Protein AF-0000000077752079 (afdb_homodimer)

Radius of gyration: 33.33 Å; Cα contacts (8 Å, |Δi|>4): 721; chains: 2; bounding box: 128×101×92 Å

Sequence (566 aa):
METQLPNTDAESLQQLLNLNPKVNDNNTEKVNVSQPANSISTDQPLGIEFVEKILKYEFKDKNLLLQAFTDTSFDENCVSYERLEFLGDTVLNMVVTKYLYFRYEDCTPGTLTKLRAFNVDSEKLARIAVKHNLHRCLRHKKPLLEDQILKFTEDIENYPLHSRHLLEVPKTLGDIVESTIGALYTDCDSFETVCKVIKPLLEPIIPLDKLGDHPVTELNEMCQKKNLKLKFYTNNWQVDKTVVVFIEDHFVGIGHHPSKKDIAKNCAAQNALDNFSHSFANIMETQLPNTDAESLQQLLNLNPKVNDNNTEKVNVSQPANSISTDQPLGIEFVEKILKYEFKDKNLLLQAFTDTSFDENCVSYERLEFLGDTVLNMVVTKYLYFRYEDCTPGTLTKLRAFNVDSEKLARIAVKHNLHRCLRHKKPLLEDQILKFTEDIENYPLHSRHLLEVPKTLGDIVESTIGALYTDCDSFETVCKVIKPLLEPIIPLDKLGDHPVTELNEMCQKKNLKLKFYTNNWQVDKTVVVFIEDHFVGIGHHPSKKDIAKNCAAQNALDNFSHSFANI

Structure (mmCIF, N/CA/C/O backbone):
data_AF-0000000077752079-model_v1
#
loop_
_entity.id
_entity.type
_entity.pdbx_description
1 polymer 'Ribonuclease 3-like protein 3'
#
loop_
_atom_site.group_PDB
_atom_site.id
_atom_site.type_symbol
_atom_site.label_atom_id
_atom_site.label_alt_id
_atom_site.label_comp_id
_atom_site.label_asym_id
_atom_site.label_entity_id
_atom_site.label_seq_id
_atom_site.pdbx_PDB_ins_code
_atom_site.Cartn_x
_atom_site.Cartn_y
_atom_site.Cartn_z
_atom_site.occupancy
_atom_site.B_iso_or_equiv
_atom_site.auth_seq_id
_atom_site.auth_comp_id
_atom_site.auth_asym_id
_atom_site.auth_atom_id
_atom_site.pdbx_PDB_model_num
ATOM 1 N N . MET A 1 1 ? 61.688 1.184 -39.938 1 19.59 1 MET A N 1
ATOM 2 C CA . MET A 1 1 ? 62.219 -0.124 -40.344 1 19.59 1 MET A CA 1
ATOM 3 C C . MET A 1 1 ? 61.125 -1.196 -40.219 1 19.59 1 MET A C 1
ATOM 5 O O . MET A 1 1 ? 60.125 -0.994 -39.531 1 19.59 1 MET A O 1
ATOM 9 N N . GLU A 1 2 ? 61.438 -2.555 -40.094 1 19.25 2 GLU A N 1
ATOM 10 C CA . GLU A 1 2 ? 61.188 -3.871 -40.688 1 19.25 2 GLU A CA 1
ATOM 11 C C . GLU A 1 2 ? 60.125 -4.633 -39.906 1 19.25 2 GLU A C 1
ATOM 13 O O . GLU A 1 2 ? 59.312 -5.352 -40.5 1 19.25 2 GLU A O 1
ATOM 18 N N . THR A 1 3 ? 60.125 -4.785 -38.5 1 22.16 3 THR A N 1
ATOM 19 C CA . THR A 1 3 ? 60.25 -6.184 -38.125 1 22.16 3 THR A CA 1
ATOM 20 C C . THR A 1 3 ? 58.875 -6.875 -38.188 1 22.16 3 THR A C 1
ATOM 22 O O . THR A 1 3 ? 57.906 -6.43 -37.562 1 22.16 3 THR A O 1
ATOM 25 N N . GLN A 1 4 ? 58.656 -7.789 -39.156 1 22.22 4 GLN A N 1
ATOM 26 C CA . GLN A 1 4 ? 57.688 -8.68 -39.781 1 22.22 4 GLN A CA 1
ATOM 27 C C . GLN A 1 4 ? 57.219 -9.75 -38.812 1 22.22 4 GLN A C 1
ATOM 29 O O . GLN A 1 4 ? 58 -10.531 -38.281 1 22.22 4 GLN A O 1
ATOM 34 N N . LEU A 1 5 ? 56.188 -9.414 -37.938 1 25.72 5 LEU A N 1
ATOM 35 C CA . LEU A 1 5 ? 55.688 -10.305 -36.906 1 25.72 5 LEU A CA 1
ATOM 36 C C . LEU A 1 5 ? 55.312 -11.656 -37.5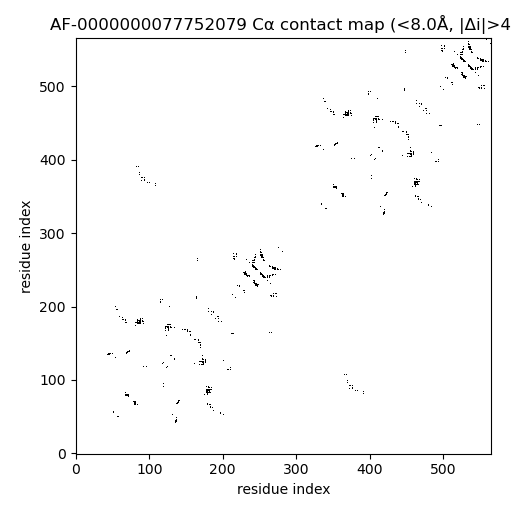 1 25.72 5 LEU A C 1
ATOM 38 O O . LEU A 1 5 ? 54.5 -11.734 -38.438 1 25.72 5 LEU A O 1
ATOM 42 N N . PRO A 1 6 ? 56.188 -12.727 -37.344 1 22.3 6 PRO A N 1
ATOM 43 C CA . PRO A 1 6 ? 56.125 -14.016 -38.031 1 22.3 6 PRO A CA 1
ATOM 44 C C . PRO A 1 6 ? 54.812 -14.734 -37.812 1 22.3 6 PRO A C 1
ATOM 46 O O . PRO A 1 6 ? 54.125 -14.5 -36.812 1 22.3 6 PRO A O 1
ATOM 49 N N . ASN A 1 7 ? 54.094 -15.336 -38.875 1 23.22 7 ASN A N 1
ATOM 50 C CA . ASN A 1 7 ? 52.875 -16 -39.375 1 23.22 7 ASN A CA 1
ATOM 51 C C . ASN A 1 7 ? 52.688 -17.359 -38.75 1 23.22 7 ASN A C 1
ATOM 53 O O . ASN A 1 7 ? 51.906 -18.188 -39.25 1 23.22 7 ASN A O 1
ATOM 57 N N . THR A 1 8 ? 53.75 -17.734 -37.812 1 20.16 8 THR A N 1
ATOM 58 C CA . THR A 1 8 ? 53.969 -19.172 -37.875 1 20.16 8 THR A CA 1
ATOM 59 C C . THR A 1 8 ? 52.688 -19.938 -37.562 1 20.16 8 THR A C 1
ATOM 61 O O . THR A 1 8 ? 52.25 -20.781 -38.344 1 20.16 8 THR A O 1
ATOM 64 N N . ASP A 1 9 ? 52.562 -20.781 -36.406 1 19.47 9 ASP A N 1
ATOM 65 C CA . ASP A 1 9 ? 52.562 -22.234 -36.281 1 19.47 9 ASP A CA 1
ATOM 66 C C . ASP A 1 9 ? 51.125 -22.75 -36 1 19.47 9 ASP A C 1
ATOM 68 O O . ASP A 1 9 ? 50.656 -22.703 -34.875 1 19.47 9 ASP A O 1
ATOM 72 N N . ALA A 1 10 ? 50.031 -22.453 -36.906 1 20.38 10 ALA A N 1
ATOM 73 C CA . ALA A 1 10 ? 48.594 -22.75 -36.938 1 20.38 10 ALA A CA 1
ATOM 74 C C . ALA A 1 10 ? 48.344 -24.25 -36.75 1 20.38 10 ALA A C 1
ATOM 76 O O . ALA A 1 10 ? 47.219 -24.656 -36.5 1 20.38 10 ALA A O 1
ATOM 77 N N . GLU A 1 11 ? 49.281 -25.109 -37.312 1 20.27 11 GLU A N 1
ATOM 78 C CA . GLU A 1 11 ? 48.906 -26.375 -37.906 1 20.27 11 GLU A CA 1
ATOM 79 C C . GLU A 1 11 ? 48.438 -27.375 -36.844 1 20.27 11 GLU A C 1
ATOM 81 O O . GLU A 1 11 ? 47.5 -28.125 -37.062 1 20.27 11 GLU A O 1
ATOM 86 N N . SER A 1 12 ? 49.281 -27.531 -35.781 1 20.64 12 SER A N 1
ATOM 87 C CA . SER A 1 12 ? 49.531 -28.891 -35.312 1 20.64 12 SER A CA 1
ATOM 88 C C . SER A 1 12 ? 48.312 -29.438 -34.562 1 20.64 12 SER A C 1
ATOM 90 O O . SER A 1 12 ? 48.156 -30.641 -34.406 1 20.64 12 SER A O 1
ATOM 92 N N . LEU A 1 13 ? 47.562 -28.578 -33.75 1 19.5 13 LEU A N 1
ATOM 93 C CA . LEU A 1 13 ? 46.938 -29.25 -32.625 1 19.5 13 LEU A CA 1
ATOM 94 C C . LEU A 1 13 ? 45.719 -30.062 -33.062 1 19.5 13 LEU A C 1
ATOM 96 O O . LEU A 1 13 ? 44.938 -30.516 -32.219 1 19.5 13 LEU A O 1
ATOM 100 N N . GLN A 1 14 ? 45.594 -30.281 -34.469 1 19.94 14 GLN A N 1
ATOM 101 C CA . GLN A 1 14 ? 44.406 -30.922 -35 1 19.94 14 GLN A CA 1
ATOM 102 C C . GLN A 1 14 ? 44.25 -32.344 -34.438 1 19.94 14 GLN A C 1
ATOM 104 O O . GLN A 1 14 ? 43.188 -32.969 -34.594 1 19.94 14 GLN A O 1
ATOM 109 N N . GLN A 1 15 ? 45.469 -32.906 -34.125 1 20.31 15 GLN A N 1
ATOM 110 C CA . GLN A 1 15 ? 45.531 -34.344 -34.25 1 20.31 15 GLN A CA 1
ATOM 111 C C . GLN A 1 15 ? 44.594 -35.031 -33.25 1 20.31 15 GLN A C 1
ATOM 113 O O . GLN A 1 15 ? 44.156 -36.156 -33.469 1 20.31 15 GLN A O 1
ATOM 118 N N . LEU A 1 16 ? 44.594 -34.531 -32 1 20.16 16 LEU A N 1
ATOM 119 C CA . LEU A 1 16 ? 44.406 -35.5 -30.938 1 20.16 16 LEU A CA 1
ATOM 120 C C . LEU A 1 16 ? 42.969 -36.031 -30.922 1 20.16 16 LEU A C 1
ATOM 122 O O . LEU A 1 16 ? 42.562 -36.656 -29.953 1 20.16 16 LEU A O 1
ATOM 126 N N . LEU A 1 17 ? 42.125 -35.75 -31.938 1 19.5 17 LEU A N 1
ATOM 127 C CA . LEU A 1 17 ? 40.688 -35.938 -31.812 1 19.5 17 LEU A CA 1
ATOM 128 C C . LEU A 1 17 ? 40.344 -37.438 -31.766 1 19.5 17 LEU A C 1
ATOM 130 O O . LEU A 1 17 ? 39.219 -37.812 -31.422 1 19.5 17 LEU A O 1
ATOM 134 N N . ASN A 1 18 ? 41.125 -38.281 -32.469 1 21.5 18 ASN A N 1
ATOM 135 C CA . ASN A 1 18 ? 40.438 -39.375 -33.125 1 21.5 18 ASN A CA 1
ATOM 136 C C . ASN A 1 18 ? 40.188 -40.531 -32.125 1 21.5 18 ASN A C 1
ATOM 138 O O . ASN A 1 18 ? 39.906 -41.656 -32.531 1 21.5 18 ASN A O 1
ATOM 142 N N . LEU A 1 19 ? 40.781 -40.5 -30.922 1 21 19 LEU A N 1
ATOM 143 C CA . LEU A 1 19 ? 40.969 -41.875 -30.469 1 21 19 LEU A CA 1
ATOM 144 C C . LEU A 1 19 ? 39.594 -42.531 -30.203 1 21 19 LEU A C 1
ATOM 146 O O . LEU A 1 19 ? 38.781 -42 -29.453 1 21 19 LEU A O 1
ATOM 150 N N . ASN A 1 20 ? 39.156 -43.438 -31.094 1 22.56 20 ASN A N 1
ATOM 151 C CA . ASN A 1 20 ? 37.969 -44.25 -31.266 1 22.56 20 ASN A CA 1
ATOM 152 C C . ASN A 1 20 ? 37.812 -45.281 -30.141 1 22.56 20 ASN A C 1
ATOM 154 O O . ASN A 1 20 ? 38.469 -46.312 -30.156 1 22.56 20 ASN A O 1
ATOM 158 N N . PRO A 1 21 ? 38.094 -44.938 -28.844 1 20.38 21 PRO A N 1
ATOM 159 C CA . PRO A 1 21 ? 38.25 -46.156 -28.062 1 20.38 21 PRO A CA 1
ATOM 160 C C . PRO A 1 21 ? 37.094 -47.125 -28.219 1 20.38 21 PRO A C 1
ATOM 162 O O . PRO A 1 21 ? 35.969 -46.688 -28.5 1 20.38 21 PRO A O 1
ATOM 165 N N . LYS A 1 22 ? 37.469 -48.375 -28.484 1 22.03 22 LYS A N 1
ATOM 166 C CA . LYS A 1 22 ? 36.75 -49.625 -28.703 1 22.03 22 LYS A CA 1
ATOM 167 C C . LYS A 1 22 ? 35.906 -50 -27.484 1 22.03 22 LYS A C 1
ATOM 169 O O . LYS A 1 22 ? 36.406 -50.531 -26.5 1 22.03 22 LYS A O 1
ATOM 174 N N . VAL A 1 23 ? 35.188 -49.031 -26.828 1 22.17 23 VAL A N 1
ATOM 175 C CA . VAL A 1 23 ? 34.625 -49.5 -25.562 1 22.17 23 VAL A CA 1
ATOM 176 C C . VAL A 1 23 ? 33.75 -50.719 -25.781 1 22.17 23 VAL A C 1
ATOM 178 O O . VAL A 1 23 ? 32.844 -50.688 -26.625 1 22.17 23 VAL A O 1
ATOM 181 N N . ASN A 1 24 ? 34.375 -51.875 -25.422 1 22.36 24 ASN A N 1
ATOM 182 C CA . ASN A 1 24 ? 33.875 -53.25 -25.469 1 22.36 24 ASN A CA 1
ATOM 183 C C . ASN A 1 24 ? 32.438 -53.344 -25.031 1 22.36 24 ASN A C 1
ATOM 185 O O . ASN A 1 24 ? 31.906 -52.438 -24.375 1 22.36 24 ASN A O 1
ATOM 189 N N . ASP A 1 25 ? 32 -54.656 -24.906 1 23.3 25 ASP A N 1
ATOM 190 C CA . ASP A 1 25 ? 30.875 -55.531 -25.219 1 23.3 25 ASP A CA 1
ATOM 191 C C . ASP A 1 25 ? 29.797 -55.469 -24.125 1 23.3 25 ASP A C 1
ATOM 193 O O . ASP A 1 25 ? 28.766 -56.125 -24.234 1 23.3 25 ASP A O 1
ATOM 197 N N . ASN A 1 26 ? 30.297 -55.188 -22.875 1 23.31 26 ASN A N 1
ATOM 198 C CA . ASN A 1 26 ? 29.672 -56.031 -21.859 1 23.31 26 ASN A CA 1
ATOM 199 C C . ASN A 1 26 ? 28.141 -55.906 -21.891 1 23.31 26 ASN A C 1
ATOM 201 O O . ASN A 1 26 ? 27.625 -54.875 -22.328 1 23.31 26 ASN A O 1
ATOM 205 N N . ASN A 1 27 ? 27.516 -57.125 -21.531 1 24.86 27 ASN A N 1
ATOM 206 C CA . ASN A 1 27 ? 26.141 -57.625 -21.453 1 24.86 27 ASN A CA 1
ATOM 207 C C . ASN A 1 27 ? 25.234 -56.688 -20.688 1 24.86 27 ASN A C 1
ATOM 209 O O . ASN A 1 27 ? 25.469 -56.375 -19.516 1 24.86 27 ASN A O 1
ATOM 213 N N . THR A 1 28 ? 24.641 -55.844 -21.406 1 24.19 28 THR A N 1
ATOM 214 C CA . THR A 1 28 ? 23.656 -54.875 -20.938 1 24.19 28 THR A CA 1
ATOM 215 C C . THR A 1 28 ? 22.5 -55.594 -20.234 1 24.19 28 THR A C 1
ATOM 217 O O . THR A 1 28 ? 21.641 -56.188 -20.891 1 24.19 28 THR A O 1
ATOM 220 N N . GLU A 1 29 ? 22.906 -56.625 -19.375 1 24.84 29 GLU A N 1
ATOM 221 C CA . GLU A 1 29 ? 21.672 -57.125 -18.766 1 24.84 29 GLU A CA 1
ATOM 222 C C . GLU A 1 29 ? 20.75 -55.969 -18.391 1 24.84 29 GLU A C 1
ATOM 224 O O . GLU A 1 29 ? 21.188 -54.969 -17.812 1 24.84 29 GLU A O 1
ATOM 229 N N . LYS A 1 30 ? 19.672 -56 -19.047 1 24.36 30 LYS A N 1
ATOM 230 C CA . LYS A 1 30 ? 18.531 -55.094 -18.922 1 24.36 30 LYS A CA 1
ATOM 231 C C . LYS A 1 30 ? 18.156 -54.906 -17.453 1 24.36 30 LYS A C 1
ATOM 233 O O . LYS A 1 30 ? 17.625 -55.812 -16.812 1 24.36 30 LYS A O 1
ATOM 238 N N . VAL A 1 31 ? 19.109 -54.344 -16.594 1 25.98 31 VAL A N 1
ATOM 239 C CA . VAL A 1 31 ? 18.484 -54.031 -15.32 1 25.98 31 VAL A CA 1
ATOM 240 C C . VAL A 1 31 ? 17.047 -53.562 -15.547 1 25.98 31 VAL A C 1
ATOM 242 O O . VAL A 1 31 ? 16.797 -52.719 -16.406 1 25.98 31 VAL A O 1
ATOM 245 N N . ASN A 1 32 ? 16.156 -54.5 -15.305 1 26.28 32 ASN A N 1
ATOM 246 C CA . ASN A 1 32 ? 14.727 -54.156 -15.289 1 26.28 32 ASN A CA 1
ATOM 247 C C . ASN A 1 32 ? 14.484 -52.75 -14.742 1 26.28 32 ASN A C 1
ATOM 249 O O . ASN A 1 32 ? 14.953 -52.438 -13.656 1 26.28 32 ASN A O 1
ATOM 253 N N . VAL A 1 33 ? 14.273 -51.812 -15.602 1 27 33 VAL A N 1
ATOM 254 C CA . VAL A 1 33 ? 13.836 -50.438 -15.43 1 27 33 VAL A CA 1
ATOM 255 C C . VAL A 1 33 ? 12.93 -50.312 -14.211 1 27 33 VAL A C 1
ATOM 257 O O . VAL A 1 33 ? 12.094 -51.188 -13.969 1 27 33 VAL A O 1
ATOM 260 N N . SER A 1 34 ? 13.398 -49.469 -13.227 1 28.44 34 SER A N 1
ATOM 261 C CA . SER A 1 34 ? 12.812 -48.906 -12.016 1 28.44 34 SER A CA 1
ATOM 262 C C . SER A 1 34 ? 11.297 -48.781 -12.141 1 28.44 34 SER A C 1
ATOM 264 O O . SER A 1 34 ? 10.773 -48.562 -13.234 1 28.44 34 SER A O 1
ATOM 266 N N . GLN A 1 35 ? 10.562 -49.469 -11.25 1 30.38 35 GLN A N 1
ATOM 267 C CA . GLN A 1 35 ? 9.148 -49.281 -10.984 1 30.38 35 GLN A CA 1
ATOM 268 C C . GLN A 1 35 ? 8.742 -47.844 -11.281 1 30.38 35 GLN A C 1
ATOM 270 O O . GLN A 1 35 ? 9.484 -46.906 -10.984 1 30.38 35 GLN A O 1
ATOM 275 N N . PRO A 1 36 ? 7.855 -47.656 -12.289 1 30.12 36 PRO A N 1
ATOM 276 C CA . PRO A 1 36 ? 7.387 -46.281 -12.57 1 30.12 36 PRO A CA 1
ATOM 277 C C . PRO A 1 36 ? 7.262 -45.438 -11.312 1 30.12 36 PRO A C 1
ATOM 279 O O . PRO A 1 36 ? 7.055 -45.969 -10.219 1 30.12 36 PRO A O 1
ATOM 282 N N . ALA A 1 37 ? 8.047 -44.438 -11.117 1 33.47 37 ALA A N 1
ATOM 283 C CA . ALA A 1 37 ? 7.734 -43.438 -10.102 1 33.47 37 ALA A CA 1
ATOM 284 C C . ALA A 1 37 ? 6.23 -43.344 -9.844 1 33.47 37 ALA A C 1
ATOM 286 O O . ALA A 1 37 ? 5.441 -43.25 -10.789 1 33.47 37 ALA A O 1
ATOM 287 N N . ASN A 1 38 ? 5.676 -44.094 -8.93 1 34.06 38 ASN A N 1
ATOM 288 C CA . ASN A 1 38 ? 4.301 -43.938 -8.469 1 34.06 38 ASN A CA 1
ATOM 289 C C . ASN A 1 38 ? 3.801 -42.531 -8.695 1 34.06 38 ASN A C 1
ATOM 291 O O . ASN A 1 38 ? 4.367 -41.562 -8.156 1 34.06 38 ASN A O 1
ATOM 295 N N . SER A 1 39 ? 3.322 -42.188 -9.867 1 33.91 39 SER A N 1
ATOM 296 C CA . SER A 1 39 ? 2.529 -41 -10.148 1 33.91 39 SER A CA 1
ATOM 297 C C . SER A 1 39 ? 1.693 -40.594 -8.945 1 33.91 39 SER A C 1
ATOM 299 O O . SER A 1 39 ? 0.716 -41.25 -8.602 1 33.91 39 SER A O 1
ATOM 301 N N . ILE A 1 40 ? 2.252 -40.344 -7.75 1 38.62 40 ILE A N 1
ATOM 302 C CA . ILE A 1 40 ? 1.351 -39.719 -6.785 1 38.62 40 ILE A CA 1
ATOM 303 C C . ILE A 1 40 ? 0.2 -39.031 -7.516 1 38.62 40 ILE A C 1
ATOM 305 O O . ILE A 1 40 ? 0.426 -38.219 -8.422 1 38.62 40 ILE A O 1
ATOM 309 N N . SER A 1 41 ? -0.842 -39.656 -7.82 1 39.03 41 SER A N 1
ATOM 310 C CA . SER A 1 41 ? -2.078 -39.094 -8.336 1 39.03 41 SER A CA 1
ATOM 311 C C . SER A 1 41 ? -2.172 -37.594 -8.008 1 39.03 41 SER A C 1
ATOM 313 O O . SER A 1 41 ? -2.174 -37.219 -6.84 1 39.03 41 SER A O 1
ATOM 315 N N . THR A 1 42 ? -1.511 -36.625 -8.641 1 46.38 42 THR A N 1
ATOM 316 C CA . THR A 1 42 ? -1.404 -35.188 -8.711 1 46.38 42 THR A CA 1
ATOM 317 C C . THR A 1 42 ? -2.678 -34.531 -8.188 1 46.38 42 THR A C 1
ATOM 319 O O . THR A 1 42 ? -2.689 -33.312 -7.906 1 46.38 42 THR A O 1
ATOM 322 N N . ASP A 1 43 ? -3.92 -35.25 -8.297 1 51.84 43 ASP A N 1
ATOM 323 C CA . ASP A 1 43 ? -5.215 -34.625 -8.109 1 51.84 43 ASP A CA 1
ATOM 324 C C . ASP A 1 43 ? -5.59 -34.531 -6.633 1 51.84 43 ASP A C 1
ATOM 326 O O . ASP A 1 43 ? -6.672 -34.062 -6.281 1 51.84 43 ASP A O 1
ATOM 330 N N . GLN A 1 44 ? -4.938 -35.312 -5.754 1 54.62 44 GLN A N 1
ATOM 331 C CA . GLN A 1 44 ? -5.531 -35.312 -4.422 1 54.62 44 GLN A CA 1
ATOM 332 C C . GLN A 1 44 ? -5.074 -34.094 -3.611 1 54.62 44 GLN A C 1
ATOM 334 O O . GLN A 1 44 ? -3.912 -33.688 -3.693 1 54.62 44 GLN A O 1
ATOM 339 N N . PRO A 1 45 ? -6.023 -33.469 -2.992 1 64.75 45 PRO A N 1
ATOM 340 C CA . PRO A 1 45 ? -5.652 -32.406 -2.068 1 64.75 45 PRO A CA 1
ATOM 341 C C . PRO A 1 45 ? -4.582 -32.844 -1.065 1 64.75 45 PRO A C 1
ATOM 343 O O . PRO A 1 45 ? -4.578 -33.969 -0.613 1 64.75 45 PRO A O 1
ATOM 346 N N . LEU A 1 46 ? -3.475 -32.094 -1.067 1 75.44 46 LEU A N 1
ATOM 347 C CA . LEU A 1 46 ? -2.422 -32.312 -0.082 1 75.44 46 LEU A CA 1
ATOM 348 C C . LEU A 1 46 ? -2.828 -31.766 1.279 1 75.44 46 LEU A C 1
ATOM 350 O O . LEU A 1 46 ? -3.648 -30.844 1.36 1 75.44 46 LEU A O 1
ATOM 354 N N . GLY A 1 47 ? -2.377 -32.438 2.27 1 83.62 47 GLY A N 1
ATOM 355 C CA . GLY A 1 47 ? -2.617 -31.938 3.617 1 83.62 47 GLY A CA 1
ATOM 356 C C . GLY A 1 47 ? -1.739 -30.75 3.988 1 83.62 47 GLY A C 1
ATOM 357 O O . GLY A 1 47 ? -0.796 -30.422 3.268 1 83.62 47 GLY A O 1
ATOM 358 N N . ILE A 1 48 ? -2.031 -30.047 5.016 1 88.06 48 ILE A N 1
ATOM 359 C CA . ILE A 1 48 ? -1.357 -28.828 5.445 1 88.06 48 ILE A CA 1
ATOM 360 C C . ILE A 1 48 ? 0.074 -29.156 5.867 1 88.06 48 ILE A C 1
ATOM 362 O O . ILE A 1 48 ? 0.93 -28.266 5.91 1 88.06 48 ILE A O 1
ATOM 366 N N . GLU A 1 49 ? 0.365 -30.469 6.086 1 92.38 49 GLU A N 1
ATOM 367 C CA . GLU A 1 49 ? 1.721 -30.891 6.434 1 92.38 49 GLU A CA 1
ATOM 368 C C . GLU A 1 49 ? 2.688 -30.641 5.277 1 92.38 49 GLU A C 1
ATOM 370 O O . GLU A 1 49 ? 3.873 -30.391 5.496 1 92.38 49 GLU A O 1
ATOM 375 N N . PHE A 1 50 ? 2.137 -30.75 4.168 1 94.94 50 PHE A N 1
ATOM 376 C CA . PHE A 1 50 ? 2.908 -30.484 2.961 1 94.94 50 PHE A CA 1
ATOM 377 C C . PHE A 1 50 ? 3.463 -29.062 2.982 1 94.94 50 PHE A C 1
ATOM 379 O O . PHE A 1 50 ? 4.625 -28.844 2.637 1 94.94 50 PHE A O 1
ATOM 386 N N . VAL A 1 51 ? 2.742 -28.109 3.463 1 96.75 51 VAL A N 1
ATOM 387 C CA . VAL A 1 51 ? 3.127 -26.703 3.512 1 96.75 51 VAL A CA 1
ATOM 388 C C . VAL A 1 51 ? 4.219 -26.5 4.562 1 96.75 51 VAL A C 1
ATOM 390 O O . VAL A 1 51 ? 5.172 -25.75 4.336 1 96.75 51 VAL A O 1
ATOM 393 N N . GLU A 1 52 ? 4.082 -27.172 5.621 1 97.81 52 GLU A N 1
ATOM 394 C CA . GLU A 1 52 ? 5.09 -27.094 6.676 1 97.81 52 GLU A CA 1
ATOM 395 C C . GLU A 1 52 ? 6.449 -27.578 6.18 1 97.81 52 GLU A C 1
ATOM 397 O O . GLU A 1 52 ? 7.484 -27.016 6.555 1 97.81 52 GLU A O 1
ATOM 402 N N . LYS A 1 53 ? 6.398 -28.578 5.344 1 96.88 53 LYS A N 1
ATOM 403 C CA . LYS A 1 53 ? 7.641 -29.094 4.777 1 96.88 53 LYS A CA 1
ATOM 404 C C . LYS A 1 53 ? 8.289 -28.078 3.85 1 96.88 53 LYS A C 1
ATOM 406 O O . LYS A 1 53 ? 9.508 -27.859 3.908 1 96.88 53 LYS A O 1
ATOM 411 N N . ILE A 1 54 ? 7.508 -27.453 3.107 1 96.69 54 ILE A N 1
ATOM 412 C CA . ILE A 1 54 ? 8 -26.453 2.18 1 96.69 54 ILE A CA 1
ATOM 413 C C . ILE A 1 54 ? 8.609 -25.281 2.961 1 96.69 54 ILE A C 1
ATOM 415 O O . ILE A 1 54 ? 9.672 -24.766 2.592 1 96.69 54 ILE A O 1
ATOM 419 N N . LEU A 1 55 ? 7.969 -24.891 4.078 1 97.69 55 LEU A N 1
ATOM 420 C CA . LEU A 1 55 ? 8.383 -23.734 4.875 1 97.69 55 LEU A CA 1
ATOM 421 C C . LEU A 1 55 ? 9.516 -24.109 5.816 1 97.69 55 LEU A C 1
ATOM 423 O O . LEU A 1 55 ? 10.195 -23.234 6.359 1 97.69 55 LEU A O 1
ATOM 427 N N . LYS A 1 56 ? 9.656 -25.422 6.004 1 97.94 56 LYS A N 1
ATOM 428 C CA . LYS A 1 56 ? 10.562 -25.891 7.047 1 97.94 56 LYS A CA 1
ATOM 429 C C . LYS A 1 56 ? 10.242 -25.25 8.391 1 97.94 56 LYS A C 1
ATOM 431 O O . LYS A 1 56 ? 11.141 -24.766 9.086 1 97.94 56 LYS A O 1
ATOM 436 N N . TYR A 1 57 ? 8.977 -25.219 8.664 1 98.19 57 TYR A N 1
ATOM 437 C CA . TYR A 1 57 ? 8.43 -24.641 9.883 1 98.19 57 TYR A CA 1
ATOM 438 C C . TYR A 1 57 ? 7.223 -25.438 10.367 1 98.19 57 TYR A C 1
ATOM 440 O O . TYR A 1 57 ? 6.316 -25.734 9.594 1 98.19 57 TYR A O 1
ATOM 448 N N . GLU A 1 58 ? 7.234 -25.781 11.609 1 97.88 58 GLU A N 1
ATOM 449 C CA . GLU A 1 58 ? 6.109 -26.484 12.211 1 97.88 58 GLU A CA 1
ATOM 450 C C . GLU A 1 58 ? 5.223 -25.531 13.008 1 97.88 58 GLU A C 1
ATOM 452 O O . GLU A 1 58 ? 5.66 -24.938 13.992 1 97.88 58 GLU A O 1
ATOM 457 N N . PHE A 1 59 ? 4.031 -25.422 12.633 1 98.12 59 PHE A N 1
ATOM 458 C CA . PHE A 1 59 ? 3.09 -24.516 13.273 1 98.12 59 PHE A CA 1
ATOM 459 C C . PHE A 1 59 ? 2.719 -25.016 14.664 1 98.12 59 PHE A C 1
ATOM 461 O O . PHE A 1 59 ? 2.475 -26.203 14.859 1 98.12 59 PHE A O 1
ATOM 468 N N . LYS A 1 60 ? 2.682 -24.062 15.578 1 98.06 60 LYS A N 1
ATOM 469 C CA . LYS A 1 60 ? 2.143 -24.359 16.891 1 98.06 60 LYS A CA 1
ATOM 470 C C . LYS A 1 60 ? 0.634 -24.594 16.844 1 98.06 60 LYS A C 1
ATOM 472 O O . LYS A 1 60 ? 0.114 -25.531 17.453 1 98.06 60 LYS A O 1
ATOM 477 N N . ASP A 1 61 ? -0.064 -23.766 16.141 1 97.5 61 ASP A N 1
ATOM 478 C CA . ASP A 1 61 ? -1.494 -23.891 15.875 1 97.5 61 ASP A CA 1
ATOM 479 C C . ASP A 1 61 ? -1.751 -24.25 14.414 1 97.5 61 ASP A C 1
ATOM 481 O O . ASP A 1 61 ? -1.833 -23.359 13.555 1 97.5 61 ASP A O 1
ATOM 485 N N . LYS A 1 62 ? -2.018 -25.438 14.188 1 96.12 62 LYS A N 1
ATOM 486 C CA . LYS A 1 62 ? -2.201 -25.938 12.828 1 96.12 62 LYS A CA 1
ATOM 487 C C . LYS A 1 62 ? -3.475 -25.359 12.203 1 96.12 62 LYS A C 1
ATOM 489 O O . LYS A 1 62 ? -3.619 -25.359 10.977 1 96.12 62 LYS A O 1
ATOM 494 N N . ASN A 1 63 ? -4.363 -24.938 13.023 1 96.31 63 ASN A N 1
ATOM 495 C CA . ASN A 1 63 ? -5.602 -24.359 12.508 1 96.31 63 ASN A CA 1
ATOM 496 C C . ASN A 1 63 ? -5.34 -23.062 11.734 1 96.31 63 ASN A C 1
ATOM 498 O O . ASN A 1 63 ? -6.09 -22.734 10.82 1 96.31 63 ASN A O 1
ATOM 502 N N . LEU A 1 64 ? -4.281 -22.359 12.148 1 97.5 64 LEU A N 1
ATOM 503 C CA . LEU A 1 64 ? -3.896 -21.156 11.422 1 97.5 64 LEU A CA 1
ATOM 504 C C . LEU A 1 64 ? -3.543 -21.469 9.977 1 97.5 64 LEU A C 1
ATOM 506 O O . LEU A 1 64 ? -3.959 -20.766 9.055 1 97.5 64 LEU A O 1
ATOM 510 N N . LEU A 1 65 ? -2.791 -22.562 9.867 1 97.44 65 LEU A N 1
ATOM 511 C CA . LEU A 1 65 ? -2.381 -22.969 8.531 1 97.44 65 LEU A CA 1
ATOM 512 C C . LEU A 1 65 ? -3.576 -23.484 7.727 1 97.44 65 LEU A C 1
ATOM 514 O O . LEU A 1 65 ? -3.697 -23.188 6.535 1 97.44 65 LEU A O 1
ATOM 518 N N . LEU A 1 66 ? -4.449 -24.188 8.352 1 96.81 66 LEU A N 1
ATOM 519 C CA . LEU A 1 66 ? -5.672 -24.641 7.695 1 96.81 66 LEU A CA 1
ATOM 520 C C . LEU A 1 66 ? -6.496 -23.453 7.211 1 96.81 66 LEU A C 1
ATOM 522 O O . LEU A 1 66 ? -6.988 -23.453 6.082 1 96.81 66 LEU A O 1
ATOM 526 N N . GLN A 1 67 ? -6.609 -22.516 8.062 1 97.5 67 GLN A N 1
ATOM 527 C CA . GLN A 1 67 ? -7.332 -21.297 7.727 1 97.5 67 GLN A CA 1
ATOM 528 C C . GLN A 1 67 ? -6.699 -20.594 6.527 1 97.5 67 GLN A C 1
ATOM 530 O O . GLN A 1 67 ? -7.406 -20.094 5.648 1 97.5 67 GLN A O 1
ATOM 535 N N . ALA A 1 68 ? -5.406 -20.547 6.445 1 98.5 68 ALA A N 1
ATOM 536 C CA . ALA A 1 68 ? -4.66 -19.875 5.391 1 98.5 68 ALA A CA 1
ATOM 537 C C . ALA A 1 68 ? -4.945 -20.484 4.027 1 98.5 68 ALA A C 1
ATOM 539 O O . ALA A 1 68 ? -4.676 -19.875 2.99 1 98.5 68 ALA A O 1
ATOM 540 N N . PHE A 1 69 ? -5.539 -21.703 4.035 1 98.12 69 PHE A N 1
ATOM 541 C CA . PHE A 1 69 ? -5.812 -22.391 2.779 1 98.12 69 PHE A CA 1
ATOM 542 C C . PHE A 1 69 ? -7.305 -22.672 2.631 1 98.12 69 PHE A C 1
ATOM 544 O O . PHE A 1 69 ? -7.699 -23.594 1.919 1 98.12 69 PHE A O 1
ATOM 551 N N . THR A 1 70 ? -8.086 -21.859 3.246 1 97.69 70 THR A N 1
ATOM 552 C CA . THR A 1 70 ? -9.531 -22.031 3.137 1 97.69 70 THR A CA 1
ATOM 553 C C . THR A 1 70 ? -10.164 -20.812 2.475 1 97.69 70 THR A C 1
ATOM 555 O O . THR A 1 70 ? -10.133 -19.703 3.027 1 97.69 70 THR A O 1
ATOM 558 N N . ASP A 1 71 ? -10.672 -21.062 1.345 1 97.06 71 ASP A N 1
ATOM 559 C CA . ASP A 1 71 ? -11.375 -20 0.614 1 97.06 71 ASP A CA 1
ATOM 560 C C . ASP A 1 71 ? -12.789 -19.812 1.151 1 97.06 71 ASP A C 1
ATOM 562 O O . ASP A 1 71 ? -13.383 -20.75 1.692 1 97.06 71 ASP A O 1
ATOM 566 N N . THR A 1 72 ? -13.32 -18.656 0.935 1 94.81 72 THR A N 1
ATOM 567 C CA . THR A 1 72 ? -14.656 -18.328 1.408 1 94.81 72 THR A CA 1
ATOM 568 C C . THR A 1 72 ? -15.703 -19.25 0.78 1 94.81 72 THR A C 1
ATOM 570 O O . THR A 1 72 ? -16.766 -19.469 1.361 1 94.81 72 THR A O 1
ATOM 573 N N . SER A 1 73 ? -15.477 -19.812 -0.388 1 94.75 73 SER A N 1
ATOM 574 C CA . SER A 1 73 ? -16.422 -20.656 -1.112 1 94.75 73 SER A CA 1
ATOM 575 C C . SER A 1 73 ? -16.5 -22.062 -0.502 1 94.75 73 SER A C 1
ATOM 577 O O . SER A 1 73 ? -17.391 -22.828 -0.823 1 94.75 73 SER A O 1
ATOM 579 N N . PHE A 1 74 ? -15.555 -22.391 0.349 1 94.31 74 PHE A N 1
ATOM 580 C CA . PHE A 1 74 ? -15.445 -23.75 0.874 1 94.31 74 PHE A CA 1
ATOM 581 C C . PHE A 1 74 ? -16.688 -24.125 1.668 1 94.31 74 PHE A C 1
ATOM 583 O O . PHE A 1 74 ? -17.266 -25.203 1.472 1 94.31 74 PHE A O 1
ATOM 590 N N . ASP A 1 75 ? -17.047 -23.188 2.584 1 89.44 75 ASP A N 1
ATOM 591 C CA . ASP A 1 75 ? -18.219 -23.375 3.436 1 89.44 75 ASP A CA 1
ATOM 592 C C . ASP A 1 75 ? -18.797 -22.047 3.865 1 89.44 75 ASP A C 1
ATOM 594 O O . ASP A 1 75 ? -18.078 -21.062 4.051 1 89.44 75 ASP A O 1
ATOM 598 N N . GLU A 1 76 ? -20.047 -22.031 4.027 1 84.62 76 GLU A N 1
ATOM 599 C CA . GLU A 1 76 ? -20.734 -20.781 4.367 1 84.62 76 GLU A CA 1
ATOM 600 C C . GLU A 1 76 ? -20.266 -20.234 5.711 1 84.62 76 GLU A C 1
ATOM 602 O O . GLU A 1 76 ? -20.172 -19.031 5.898 1 84.62 76 GLU A O 1
ATOM 607 N N . ASN A 1 77 ? -19.891 -21.062 6.625 1 86.56 77 ASN A N 1
ATOM 608 C CA . ASN A 1 77 ? -19.547 -20.594 7.961 1 86.56 77 ASN A CA 1
ATOM 609 C C . ASN A 1 77 ? -18.078 -20.875 8.289 1 86.56 77 ASN A C 1
ATOM 611 O O . ASN A 1 77 ? -17.703 -20.922 9.461 1 86.56 77 ASN A O 1
ATOM 615 N N . CYS A 1 78 ? -17.344 -20.844 7.273 1 86.94 78 CYS A N 1
ATOM 616 C CA . CYS A 1 78 ? -15.953 -21.156 7.555 1 86.94 78 CYS A CA 1
ATOM 617 C C . CYS A 1 78 ? -15.156 -19.875 7.844 1 86.94 78 CYS A C 1
ATOM 619 O O . CYS A 1 78 ? -15.594 -18.781 7.5 1 86.94 78 CYS A O 1
ATOM 621 N N . VAL A 1 79 ? -14.109 -20.047 8.578 1 93.88 79 VAL A N 1
ATOM 622 C CA . VAL A 1 79 ? -13.133 -18.969 8.734 1 93.88 79 VAL A CA 1
ATOM 623 C C . VAL A 1 79 ? -12.148 -18.984 7.562 1 93.88 79 VAL A C 1
ATOM 625 O O . VAL A 1 79 ? -11.32 -19.891 7.453 1 93.88 79 VAL A O 1
ATOM 628 N N . SER A 1 80 ? -12.258 -18.062 6.664 1 96.94 80 SER A N 1
ATOM 629 C CA . SER A 1 80 ? -11.477 -18.031 5.434 1 96.94 80 SER A CA 1
ATOM 630 C C . SER A 1 80 ? -10.109 -17.406 5.66 1 96.94 80 SER A C 1
ATOM 632 O O . SER A 1 80 ? -9.805 -16.938 6.762 1 96.94 80 SER A O 1
ATOM 634 N N . TYR A 1 81 ? -9.391 -17.375 4.586 1 98.12 81 TYR A N 1
ATOM 635 C CA . TYR A 1 81 ? -8.016 -16.891 4.68 1 98.12 81 TYR A CA 1
ATOM 636 C C . TYR A 1 81 ? -7.961 -15.375 4.57 1 98.12 81 TYR A C 1
ATOM 638 O O . TYR A 1 81 ? -6.887 -14.781 4.68 1 98.12 81 TYR A O 1
ATOM 646 N N . GLU A 1 82 ? -9.023 -14.656 4.504 1 97.88 82 GLU A N 1
ATOM 647 C CA . GLU A 1 82 ? -9.062 -13.25 4.117 1 97.88 82 GLU A CA 1
ATOM 648 C C . GLU A 1 82 ? -8.344 -12.375 5.137 1 97.88 82 GLU A C 1
ATOM 650 O O . GLU A 1 82 ? -7.555 -11.508 4.77 1 97.88 82 GLU A O 1
ATOM 655 N N . ARG A 1 83 ? -8.562 -12.586 6.395 1 98.19 83 ARG A N 1
ATOM 656 C CA . ARG A 1 83 ? -7.922 -11.773 7.422 1 98.19 83 ARG A CA 1
ATOM 657 C C . ARG A 1 83 ? -6.426 -12.047 7.484 1 98.19 83 ARG A C 1
ATOM 659 O O . ARG A 1 83 ? -5.625 -11.133 7.676 1 98.19 83 ARG A O 1
ATOM 666 N N . LEU A 1 84 ? -6.09 -13.328 7.309 1 98.69 84 LEU A N 1
ATOM 667 C CA . LEU A 1 84 ? -4.68 -13.688 7.277 1 98.69 84 LEU A CA 1
ATOM 668 C C . LEU A 1 84 ? -3.984 -13.086 6.062 1 98.69 84 LEU A C 1
ATOM 670 O O . LEU A 1 84 ? -2.828 -12.672 6.145 1 98.69 84 LEU A O 1
ATOM 674 N N . GLU A 1 85 ? -4.727 -13.086 4.953 1 98.81 85 GLU A N 1
ATOM 675 C CA . GLU A 1 85 ? -4.223 -12.453 3.736 1 98.81 85 GLU A CA 1
ATOM 676 C C . GLU A 1 85 ? -3.932 -10.977 3.963 1 98.81 85 GLU A C 1
ATOM 678 O O . GLU A 1 85 ? -2.893 -10.469 3.533 1 98.81 85 GLU A O 1
ATOM 683 N N . PHE A 1 86 ? -4.809 -10.352 4.691 1 98.75 86 PHE A N 1
ATOM 684 C CA . PHE A 1 86 ? -4.66 -8.938 5.016 1 98.75 86 PHE A CA 1
ATOM 685 C C . PHE A 1 86 ? -3.389 -8.695 5.82 1 98.75 86 PHE A C 1
ATOM 687 O O . PHE A 1 86 ? -2.592 -7.82 5.48 1 98.75 86 PHE A O 1
ATOM 694 N N . LEU A 1 87 ? -3.16 -9.438 6.789 1 98.75 87 LEU A N 1
ATOM 695 C CA . LEU A 1 87 ? -1.956 -9.336 7.605 1 98.75 87 LEU A CA 1
ATOM 696 C C . LEU A 1 87 ? -0.72 -9.727 6.805 1 98.75 87 LEU A C 1
ATOM 698 O O . LEU A 1 87 ? 0.297 -9.031 6.844 1 98.75 87 LEU A O 1
ATOM 702 N N . GLY A 1 88 ? -0.85 -10.773 6.078 1 98.81 88 GLY A N 1
ATOM 703 C CA . GLY A 1 88 ? 0.266 -11.312 5.316 1 98.81 88 GLY A CA 1
ATOM 704 C C . GLY A 1 88 ? 0.773 -10.359 4.25 1 98.81 88 GLY A C 1
ATOM 705 O O . GLY A 1 88 ? 1.975 -10.297 3.98 1 98.81 88 GLY A O 1
ATOM 706 N N . ASP A 1 89 ? -0.137 -9.641 3.656 1 98.56 89 ASP A N 1
ATOM 707 C CA . ASP A 1 89 ? 0.235 -8.648 2.646 1 98.56 89 ASP A CA 1
ATOM 708 C C . ASP A 1 89 ? 1.19 -7.609 3.225 1 98.56 89 ASP A C 1
ATOM 710 O O . ASP A 1 89 ? 2.209 -7.285 2.609 1 98.56 89 ASP A O 1
ATOM 714 N N . THR A 1 90 ? 0.878 -7.152 4.352 1 98.5 90 THR A N 1
ATOM 715 C CA . THR A 1 90 ? 1.687 -6.121 4.996 1 98.5 90 THR A CA 1
ATOM 716 C C . THR A 1 90 ? 3.035 -6.688 5.43 1 98.5 90 THR A C 1
ATOM 718 O O . THR A 1 90 ? 4.07 -6.039 5.258 1 98.5 90 THR A O 1
ATOM 721 N N . VAL A 1 91 ? 3.025 -7.883 5.93 1 98.62 91 VAL A N 1
ATOM 722 C CA . VAL A 1 91 ? 4.262 -8.539 6.352 1 98.62 91 VAL A CA 1
ATOM 723 C C . VAL A 1 91 ? 5.168 -8.766 5.145 1 98.62 91 VAL A C 1
ATOM 725 O O . VAL A 1 91 ? 6.359 -8.453 5.191 1 98.62 91 VAL A O 1
ATOM 728 N N . LEU A 1 92 ? 4.574 -9.258 4.129 1 98.75 92 LEU A N 1
ATOM 729 C CA . LEU A 1 92 ? 5.312 -9.523 2.898 1 98.75 92 LEU A CA 1
ATOM 730 C C . LEU A 1 92 ? 5.938 -8.242 2.355 1 98.75 92 LEU A C 1
ATOM 732 O O . LEU A 1 92 ? 7.109 -8.227 1.977 1 98.75 92 LEU A O 1
ATOM 736 N N . ASN A 1 93 ? 5.176 -7.199 2.316 1 98.56 93 ASN A N 1
ATOM 737 C CA . ASN A 1 93 ? 5.68 -5.914 1.847 1 98.56 93 ASN A CA 1
ATOM 738 C C . ASN A 1 93 ? 6.875 -5.445 2.676 1 98.56 93 ASN A C 1
ATOM 740 O O . ASN A 1 93 ? 7.852 -4.934 2.129 1 98.56 93 ASN A O 1
ATOM 744 N N . MET A 1 94 ? 6.762 -5.645 3.922 1 98.31 94 MET A N 1
ATOM 745 C CA . MET A 1 94 ? 7.852 -5.238 4.805 1 98.31 94 MET A CA 1
ATOM 746 C C . MET A 1 94 ? 9.102 -6.07 4.539 1 98.31 94 MET A C 1
ATOM 748 O O . MET A 1 94 ? 10.211 -5.527 4.461 1 98.31 94 MET A O 1
ATOM 752 N N . VAL A 1 95 ? 8.93 -7.363 4.359 1 98.38 95 VAL A N 1
ATOM 753 C CA . VAL A 1 95 ? 10.055 -8.266 4.121 1 98.38 95 VAL A CA 1
ATOM 754 C C . VAL A 1 95 ? 10.773 -7.871 2.832 1 98.38 95 VAL A C 1
ATOM 756 O O . VAL A 1 95 ? 12 -7.734 2.811 1 98.38 95 VAL A O 1
ATOM 759 N N . VAL A 1 96 ? 10.023 -7.66 1.826 1 98.62 96 VAL A N 1
ATOM 760 C CA . VAL A 1 96 ? 10.586 -7.367 0.514 1 98.62 96 VAL A CA 1
ATOM 761 C C . VAL A 1 96 ? 11.203 -5.969 0.515 1 98.62 96 VAL A C 1
ATOM 763 O O . VAL A 1 96 ? 12.281 -5.758 -0.041 1 98.62 96 VAL A O 1
ATOM 766 N N . THR A 1 97 ? 10.516 -5.035 1.151 1 98.56 97 THR A N 1
ATOM 767 C CA . THR A 1 97 ? 11.047 -3.682 1.259 1 98.56 97 THR A CA 1
ATOM 768 C C . THR A 1 97 ? 12.391 -3.684 1.98 1 98.56 97 THR A C 1
ATOM 770 O O . THR A 1 97 ? 13.344 -3.051 1.526 1 98.56 97 THR A O 1
ATOM 773 N N . LYS A 1 98 ? 12.422 -4.371 3.086 1 98 98 LYS A N 1
ATOM 774 C CA . LYS A 1 98 ? 13.68 -4.473 3.83 1 98 98 LYS A CA 1
ATOM 775 C C . LYS A 1 98 ? 14.797 -5.027 2.951 1 98 98 LYS A C 1
ATOM 777 O O . LYS A 1 98 ? 15.883 -4.449 2.883 1 98 98 LYS A O 1
ATOM 782 N N . TYR A 1 99 ? 14.516 -6.082 2.258 1 97.81 99 TYR A N 1
ATOM 783 C CA . TYR A 1 99 ? 15.508 -6.715 1.398 1 97.81 99 TYR A CA 1
ATOM 784 C C . TYR A 1 99 ? 16 -5.746 0.333 1 97.81 99 TYR A C 1
ATOM 786 O O . TYR A 1 99 ? 17.219 -5.566 0.167 1 97.81 99 TYR A O 1
ATOM 794 N N . LEU A 1 100 ? 15.125 -5.102 -0.352 1 98.12 100 LEU A N 1
ATOM 795 C CA . LEU A 1 100 ? 15.461 -4.242 -1.479 1 98.12 100 LEU A CA 1
ATOM 796 C C . LEU A 1 100 ? 16.188 -2.982 -1.002 1 98.12 100 LEU A C 1
ATOM 798 O O . LEU A 1 100 ? 17.125 -2.523 -1.645 1 98.12 100 LEU A O 1
ATOM 802 N N . TYR A 1 101 ? 15.703 -2.439 0.106 1 98.31 101 TYR A N 1
ATOM 803 C CA . TYR A 1 101 ? 16.266 -1.218 0.665 1 98.31 101 TYR A CA 1
ATOM 804 C C . TYR A 1 101 ? 17.75 -1.394 0.962 1 98.31 101 TYR A C 1
ATOM 806 O O . TYR A 1 101 ? 18.562 -0.528 0.628 1 98.31 101 TYR A O 1
ATOM 814 N N . PHE A 1 102 ? 18.109 -2.508 1.512 1 97.19 102 PHE A N 1
ATOM 815 C CA . PHE A 1 102 ? 19.484 -2.727 1.931 1 97.19 102 PHE A CA 1
ATOM 816 C C . PHE A 1 102 ? 20.312 -3.285 0.783 1 97.19 102 PHE A C 1
ATOM 818 O O . PHE A 1 102 ? 21.531 -3.068 0.726 1 97.19 102 PHE A O 1
ATOM 825 N N . ARG A 1 103 ? 19.672 -3.924 -0.139 1 96.81 103 ARG A N 1
ATOM 826 C CA . ARG A 1 103 ? 20.375 -4.484 -1.287 1 96.81 103 ARG A CA 1
ATOM 827 C C . ARG A 1 103 ? 20.766 -3.391 -2.279 1 96.81 103 ARG A C 1
ATOM 829 O O . ARG A 1 103 ? 21.844 -3.424 -2.857 1 96.81 103 ARG A O 1
ATOM 836 N N . TYR A 1 104 ? 19.875 -2.49 -2.469 1 97.5 104 TYR A N 1
ATOM 837 C CA . TYR A 1 104 ? 20.078 -1.434 -3.453 1 97.5 104 TYR A CA 1
ATOM 838 C C . TYR A 1 104 ? 20.219 -0.076 -2.773 1 97.5 104 TYR A C 1
ATOM 840 O O . TYR A 1 104 ? 19.312 0.76 -2.852 1 97.5 104 TYR A O 1
ATOM 848 N N . GLU A 1 105 ? 21.344 0.267 -2.326 1 95.81 105 GLU A N 1
ATOM 849 C CA . GLU A 1 105 ? 21.609 1.436 -1.492 1 95.81 105 GLU A CA 1
ATOM 850 C C . GLU A 1 105 ? 21.562 2.721 -2.314 1 95.81 105 GLU A C 1
ATOM 852 O O . GLU A 1 105 ? 21.312 3.801 -1.775 1 95.81 105 GLU A O 1
ATOM 857 N N . ASP A 1 106 ? 21.688 2.578 -3.646 1 94.69 106 ASP A N 1
ATOM 858 C CA . ASP A 1 106 ? 21.797 3.771 -4.48 1 94.69 106 ASP A CA 1
ATOM 859 C C . ASP A 1 106 ? 20.5 4 -5.27 1 94.69 106 ASP A C 1
ATOM 861 O O . ASP A 1 106 ? 20.375 4.992 -5.992 1 94.69 106 ASP A O 1
ATOM 865 N N . CYS A 1 107 ? 19.578 3.109 -5.059 1 96.31 107 CYS A N 1
ATOM 866 C CA . CYS A 1 107 ? 18.344 3.238 -5.812 1 96.31 107 CYS A CA 1
ATOM 867 C C . CYS A 1 107 ? 17.438 4.293 -5.191 1 96.31 107 CYS A C 1
ATOM 869 O O . CYS A 1 107 ? 17.359 4.414 -3.967 1 96.31 107 CYS A O 1
ATOM 871 N N . THR A 1 108 ? 16.75 5.023 -6.043 1 96.38 108 THR A N 1
ATOM 872 C CA . THR A 1 108 ? 15.773 6.016 -5.605 1 96.38 108 THR A CA 1
ATOM 873 C C . THR A 1 108 ? 14.531 5.34 -5.039 1 96.38 108 THR A C 1
ATOM 875 O O . THR A 1 108 ? 14.273 4.168 -5.32 1 96.38 108 THR A O 1
ATOM 878 N N . PRO A 1 109 ? 13.734 6.074 -4.266 1 97.19 109 PRO A N 1
ATOM 879 C CA . PRO A 1 109 ? 12.461 5.523 -3.787 1 97.19 109 PRO A CA 1
ATOM 880 C C . PRO A 1 109 ? 11.555 5.066 -4.926 1 97.19 109 PRO A C 1
ATOM 882 O O . PRO A 1 109 ? 10.875 4.047 -4.801 1 97.19 109 PRO A O 1
ATOM 885 N N . GLY A 1 110 ? 11.539 5.82 -5.992 1 95.94 110 GLY A N 1
ATOM 886 C CA . GLY A 1 110 ? 10.758 5.422 -7.148 1 95.94 110 GLY A CA 1
ATOM 887 C C . GLY A 1 110 ? 11.141 4.062 -7.695 1 95.94 110 GLY A C 1
ATOM 888 O O . GLY A 1 110 ? 10.281 3.229 -7.977 1 95.94 110 GLY A O 1
ATOM 889 N N . THR A 1 111 ? 12.398 3.812 -7.805 1 95.94 111 THR A N 1
ATOM 890 C CA . THR A 1 111 ? 12.914 2.539 -8.297 1 95.94 111 THR A CA 1
ATOM 891 C C . THR A 1 111 ? 12.609 1.416 -7.309 1 95.94 111 THR A C 1
ATOM 893 O O . THR A 1 111 ? 12.203 0.322 -7.707 1 95.94 111 THR A O 1
ATOM 896 N N . LEU A 1 112 ? 12.797 1.682 -6.031 1 97.88 112 LEU A N 1
ATOM 897 C CA . LEU A 1 112 ? 12.516 0.692 -4.996 1 97.88 112 LEU A CA 1
ATOM 898 C C . LEU A 1 112 ? 11.039 0.313 -5 1 97.88 112 LEU A C 1
ATOM 900 O O . LEU A 1 112 ? 10.688 -0.853 -4.801 1 97.88 112 LEU A O 1
ATOM 904 N N . THR A 1 113 ? 10.219 1.335 -5.234 1 97.44 113 THR A N 1
ATOM 905 C CA . THR A 1 113 ? 8.781 1.094 -5.305 1 97.44 113 THR A CA 1
ATOM 906 C C . THR A 1 113 ? 8.445 0.157 -6.465 1 97.44 113 THR A C 1
ATOM 908 O O . THR A 1 113 ? 7.68 -0.791 -6.297 1 97.44 113 THR A O 1
ATOM 911 N N . LYS A 1 114 ? 9.016 0.409 -7.566 1 94.94 114 LYS A N 1
ATOM 912 C CA . LYS A 1 114 ? 8.805 -0.433 -8.742 1 94.94 114 LYS A CA 1
ATOM 913 C C . LYS A 1 114 ? 9.297 -1.855 -8.492 1 94.94 114 LYS A C 1
ATOM 915 O O . LYS A 1 114 ? 8.602 -2.822 -8.812 1 94.94 114 LYS A O 1
ATOM 920 N N . LEU A 1 115 ? 10.469 -1.966 -7.938 1 96.31 115 LEU A N 1
ATOM 921 C CA . LEU A 1 115 ? 11.062 -3.262 -7.625 1 96.31 115 LEU A CA 1
ATOM 922 C C . LEU A 1 115 ? 10.18 -4.047 -6.66 1 96.31 115 LEU A C 1
ATOM 924 O O . LEU A 1 115 ? 9.938 -5.238 -6.863 1 96.31 115 LEU A O 1
ATOM 928 N N . ARG A 1 116 ? 9.727 -3.41 -5.629 1 97.75 116 ARG A N 1
ATOM 929 C CA . ARG A 1 116 ? 8.844 -4.07 -4.676 1 97.75 116 ARG A CA 1
ATOM 930 C C . ARG A 1 116 ? 7.559 -4.547 -5.352 1 97.75 116 ARG A C 1
ATOM 932 O O . ARG A 1 116 ? 7.141 -5.688 -5.16 1 97.75 116 ARG A O 1
ATOM 939 N N . ALA A 1 117 ? 6.961 -3.678 -6.141 1 96.38 117 ALA A N 1
ATOM 940 C CA . ALA A 1 117 ? 5.711 -4.008 -6.812 1 96.38 117 ALA A CA 1
ATOM 941 C C . ALA A 1 117 ? 5.852 -5.277 -7.645 1 96.38 117 ALA A C 1
ATOM 943 O O . ALA A 1 117 ? 5.008 -6.176 -7.57 1 96.38 117 ALA A O 1
ATOM 944 N N . PHE A 1 118 ? 6.941 -5.426 -8.328 1 95.25 118 PHE A N 1
ATOM 945 C CA . PHE A 1 118 ? 7.168 -6.574 -9.195 1 95.25 118 PHE A CA 1
ATOM 946 C C . PHE A 1 118 ? 7.398 -7.836 -8.367 1 95.25 118 PHE A C 1
ATOM 948 O O . PHE A 1 118 ? 7.086 -8.945 -8.82 1 95.25 118 PHE A O 1
ATOM 955 N N . ASN A 1 119 ? 7.93 -7.648 -7.234 1 97.69 119 ASN A N 1
ATOM 956 C CA . ASN A 1 119 ? 8.305 -8.805 -6.43 1 97.69 119 ASN A CA 1
ATOM 957 C C . ASN A 1 119 ? 7.164 -9.234 -5.508 1 97.69 119 ASN A C 1
ATOM 959 O O . ASN A 1 119 ? 7.254 -10.273 -4.848 1 97.69 119 ASN A O 1
ATOM 963 N N . VAL A 1 120 ? 6.012 -8.406 -5.477 1 98.12 120 VAL A N 1
ATOM 964 C CA . VAL A 1 120 ? 4.93 -8.797 -4.578 1 98.12 120 VAL A CA 1
ATOM 965 C C . VAL A 1 120 ? 3.602 -8.781 -5.332 1 98.12 120 VAL A C 1
ATOM 967 O O . VAL A 1 120 ? 2.543 -9.008 -4.742 1 98.12 120 VAL A O 1
ATOM 970 N N . ASP A 1 121 ? 3.617 -8.508 -6.605 1 96.38 121 ASP A N 1
ATOM 971 C CA . ASP A 1 121 ? 2.346 -8.414 -7.32 1 96.38 121 ASP A CA 1
ATOM 972 C C . ASP A 1 121 ? 1.706 -9.789 -7.488 1 96.38 121 ASP A C 1
ATOM 974 O O . ASP A 1 121 ? 2.291 -10.805 -7.105 1 96.38 121 ASP A O 1
ATOM 978 N N . SER A 1 122 ? 0.628 -9.781 -7.988 1 96.56 122 SER A N 1
ATOM 979 C CA . SER A 1 122 ? -0.193 -10.977 -8.078 1 96.56 122 SER A CA 1
ATOM 980 C C . SER A 1 122 ? 0.498 -12.062 -8.906 1 96.56 122 SER A C 1
ATOM 982 O O . SER A 1 122 ? 0.446 -13.242 -8.555 1 96.56 122 SER A O 1
ATOM 984 N N . GLU A 1 123 ? 1.098 -11.688 -9.977 1 96.5 123 GLU A N 1
ATOM 985 C CA . GLU A 1 123 ? 1.739 -12.688 -10.828 1 96.5 123 GLU A CA 1
ATOM 986 C C . GLU A 1 123 ? 2.918 -13.344 -10.117 1 96.5 123 GLU A C 1
ATOM 988 O O . GLU A 1 123 ? 3.062 -14.562 -10.148 1 96.5 123 GLU A O 1
ATOM 993 N N . LYS A 1 124 ? 3.791 -12.5 -9.523 1 97.5 124 LYS A N 1
ATOM 994 C CA . LYS A 1 124 ? 4.934 -13.023 -8.781 1 97.5 124 LYS A CA 1
ATOM 995 C C . LYS A 1 124 ? 4.484 -14.016 -7.711 1 97.5 124 LYS A C 1
ATOM 997 O O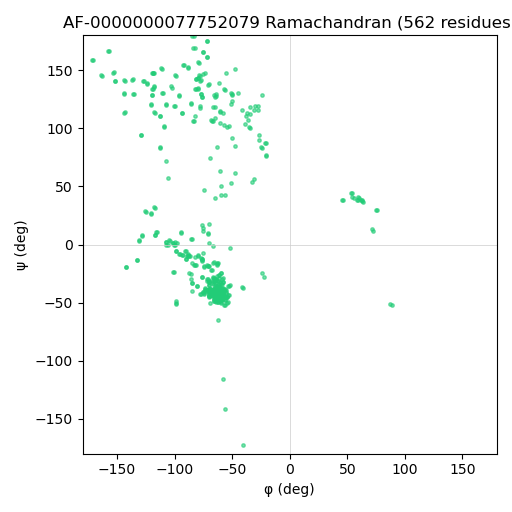 . LYS A 1 124 ? 5.051 -15.102 -7.586 1 97.5 124 LYS A O 1
ATOM 1002 N N . LEU A 1 125 ? 3.498 -13.688 -6.996 1 98.62 125 LEU A N 1
ATOM 1003 C CA . LEU A 1 125 ? 3.01 -14.523 -5.906 1 98.62 125 LEU A CA 1
ATOM 1004 C C . LEU A 1 125 ? 2.344 -15.789 -6.453 1 98.62 125 LEU A C 1
ATOM 1006 O O . LEU A 1 125 ? 2.494 -16.875 -5.879 1 98.62 125 LEU A O 1
ATOM 1010 N N . ALA A 1 126 ? 1.629 -15.617 -7.547 1 98.62 126 ALA A N 1
ATOM 1011 C CA . ALA A 1 126 ? 1.007 -16.781 -8.164 1 98.62 126 ALA A CA 1
ATOM 1012 C C . ALA A 1 126 ? 2.061 -17.781 -8.633 1 98.62 126 ALA A C 1
ATOM 1014 O O . ALA A 1 126 ? 1.882 -19 -8.492 1 98.62 126 ALA A O 1
ATOM 1015 N N . ARG A 1 127 ? 3.111 -17.328 -9.172 1 98.06 127 ARG A N 1
ATOM 1016 C CA . ARG A 1 127 ? 4.207 -18.188 -9.602 1 98.06 127 ARG A CA 1
ATOM 1017 C C . ARG A 1 127 ? 4.797 -18.953 -8.414 1 98.06 127 ARG A C 1
ATOM 1019 O O . ARG A 1 127 ? 5.152 -20.125 -8.547 1 98.06 127 ARG A O 1
ATOM 1026 N N . ILE A 1 128 ? 4.898 -18.297 -7.301 1 98.31 128 ILE A N 1
ATOM 1027 C CA . ILE A 1 128 ? 5.387 -18.938 -6.086 1 98.31 128 ILE A CA 1
ATOM 1028 C C . ILE A 1 128 ? 4.445 -20.078 -5.695 1 98.31 128 ILE A C 1
ATOM 1030 O O . ILE A 1 128 ? 4.898 -21.188 -5.387 1 98.31 128 ILE A O 1
ATOM 1034 N N . ALA A 1 129 ? 3.189 -19.812 -5.715 1 98.44 129 ALA A N 1
ATOM 1035 C CA . ALA A 1 129 ? 2.193 -20.812 -5.348 1 98.44 129 ALA A CA 1
ATOM 1036 C C . ALA A 1 129 ? 2.281 -22.031 -6.258 1 98.44 129 ALA A C 1
ATOM 1038 O O . ALA A 1 129 ? 2.244 -23.172 -5.785 1 98.44 129 ALA A O 1
ATOM 1039 N N . VAL A 1 130 ? 2.416 -21.797 -7.531 1 97.81 130 VAL A N 1
ATOM 1040 C CA . VAL A 1 130 ? 2.473 -22.875 -8.523 1 97.81 130 VAL A CA 1
ATOM 1041 C C . VAL A 1 130 ? 3.793 -23.625 -8.383 1 97.81 130 VAL A C 1
ATOM 1043 O O . VAL A 1 130 ? 3.811 -24.859 -8.367 1 97.81 130 VAL A O 1
ATOM 1046 N N . LYS A 1 131 ? 4.871 -22.906 -8.258 1 97.31 131 LYS A N 1
ATOM 1047 C CA . LYS A 1 131 ? 6.203 -23.484 -8.148 1 97.31 131 LYS A CA 1
ATOM 1048 C C . LYS A 1 131 ? 6.273 -24.484 -6.996 1 97.31 131 LYS A C 1
ATOM 1050 O O . LYS A 1 131 ? 6.875 -25.547 -7.125 1 97.31 131 LYS A O 1
ATOM 1055 N N . HIS A 1 132 ? 5.613 -24.125 -5.926 1 97.38 132 HIS A N 1
ATOM 1056 C CA . HIS A 1 132 ? 5.727 -24.938 -4.727 1 97.38 132 HIS A CA 1
ATOM 1057 C C . HIS A 1 132 ? 4.477 -25.797 -4.516 1 97.38 132 HIS A C 1
ATOM 1059 O O . HIS A 1 132 ? 4.324 -26.438 -3.475 1 97.38 132 HIS A O 1
ATOM 1065 N N . ASN A 1 133 ? 3.527 -25.75 -5.426 1 96.75 133 ASN A N 1
ATOM 1066 C CA . ASN A 1 133 ? 2.305 -26.547 -5.422 1 96.75 133 ASN A CA 1
ATOM 1067 C C . ASN A 1 133 ? 1.432 -26.219 -4.215 1 96.75 133 ASN A C 1
ATOM 1069 O O . ASN A 1 133 ? 0.784 -27.109 -3.656 1 96.75 133 ASN A O 1
ATOM 1073 N N . LEU A 1 134 ? 1.417 -24.984 -3.836 1 97.69 134 LEU A N 1
ATOM 1074 C CA . LEU A 1 134 ? 0.626 -24.594 -2.676 1 97.69 134 LEU A CA 1
ATOM 1075 C C . LEU A 1 134 ? -0.866 -24.703 -2.973 1 97.69 134 LEU A C 1
ATOM 1077 O O . LEU A 1 134 ? -1.661 -25 -2.078 1 97.69 134 LEU A O 1
ATOM 1081 N N . HIS A 1 135 ? -1.223 -24.484 -4.207 1 96.81 135 HIS A N 1
ATOM 1082 C CA . HIS A 1 135 ? -2.623 -24.469 -4.613 1 96.81 135 HIS A CA 1
ATOM 1083 C C . HIS A 1 135 ? -3.264 -25.844 -4.402 1 96.81 135 HIS A C 1
ATOM 1085 O O . HIS A 1 135 ? -4.488 -25.953 -4.324 1 96.81 135 HIS A O 1
ATOM 1091 N N . ARG A 1 136 ? -2.492 -26.844 -4.242 1 96.06 136 ARG A N 1
ATOM 1092 C CA . ARG A 1 136 ? -3.002 -28.203 -4.07 1 96.06 136 ARG A CA 1
ATOM 1093 C C . ARG A 1 136 ? -3.539 -28.406 -2.658 1 96.06 136 ARG A C 1
ATOM 1095 O O . ARG A 1 136 ? -4.223 -29.406 -2.389 1 96.06 136 ARG A O 1
ATOM 1102 N N . CYS A 1 137 ? -3.252 -27.484 -1.792 1 96.81 137 CYS A N 1
ATOM 1103 C CA . CYS A 1 137 ? -3.709 -27.578 -0.409 1 96.81 137 CYS A CA 1
ATOM 1104 C C . CYS A 1 137 ? -4.941 -26.703 -0.19 1 96.81 137 CYS A C 1
ATOM 1106 O O . CYS A 1 137 ? -5.52 -26.703 0.898 1 96.81 137 CYS A O 1
ATOM 1108 N N . LEU A 1 138 ? -5.367 -26.047 -1.214 1 97 138 LEU A N 1
ATOM 1109 C CA . LEU A 1 138 ? -6.438 -25.062 -1.09 1 97 138 LEU A CA 1
ATOM 1110 C C . LEU A 1 138 ? -7.793 -25.75 -0.958 1 97 138 LEU A C 1
ATOM 1112 O O . LEU A 1 138 ? -8.125 -26.641 -1.752 1 97 138 LEU A O 1
ATOM 1116 N N . ARG A 1 139 ? -8.477 -25.359 0.077 1 95.88 139 ARG A N 1
ATOM 1117 C CA . ARG A 1 139 ? -9.852 -25.812 0.271 1 95.88 139 ARG A CA 1
ATOM 1118 C C . ARG A 1 139 ? -10.836 -24.812 -0.318 1 95.88 139 ARG A C 1
ATOM 1120 O O . ARG A 1 139 ? -10.961 -23.688 0.172 1 95.88 139 ARG A O 1
ATOM 1127 N N . HIS A 1 140 ? -11.547 -25.25 -1.393 1 95.94 140 HIS A N 1
ATOM 1128 C CA . HIS A 1 140 ? -12.469 -24.344 -2.07 1 95.94 140 HIS A CA 1
ATOM 1129 C C . HIS A 1 140 ? -13.523 -25.125 -2.854 1 95.94 140 HIS A C 1
ATOM 1131 O O . HIS A 1 140 ? -13.406 -26.344 -3.021 1 95.94 140 HIS A O 1
ATOM 1137 N N . LYS A 1 141 ? -14.586 -24.422 -3.289 1 95.38 141 LYS A N 1
ATOM 1138 C CA . LYS A 1 141 ? -15.617 -24.969 -4.164 1 95.38 141 LYS A CA 1
ATOM 1139 C C . LYS A 1 141 ? -15.789 -24.125 -5.414 1 95.38 141 LYS A C 1
ATOM 1141 O O . LYS A 1 141 ? -16.891 -24.047 -5.977 1 95.38 141 LYS A O 1
ATOM 1146 N N . LYS A 1 142 ? -14.766 -23.484 -5.805 1 94.31 142 LYS A N 1
ATOM 1147 C CA . LYS A 1 142 ? -14.812 -22.672 -7.016 1 94.31 142 LYS A CA 1
ATOM 1148 C C . LYS A 1 142 ? -14.703 -23.547 -8.266 1 94.31 142 LYS A C 1
ATOM 1150 O O . LYS A 1 142 ? -13.672 -24.172 -8.5 1 94.31 142 LYS A O 1
ATOM 1155 N N . PRO A 1 143 ? -15.664 -23.547 -9.102 1 93.31 143 PRO A N 1
ATOM 1156 C CA . PRO A 1 143 ? -15.727 -24.531 -10.188 1 93.31 143 PRO A CA 1
ATOM 1157 C C . PRO A 1 143 ? -14.68 -24.266 -11.273 1 93.31 143 PRO A C 1
ATOM 1159 O O . PRO A 1 143 ? -14.148 -25.219 -11.859 1 93.31 143 PRO A O 1
ATOM 1162 N N . LEU A 1 144 ? -14.281 -23.047 -11.547 1 94.31 144 LEU A N 1
ATOM 1163 C CA . LEU A 1 144 ? -13.422 -22.75 -12.688 1 94.31 144 LEU A CA 1
ATOM 1164 C C . LEU A 1 144 ? -11.977 -22.547 -12.242 1 94.31 144 LEU A C 1
ATOM 1166 O O . LEU A 1 144 ? -11.086 -22.375 -13.07 1 94.31 144 LEU A O 1
ATOM 1170 N N . LEU A 1 145 ? -11.727 -22.688 -11.023 1 95.75 145 LEU A N 1
ATOM 1171 C CA . LEU A 1 145 ? -10.43 -22.297 -10.484 1 95.75 145 LEU A CA 1
ATOM 1172 C C . LEU A 1 145 ? -9.336 -23.234 -10.969 1 95.75 145 LEU A C 1
ATOM 1174 O O . LEU A 1 145 ? -8.258 -22.781 -11.367 1 95.75 145 LEU A O 1
ATOM 1178 N N . GLU A 1 146 ? -9.594 -24.469 -10.969 1 95.19 146 GLU A N 1
ATOM 1179 C CA . GLU A 1 146 ? -8.586 -25.453 -11.383 1 95.19 146 GLU A CA 1
ATOM 1180 C C . GLU A 1 146 ? -8.164 -25.219 -12.828 1 95.19 146 GLU A C 1
ATOM 1182 O O . GLU A 1 146 ? -6.973 -25.266 -13.148 1 95.19 146 GLU A O 1
ATOM 1187 N N . ASP A 1 147 ? -9.133 -24.969 -13.625 1 96.25 147 ASP A N 1
ATOM 1188 C CA . ASP A 1 147 ? -8.844 -24.703 -15.031 1 96.25 147 ASP A CA 1
ATOM 1189 C C . ASP A 1 147 ? -8.039 -23.422 -15.188 1 96.25 147 ASP A C 1
ATOM 1191 O O . ASP A 1 147 ? -7.129 -23.344 -16.016 1 96.25 147 ASP A O 1
ATOM 1195 N N . GLN A 1 148 ? -8.383 -22.469 -14.453 1 96.31 148 GLN A N 1
ATOM 1196 C CA . GLN A 1 148 ? -7.672 -21.203 -14.484 1 96.31 148 GLN A CA 1
ATOM 1197 C C . GLN A 1 148 ? -6.215 -21.375 -14.055 1 96.31 148 GLN A C 1
ATOM 1199 O O . GLN A 1 148 ? -5.316 -20.781 -14.656 1 96.31 148 GLN A O 1
ATOM 1204 N N . ILE A 1 149 ? -6.047 -22.219 -13.078 1 97.62 149 ILE A N 1
ATOM 1205 C CA . ILE A 1 149 ? -4.703 -22.469 -12.57 1 97.62 149 ILE A CA 1
ATOM 1206 C C . ILE A 1 149 ? -3.885 -23.219 -13.617 1 97.62 149 ILE A C 1
ATOM 1208 O O . ILE A 1 149 ? -2.717 -22.891 -13.844 1 97.62 149 ILE A O 1
ATOM 1212 N N . LEU A 1 150 ? -4.461 -24.172 -14.227 1 97 150 LEU A N 1
ATOM 1213 C CA . LEU A 1 150 ? -3.781 -24.938 -15.266 1 97 150 LEU A CA 1
ATOM 1214 C C . LEU A 1 150 ? -3.375 -24.031 -16.422 1 97 150 LEU A C 1
ATOM 1216 O O . LEU A 1 150 ? -2.246 -24.109 -16.922 1 97 150 LEU A O 1
ATOM 1220 N N . LYS A 1 151 ? -4.32 -23.234 -16.812 1 96.25 151 LYS A N 1
ATOM 1221 C CA . LYS A 1 151 ? -4.035 -22.312 -17.906 1 96.25 151 LYS A CA 1
ATOM 1222 C C . LYS A 1 151 ? -2.893 -21.375 -17.547 1 96.25 151 LYS A C 1
ATOM 1224 O O . LYS A 1 151 ? -1.987 -21.141 -18.344 1 96.25 151 LYS A O 1
ATOM 1229 N N . PHE A 1 152 ? -2.9 -20.875 -16.391 1 97.44 152 PHE A N 1
ATOM 1230 C CA . PHE A 1 152 ? -1.847 -19.984 -15.922 1 97.44 152 PHE A CA 1
ATOM 1231 C C . PHE A 1 152 ? -0.502 -20.703 -15.898 1 97.44 152 PHE A C 1
ATOM 1233 O O . PHE A 1 152 ? 0.506 -20.156 -16.344 1 97.44 152 PHE A O 1
ATOM 1240 N N . THR A 1 153 ? -0.472 -21.906 -15.391 1 97.56 153 THR A N 1
ATOM 1241 C CA . THR A 1 153 ? 0.74 -22.703 -15.273 1 97.56 153 THR A CA 1
ATOM 1242 C C . THR A 1 153 ? 1.373 -22.938 -16.641 1 97.56 153 THR A C 1
ATOM 1244 O O . THR A 1 153 ? 2.598 -22.906 -16.781 1 97.56 153 THR A O 1
ATOM 1247 N N . GLU A 1 154 ? 0.549 -23.047 -17.594 1 97.31 154 GLU A N 1
ATOM 1248 C CA . GLU A 1 154 ? 1.037 -23.234 -18.953 1 97.31 154 GLU A CA 1
ATOM 1249 C C . GLU A 1 154 ? 1.527 -21.906 -19.547 1 97.31 154 GLU A C 1
ATOM 1251 O O . GLU A 1 154 ? 2.592 -21.859 -20.156 1 97.31 154 GLU A O 1
ATOM 1256 N N . ASP A 1 155 ? 0.776 -20.875 -19.312 1 95.75 155 ASP A N 1
ATOM 1257 C CA . ASP A 1 155 ? 1.032 -19.578 -19.922 1 95.75 155 ASP A CA 1
ATOM 1258 C C . ASP A 1 155 ? 2.365 -19 -19.453 1 95.75 155 ASP A C 1
ATOM 1260 O O . ASP A 1 155 ? 3.078 -18.359 -20.219 1 95.75 155 ASP A O 1
ATOM 1264 N N . ILE A 1 156 ? 2.688 -19.234 -18.219 1 96.31 156 ILE A N 1
ATOM 1265 C CA . ILE A 1 156 ? 3.857 -18.578 -17.656 1 96.31 156 ILE A CA 1
ATOM 1266 C C . ILE A 1 156 ? 5.129 -19.156 -18.266 1 96.31 156 ILE A C 1
ATOM 1268 O O . ILE A 1 156 ? 6.203 -18.562 -18.172 1 96.31 156 ILE A O 1
ATOM 1272 N N . GLU A 1 157 ? 5.043 -20.297 -18.844 1 95.69 157 GLU A N 1
ATOM 1273 C CA . GLU A 1 157 ? 6.195 -20.922 -19.484 1 95.69 157 GLU A CA 1
ATOM 1274 C C . GLU A 1 157 ? 6.758 -20.047 -20.594 1 95.69 157 GLU A C 1
ATOM 1276 O O . GLU A 1 157 ? 7.953 -20.078 -20.891 1 95.69 157 GLU A O 1
ATOM 1281 N N . ASN A 1 158 ? 5.934 -19.203 -21.141 1 93.5 158 ASN A N 1
ATOM 1282 C CA . ASN A 1 158 ? 6.328 -18.328 -22.25 1 93.5 158 ASN A CA 1
ATOM 1283 C C . ASN A 1 158 ? 6.953 -17.031 -21.75 1 93.5 158 ASN A C 1
ATOM 1285 O O . ASN A 1 158 ? 7.453 -16.234 -22.531 1 93.5 158 ASN A O 1
ATOM 1289 N N . TYR A 1 159 ? 6.918 -16.719 -20.531 1 91.75 159 TYR A N 1
ATOM 1290 C CA . TYR A 1 159 ? 7.434 -15.5 -19.906 1 91.75 159 TYR A CA 1
ATOM 1291 C C . TYR A 1 159 ? 8.32 -15.844 -18.719 1 91.75 159 TYR A C 1
ATOM 1293 O O . TYR A 1 159 ? 7.863 -15.836 -17.562 1 91.75 159 TYR A O 1
ATOM 1301 N N . PRO A 1 160 ? 9.57 -15.898 -19.094 1 87.5 160 PRO A N 1
ATOM 1302 C CA . PRO A 1 160 ? 10.445 -16.234 -17.969 1 87.5 160 PRO A CA 1
ATOM 1303 C C . PRO A 1 160 ? 10.438 -15.172 -16.875 1 87.5 160 PRO A C 1
ATOM 1305 O O . PRO A 1 160 ? 10.305 -13.977 -17.172 1 87.5 160 PRO A O 1
ATOM 1308 N N . LEU A 1 161 ? 10.266 -15.359 -15.648 1 89.38 161 LEU A N 1
ATOM 1309 C CA . LEU A 1 161 ? 10.383 -14.555 -14.438 1 89.38 161 LEU A CA 1
ATOM 1310 C C . LEU A 1 161 ? 9.086 -13.805 -14.156 1 89.38 161 LEU A C 1
ATOM 1312 O O . LEU A 1 161 ? 8.57 -13.836 -13.031 1 89.38 161 LEU A O 1
ATOM 1316 N N . HIS A 1 162 ? 8.57 -13 -15.375 1 93.62 162 HIS A N 1
ATOM 1317 C CA . HIS A 1 162 ? 7.387 -12.156 -15.242 1 93.62 162 HIS A CA 1
ATOM 1318 C C . HIS A 1 162 ? 6.824 -11.781 -16.609 1 93.62 162 HIS A C 1
ATOM 1320 O O . HIS A 1 162 ? 7.582 -11.523 -17.547 1 93.62 162 HIS A O 1
ATOM 1326 N N . SER A 1 163 ? 5.555 -11.656 -16.766 1 92.81 163 SER A N 1
ATOM 1327 C CA . SER A 1 163 ? 4.941 -11.383 -18.062 1 92.81 163 SER A CA 1
ATOM 1328 C C . SER A 1 163 ? 4.73 -9.883 -18.266 1 92.81 163 SER A C 1
ATOM 1330 O O . SER A 1 163 ? 4.32 -9.453 -19.344 1 92.81 163 SER A O 1
ATOM 1332 N N . ARG A 1 164 ? 4.938 -9.078 -17.203 1 90.69 164 ARG A N 1
ATOM 1333 C CA . ARG A 1 164 ? 4.672 -7.641 -17.188 1 90.69 164 ARG A CA 1
ATOM 1334 C C . ARG A 1 164 ? 3.188 -7.359 -17.406 1 90.69 164 ARG A C 1
ATOM 1336 O O . ARG A 1 164 ? 2.822 -6.496 -18.203 1 90.69 164 ARG A O 1
ATOM 1343 N N . HIS A 1 165 ? 2.371 -8.211 -16.812 1 90.56 165 HIS A N 1
ATOM 1344 C CA . HIS A 1 165 ? 0.926 -8.047 -16.719 1 90.56 165 HIS A CA 1
ATOM 1345 C C . HIS A 1 165 ? 0.248 -8.359 -18.047 1 90.56 165 HIS A C 1
ATOM 1347 O O . HIS A 1 165 ? -0.793 -7.785 -18.375 1 90.56 165 HIS A O 1
ATOM 1353 N N . LEU A 1 166 ? 0.825 -9.227 -18.812 1 92.06 166 LEU A N 1
ATOM 1354 C CA . LEU A 1 166 ? 0.249 -9.664 -20.078 1 92.06 166 LEU A CA 1
ATOM 1355 C C . LEU A 1 166 ? -0.65 -10.883 -19.875 1 92.06 166 LEU A C 1
ATOM 1357 O O . LEU A 1 166 ? -1.432 -11.234 -20.766 1 92.06 166 LEU A O 1
ATOM 1361 N N . LEU A 1 167 ? -0.535 -11.445 -18.719 1 93.81 167 LEU A N 1
ATOM 1362 C CA . LEU A 1 167 ? -1.273 -12.68 -18.438 1 93.81 167 LEU A CA 1
ATOM 1363 C C . LEU A 1 167 ? -2.377 -12.43 -17.422 1 93.81 167 LEU A C 1
ATOM 1365 O O . LEU A 1 167 ? -2.236 -11.578 -16.547 1 93.81 167 LEU A O 1
ATOM 1369 N N . GLU A 1 168 ? -3.391 -13.203 -17.531 1 93.69 168 GLU A N 1
ATOM 1370 C CA . GLU A 1 168 ? -4.391 -13.273 -16.469 1 93.69 168 GLU A CA 1
ATOM 1371 C C . GLU A 1 168 ? -3.912 -14.156 -15.312 1 93.69 168 GLU A C 1
ATOM 1373 O O . GLU A 1 168 ? -3.389 -15.25 -15.539 1 93.69 168 GLU A O 1
ATOM 1378 N N . VAL A 1 169 ? -4.086 -13.68 -14.125 1 96.44 169 VAL A N 1
ATOM 1379 C CA . VAL A 1 169 ? -3.555 -14.359 -12.945 1 96.44 169 VAL A CA 1
ATOM 1380 C C . VAL A 1 169 ? -4.695 -14.727 -12 1 96.44 169 VAL A C 1
ATOM 1382 O O . VAL A 1 169 ? -5.461 -13.852 -11.578 1 96.44 169 VAL A O 1
ATOM 1385 N N . PRO A 1 170 ? -4.863 -15.984 -11.727 1 96.69 170 PRO A N 1
ATOM 1386 C CA . PRO A 1 170 ? -5.84 -16.297 -10.68 1 96.69 170 PRO A CA 1
ATOM 1387 C C . PRO A 1 170 ? -5.477 -15.688 -9.328 1 96.69 170 PRO A C 1
ATOM 1389 O O . PRO A 1 170 ? -4.492 -16.094 -8.711 1 96.69 170 PRO A O 1
ATOM 1392 N N . LYS A 1 171 ? -6.199 -14.836 -8.867 1 96.25 171 LYS A N 1
ATOM 1393 C CA . LYS A 1 171 ? -5.922 -14.055 -7.668 1 96.25 171 LYS A CA 1
ATOM 1394 C C . LYS A 1 171 ? -5.723 -14.961 -6.453 1 96.25 171 LYS A C 1
ATOM 1396 O O . LYS A 1 171 ? -4.91 -14.656 -5.574 1 96.25 171 LYS A O 1
ATOM 1401 N N . THR A 1 172 ? -6.41 -16.062 -6.438 1 97.69 172 THR A N 1
ATOM 1402 C CA . THR A 1 172 ? -6.391 -16.969 -5.301 1 97.69 172 THR A CA 1
ATOM 1403 C C . THR A 1 172 ? -4.977 -17.484 -5.043 1 97.69 172 THR A C 1
ATOM 1405 O O . THR A 1 172 ? -4.594 -17.719 -3.895 1 97.69 172 THR A O 1
ATOM 1408 N N . LEU A 1 173 ? -4.254 -17.609 -6.086 1 98.38 173 LEU A N 1
ATOM 1409 C CA . LEU A 1 173 ? -2.895 -18.125 -5.961 1 98.38 173 LEU A CA 1
ATOM 1410 C C . LEU A 1 173 ? -2.029 -17.188 -5.133 1 98.38 173 LEU A C 1
ATOM 1412 O O . LEU A 1 173 ? -1.289 -17.625 -4.25 1 98.38 173 LEU A O 1
ATOM 1416 N N . GLY A 1 174 ? -2.172 -15.906 -5.41 1 98.62 174 GLY A N 1
ATOM 1417 C CA . GLY A 1 174 ? -1.443 -14.938 -4.605 1 98.62 174 GLY A CA 1
ATOM 1418 C C . GLY A 1 174 ? -1.967 -14.828 -3.184 1 98.62 174 GLY A C 1
ATOM 1419 O O . GLY A 1 174 ? -1.188 -14.672 -2.24 1 98.62 174 GLY A O 1
ATOM 1420 N N . ASP A 1 175 ? -3.23 -14.977 -3.027 1 98.5 175 ASP A N 1
ATOM 1421 C CA . ASP A 1 175 ? -3.887 -14.859 -1.729 1 98.5 175 ASP A CA 1
ATOM 1422 C C . ASP A 1 175 ? -3.373 -15.922 -0.757 1 98.5 175 ASP A C 1
ATOM 1424 O O . ASP A 1 175 ? -3.174 -15.641 0.427 1 98.5 175 ASP A O 1
ATOM 1428 N N . ILE A 1 176 ? -3.133 -17.094 -1.238 1 98.06 176 ILE A N 1
ATOM 1429 C CA . ILE A 1 176 ? -2.75 -18.156 -0.321 1 98.06 176 ILE A CA 1
ATOM 1430 C C . ILE A 1 176 ? -1.294 -17.984 0.098 1 98.06 176 ILE A C 1
ATOM 1432 O O . ILE A 1 176 ? -0.905 -18.375 1.198 1 98.06 176 ILE A O 1
ATOM 1436 N N . VAL A 1 177 ? -0.457 -17.359 -0.755 1 98.81 177 VAL A N 1
ATOM 1437 C CA . VAL A 1 177 ? 0.903 -17.031 -0.342 1 98.81 177 VAL A CA 1
ATOM 1438 C C . VAL A 1 177 ? 0.866 -15.992 0.775 1 98.81 177 VAL A C 1
ATOM 1440 O O . VAL A 1 177 ? 1.495 -16.172 1.82 1 98.81 177 VAL A O 1
ATOM 1443 N N . GLU A 1 178 ? 0.062 -14.969 0.548 1 98.88 178 GLU A N 1
ATOM 1444 C CA . GLU A 1 178 ? -0.068 -13.906 1.541 1 98.88 178 GLU A CA 1
ATOM 1445 C C . GLU A 1 178 ? -0.642 -14.438 2.85 1 98.88 178 GLU A C 1
ATOM 1447 O O . GLU A 1 178 ? -0.124 -14.141 3.928 1 98.88 178 GLU A O 1
ATOM 1452 N N . SER A 1 179 ? -1.688 -15.234 2.73 1 98.81 179 SER A N 1
ATOM 1453 C CA . SER A 1 179 ? -2.326 -15.758 3.934 1 98.81 179 SER A CA 1
ATOM 1454 C C . SER A 1 179 ? -1.402 -16.719 4.672 1 98.81 179 SER A C 1
ATOM 1456 O O . SER A 1 179 ? -1.435 -16.797 5.902 1 98.81 179 SER A O 1
ATOM 1458 N N . THR A 1 180 ? -0.58 -17.469 3.957 1 98.75 180 THR A N 1
ATOM 1459 C CA . THR A 1 180 ? 0.427 -18.328 4.582 1 98.75 180 THR A CA 1
ATOM 1460 C C . THR A 1 180 ? 1.391 -17.484 5.426 1 98.75 180 THR A C 1
ATOM 1462 O O . THR A 1 180 ? 1.691 -17.844 6.566 1 98.75 180 THR A O 1
ATOM 1465 N N . ILE A 1 181 ? 1.792 -16.406 4.887 1 98.88 181 ILE A N 1
ATOM 1466 C CA . ILE A 1 181 ? 2.709 -15.508 5.582 1 98.88 181 ILE A CA 1
ATOM 1467 C C . ILE A 1 181 ? 2.018 -14.906 6.801 1 98.88 181 ILE A C 1
ATOM 1469 O O . ILE A 1 181 ? 2.613 -14.812 7.879 1 98.88 181 ILE A O 1
ATOM 1473 N N . GLY A 1 182 ? 0.778 -14.523 6.633 1 98.88 182 GLY A N 1
ATOM 1474 C CA . GLY A 1 182 ? 0.008 -14.031 7.766 1 98.88 182 GLY A CA 1
ATOM 1475 C C . GLY A 1 182 ? -0.13 -15.055 8.875 1 98.88 182 GLY A C 1
ATOM 1476 O O . GLY A 1 182 ? -0.011 -14.719 10.055 1 98.88 182 GLY A O 1
ATOM 1477 N N . ALA A 1 183 ? -0.378 -16.281 8.492 1 98.81 183 ALA A N 1
ATOM 1478 C CA . ALA A 1 183 ? -0.484 -17.375 9.461 1 98.81 183 ALA A CA 1
ATOM 1479 C C . ALA A 1 183 ? 0.835 -17.578 10.195 1 98.81 183 ALA A C 1
ATOM 1481 O O . ALA A 1 183 ? 0.85 -17.75 11.422 1 98.81 183 ALA A O 1
ATOM 1482 N N . LEU A 1 184 ? 1.872 -17.578 9.453 1 98.75 184 LEU A N 1
ATOM 1483 C CA . LEU A 1 184 ? 3.201 -17.75 10.031 1 98.75 184 LEU A CA 1
ATOM 1484 C C . LEU A 1 184 ? 3.492 -16.656 11.047 1 98.75 184 LEU A C 1
ATOM 1486 O O . LEU A 1 184 ? 3.943 -16.938 12.164 1 98.75 184 LEU A O 1
ATOM 1490 N N . TYR A 1 185 ? 3.205 -15.445 10.688 1 98.75 185 TYR A N 1
ATOM 1491 C CA . TYR A 1 185 ? 3.451 -14.32 11.586 1 98.75 185 TYR A CA 1
ATOM 1492 C C . TYR A 1 185 ? 2.613 -14.445 12.852 1 98.75 185 TYR A C 1
ATOM 1494 O O . TYR A 1 185 ? 3.115 -14.227 13.961 1 98.75 185 TYR A O 1
ATOM 1502 N N . THR A 1 186 ? 1.377 -14.781 12.664 1 98.44 186 THR A N 1
ATOM 1503 C CA . THR A 1 186 ? 0.474 -14.93 13.797 1 98.44 186 THR A CA 1
ATOM 1504 C C . THR A 1 186 ? 0.956 -16.047 14.727 1 98.44 186 THR A C 1
ATOM 1506 O O . THR A 1 186 ? 0.871 -15.914 15.953 1 98.44 186 THR A O 1
ATOM 1509 N N . ASP A 1 187 ? 1.473 -17.062 14.188 1 98.56 187 ASP A N 1
ATOM 1510 C CA . ASP A 1 187 ? 1.874 -18.25 14.945 1 98.56 187 ASP A CA 1
ATOM 1511 C C . ASP A 1 187 ? 3.152 -17.984 15.734 1 98.56 187 ASP A C 1
ATOM 1513 O O . ASP A 1 187 ? 3.252 -18.359 16.906 1 98.56 187 ASP A O 1
ATOM 1517 N N . CYS A 1 188 ? 4.141 -17.312 15.109 1 98 188 CYS A N 1
ATOM 1518 C CA . CYS A 1 188 ? 5.441 -17.172 15.758 1 98 188 CYS A CA 1
ATOM 1519 C C . CYS A 1 188 ? 5.59 -15.797 16.406 1 98 188 CYS A C 1
ATOM 1521 O O . CYS A 1 188 ? 6.465 -15.594 17.25 1 98 188 CYS A O 1
ATOM 1523 N N . ASP A 1 189 ? 4.844 -14.812 15.938 1 96.5 189 ASP A N 1
ATOM 1524 C CA . ASP A 1 189 ? 4.883 -13.445 16.438 1 96.5 189 ASP A CA 1
ATOM 1525 C C . ASP A 1 189 ? 6.305 -12.883 16.406 1 96.5 189 ASP A C 1
ATOM 1527 O O . ASP A 1 189 ? 6.758 -12.281 17.375 1 96.5 189 ASP A O 1
ATOM 1531 N N . SER A 1 190 ? 6.977 -13.164 15.391 1 97.06 190 SER A N 1
ATOM 1532 C CA . SER A 1 190 ? 8.352 -12.719 15.195 1 97.06 190 SER A CA 1
ATOM 1533 C C . SER A 1 190 ? 8.625 -12.391 13.727 1 97.06 190 SER A C 1
ATOM 1535 O O . SER A 1 190 ? 8.648 -13.289 12.883 1 97.06 190 SER A O 1
ATOM 1537 N N . PHE A 1 191 ? 8.844 -11.133 13.516 1 97.5 191 PHE A N 1
ATOM 1538 C CA . PHE A 1 191 ? 9.125 -10.688 12.156 1 97.5 191 PHE A CA 1
ATOM 1539 C C . PHE A 1 191 ? 10.414 -11.312 11.633 1 97.5 191 PHE A C 1
ATOM 1541 O O . PHE A 1 191 ? 10.492 -11.703 10.469 1 97.5 191 PHE A O 1
ATOM 1548 N N . GLU A 1 192 ? 11.375 -11.438 12.445 1 96.62 192 GLU A N 1
ATOM 1549 C CA . GLU A 1 192 ? 12.664 -12.008 12.07 1 96.62 192 GLU A CA 1
ATOM 1550 C C . GLU A 1 192 ? 12.523 -13.477 11.664 1 96.62 192 GLU A C 1
ATOM 1552 O O . GLU A 1 192 ? 13.125 -13.914 10.68 1 96.62 192 GLU A O 1
ATOM 1557 N N . THR A 1 193 ? 11.711 -14.18 12.375 1 97.81 193 THR A N 1
ATOM 1558 C CA . THR A 1 193 ? 11.461 -15.578 12.039 1 97.81 193 THR A CA 1
ATOM 1559 C C . THR A 1 193 ? 10.75 -15.695 10.695 1 97.81 193 THR A C 1
ATOM 1561 O O . THR A 1 193 ? 11.102 -16.547 9.875 1 97.81 193 THR A O 1
ATOM 1564 N N . VAL A 1 194 ? 9.836 -14.82 10.516 1 98.44 194 VAL A N 1
ATOM 1565 C CA . VAL A 1 194 ? 9.109 -14.844 9.25 1 98.44 194 VAL A CA 1
ATOM 1566 C C . VAL A 1 194 ? 10.07 -14.586 8.094 1 98.44 194 VAL A C 1
ATOM 1568 O O . VAL A 1 194 ? 10.055 -15.297 7.09 1 98.44 194 VAL A O 1
ATOM 1571 N N . CYS A 1 195 ? 10.922 -13.609 8.273 1 97.75 195 CYS A N 1
ATOM 1572 C CA . CYS A 1 195 ? 11.906 -13.289 7.246 1 97.75 195 CYS A CA 1
ATOM 1573 C C . CYS A 1 195 ? 12.742 -14.508 6.883 1 97.75 195 CYS A C 1
ATOM 1575 O O . CYS A 1 195 ? 12.906 -14.82 5.703 1 97.75 195 CYS A O 1
ATOM 1577 N N . LYS A 1 196 ? 13.164 -15.18 7.844 1 97.75 196 LYS A N 1
ATOM 1578 C CA . LYS A 1 196 ? 14.023 -16.344 7.641 1 97.75 196 LYS A CA 1
ATOM 1579 C C . LYS A 1 196 ? 13.273 -17.469 6.938 1 97.75 196 LYS A C 1
ATOM 1581 O O . LYS A 1 196 ? 13.797 -18.094 6.016 1 97.75 196 LYS A O 1
ATOM 1586 N N . VAL A 1 197 ? 12.086 -17.688 7.309 1 98.38 197 VAL A N 1
ATOM 1587 C CA . VAL A 1 197 ? 11.312 -18.828 6.844 1 98.38 197 VAL A CA 1
ATOM 1588 C C . VAL A 1 197 ? 10.875 -18.609 5.398 1 98.38 197 VAL A C 1
ATOM 1590 O O . VAL A 1 197 ? 10.883 -19.531 4.59 1 98.38 197 VAL A O 1
ATOM 1593 N N . ILE A 1 198 ? 10.5 -17.328 5.043 1 98.12 198 ILE A N 1
ATOM 1594 C CA . ILE A 1 198 ? 9.844 -17.188 3.752 1 98.12 198 ILE A CA 1
ATOM 1595 C C . ILE A 1 198 ? 10.867 -16.781 2.693 1 98.12 198 ILE A C 1
ATOM 1597 O O . ILE A 1 198 ? 10.57 -16.781 1.498 1 98.12 198 ILE A O 1
ATOM 1601 N N . LYS A 1 199 ? 12.078 -16.469 3.119 1 97.19 199 LYS A N 1
ATOM 1602 C CA . LYS A 1 199 ? 13.109 -16.047 2.178 1 97.19 199 LYS A CA 1
ATOM 1603 C C . LYS A 1 199 ? 13.281 -17.062 1.054 1 97.19 199 LYS A C 1
ATOM 1605 O O . LYS A 1 199 ? 13.211 -16.703 -0.125 1 97.19 199 LYS A O 1
ATOM 1610 N N . PRO A 1 200 ? 13.43 -18.391 1.324 1 97.12 200 PRO A N 1
ATOM 1611 C CA . PRO A 1 200 ? 13.578 -19.375 0.242 1 97.12 200 PRO A CA 1
ATOM 1612 C C . PRO A 1 200 ? 12.32 -19.484 -0.625 1 97.12 200 PRO A C 1
ATOM 1614 O O . PRO A 1 200 ? 12.422 -19.766 -1.819 1 97.12 200 PRO A O 1
ATOM 1617 N N . LEU A 1 201 ? 11.219 -19.25 -0.011 1 97 201 LEU A N 1
ATOM 1618 C CA . LEU A 1 201 ? 9.945 -19.312 -0.716 1 97 201 LEU A CA 1
ATOM 1619 C C . LEU A 1 201 ? 9.852 -18.234 -1.789 1 97 201 LEU A C 1
ATOM 1621 O O . LEU A 1 201 ? 9.289 -18.469 -2.863 1 97 201 LEU A O 1
ATOM 1625 N N . LEU A 1 202 ? 10.461 -17.078 -1.561 1 97.25 202 LEU A N 1
ATOM 1626 C CA . LEU A 1 202 ? 10.32 -15.906 -2.414 1 97.25 202 LEU A CA 1
ATOM 1627 C C . LEU A 1 202 ? 11.352 -15.93 -3.537 1 97.25 202 LEU A C 1
ATOM 1629 O O . LEU A 1 202 ? 11.242 -15.164 -4.5 1 97.25 202 LEU A O 1
ATOM 1633 N N . GLU A 1 203 ? 12.266 -16.812 -3.492 1 95.38 203 GLU A N 1
ATOM 1634 C CA . GLU A 1 203 ? 13.328 -16.875 -4.488 1 95.38 203 GLU A CA 1
ATOM 1635 C C . GLU A 1 203 ? 12.844 -17.5 -5.785 1 95.38 203 GLU A C 1
ATOM 1637 O O . GLU A 1 203 ? 12.031 -18.438 -5.762 1 95.38 203 GLU A O 1
ATOM 1642 N N . PRO A 1 204 ? 13.367 -17.016 -6.828 1 94.81 204 PRO A N 1
ATOM 1643 C CA . PRO A 1 204 ? 14.297 -15.898 -6.988 1 94.81 204 PRO A CA 1
ATOM 1644 C C . PRO A 1 204 ? 13.609 -14.539 -6.891 1 94.81 204 PRO A C 1
ATOM 1646 O O . PRO A 1 204 ? 12.484 -14.375 -7.379 1 94.81 204 PRO A O 1
ATOM 1649 N N . ILE A 1 205 ? 14.242 -13.609 -6.27 1 95.88 205 ILE A N 1
ATOM 1650 C CA . ILE A 1 205 ? 13.805 -12.219 -6.258 1 95.88 205 ILE A CA 1
ATOM 1651 C C . ILE A 1 205 ? 14.164 -11.555 -7.586 1 95.88 205 ILE A C 1
ATOM 1653 O O . ILE A 1 205 ? 15.281 -11.703 -8.086 1 95.88 205 ILE A O 1
ATOM 1657 N N . ILE A 1 206 ? 13.25 -10.914 -8.203 1 95.31 206 ILE A N 1
ATOM 1658 C CA . ILE A 1 206 ? 13.5 -10.227 -9.461 1 95.31 206 ILE A CA 1
ATOM 1659 C C . ILE A 1 206 ? 14.461 -9.062 -9.234 1 95.31 206 ILE A C 1
ATOM 1661 O O . ILE A 1 206 ? 14.156 -8.125 -8.5 1 95.31 206 ILE A O 1
ATOM 1665 N N . PRO A 1 207 ? 15.57 -9.133 -9.867 1 95.69 207 PRO A N 1
ATOM 1666 C CA . PRO A 1 207 ? 16.578 -8.102 -9.641 1 95.69 207 PRO A CA 1
ATOM 1667 C C . PRO A 1 207 ? 16.328 -6.844 -10.469 1 95.69 207 PRO A C 1
ATOM 1669 O O . PRO A 1 207 ? 15.484 -6.844 -11.367 1 95.69 207 PRO A O 1
ATOM 1672 N N . LEU A 1 208 ? 17.078 -5.824 -10.117 1 94.5 208 LEU A N 1
ATOM 1673 C CA . LEU A 1 208 ? 16.953 -4.508 -10.742 1 94.5 208 LEU A CA 1
ATOM 1674 C C . LEU A 1 208 ? 17.188 -4.59 -12.242 1 94.5 208 LEU A C 1
ATOM 1676 O O . LEU A 1 208 ? 16.469 -3.959 -13.023 1 94.5 208 LEU A O 1
ATOM 1680 N N . ASP A 1 209 ? 18.078 -5.391 -12.688 1 92.31 209 ASP A N 1
ATOM 1681 C CA . ASP A 1 209 ? 18.484 -5.422 -14.086 1 92.31 209 ASP A CA 1
ATOM 1682 C C . ASP A 1 209 ? 17.469 -6.207 -14.93 1 92.31 209 ASP A C 1
ATOM 1684 O O . ASP A 1 209 ? 17.547 -6.199 -16.156 1 92.31 209 ASP A O 1
ATOM 1688 N N . LYS A 1 210 ? 16.547 -6.879 -14.305 1 89.69 210 LYS A N 1
ATOM 1689 C CA . LYS A 1 210 ? 15.523 -7.629 -15.023 1 89.69 210 LYS A CA 1
ATOM 1690 C C . LYS A 1 210 ? 14.164 -6.934 -14.93 1 89.69 210 LYS A C 1
ATOM 1692 O O . LYS A 1 210 ? 13.156 -7.465 -15.391 1 89.69 210 LYS A O 1
ATOM 1697 N N . LEU A 1 211 ? 14.242 -5.789 -14.266 1 83.94 211 LEU A N 1
ATOM 1698 C CA . LEU A 1 211 ? 13.016 -5.016 -14.109 1 83.94 211 LEU A CA 1
ATOM 1699 C C . LEU A 1 211 ? 12.547 -4.465 -15.445 1 83.94 211 LEU A C 1
ATOM 1701 O O . LEU A 1 211 ? 13.289 -3.762 -16.141 1 83.94 211 LEU A O 1
ATOM 1705 N N . GLY A 1 212 ? 11.516 -5.02 -15.953 1 79.19 212 GLY A N 1
ATOM 1706 C CA . GLY A 1 212 ? 10.922 -4.453 -17.156 1 79.19 212 GLY A CA 1
ATOM 1707 C C . GLY A 1 212 ? 9.883 -3.395 -16.859 1 79.19 212 GLY A C 1
ATOM 1708 O O . GLY A 1 212 ? 9.328 -3.346 -15.758 1 79.19 212 GLY A O 1
ATOM 1709 N N . ASP A 1 213 ? 9.719 -2.482 -17.766 1 81.56 213 ASP A N 1
ATOM 1710 C CA . ASP A 1 213 ? 8.664 -1.483 -17.625 1 81.56 213 ASP A CA 1
ATOM 1711 C C . ASP A 1 213 ? 7.312 -2.039 -18.078 1 81.56 213 ASP A C 1
ATOM 1713 O O . ASP A 1 213 ? 7.254 -2.918 -18.938 1 81.56 213 ASP A O 1
ATOM 1717 N N . HIS A 1 214 ? 6.363 -1.615 -17.328 1 87.94 214 HIS A N 1
ATOM 1718 C CA . HIS A 1 214 ? 5.012 -1.853 -17.828 1 87.94 214 HIS A CA 1
ATOM 1719 C C . HIS A 1 214 ? 4.871 -1.387 -19.281 1 87.94 214 HIS A C 1
ATOM 1721 O O . HIS A 1 214 ? 5.285 -0.277 -19.625 1 87.94 214 HIS A O 1
ATOM 1727 N N . PRO A 1 215 ? 4.367 -2.238 -20.078 1 91.31 215 PRO A N 1
ATOM 1728 C CA . PRO A 1 215 ? 4.344 -1.919 -21.5 1 91.31 215 PRO A CA 1
ATOM 1729 C C . PRO A 1 215 ? 3.691 -0.571 -21.797 1 91.31 215 PRO A C 1
ATOM 1731 O O . PRO A 1 215 ? 4.184 0.19 -22.625 1 91.31 215 PRO A O 1
ATOM 1734 N N . VAL A 1 216 ? 2.588 -0.309 -21.141 1 92.44 216 VAL A N 1
ATOM 1735 C CA . VAL A 1 216 ? 1.888 0.953 -21.359 1 92.44 216 VAL A CA 1
ATOM 1736 C C . VAL A 1 216 ? 2.779 2.117 -20.938 1 92.44 216 VAL A C 1
ATOM 1738 O O . VAL A 1 216 ? 2.891 3.117 -21.641 1 92.44 216 VAL A O 1
ATOM 1741 N N . THR A 1 217 ? 3.383 1.902 -19.828 1 90.5 217 THR A N 1
ATOM 1742 C CA . THR A 1 217 ? 4.289 2.932 -19.328 1 90.5 217 THR A CA 1
ATOM 1743 C C . THR A 1 217 ? 5.469 3.117 -20.281 1 90.5 217 THR A C 1
ATOM 1745 O O . THR A 1 217 ? 5.836 4.25 -20.609 1 90.5 217 THR A O 1
ATOM 1748 N N . GLU A 1 218 ? 6.031 2.09 -20.625 1 89.69 218 GLU A N 1
ATOM 1749 C CA . GLU A 1 218 ? 7.168 2.123 -21.531 1 89.69 218 GLU A CA 1
ATOM 1750 C C . GLU A 1 218 ? 6.805 2.809 -22.844 1 89.69 218 GLU A C 1
ATOM 1752 O O . GLU A 1 218 ? 7.555 3.648 -23.344 1 89.69 218 GLU A O 1
ATOM 1757 N N . LEU A 1 219 ? 5.695 2.469 -23.375 1 92.88 219 LEU A N 1
ATOM 1758 C CA . LEU A 1 219 ? 5.227 3.051 -24.641 1 92.88 219 LEU A CA 1
ATOM 1759 C C . LEU A 1 219 ? 4.973 4.547 -24.469 1 92.88 219 LEU A C 1
ATOM 1761 O O . LEU A 1 219 ? 5.359 5.34 -25.344 1 92.88 219 LEU A O 1
ATOM 1765 N N . ASN A 1 220 ? 4.316 4.914 -23.391 1 93.5 220 ASN A N 1
ATOM 1766 C CA . ASN A 1 220 ? 4.051 6.32 -23.094 1 93.5 220 ASN A CA 1
ATOM 1767 C C . ASN A 1 220 ? 5.344 7.125 -22.984 1 93.5 220 ASN A C 1
ATOM 1769 O O . ASN A 1 220 ? 5.457 8.211 -23.562 1 93.5 220 ASN A O 1
ATOM 1773 N N . GLU A 1 221 ? 6.273 6.551 -22.25 1 91.25 221 GLU A N 1
ATOM 1774 C CA . GLU A 1 221 ? 7.555 7.23 -22.078 1 91.25 221 GLU A CA 1
ATOM 1775 C C . GLU A 1 221 ? 8.281 7.387 -23.406 1 91.25 221 GLU A C 1
ATOM 1777 O O . GLU A 1 221 ? 8.859 8.445 -23.688 1 91.25 221 GLU A O 1
ATOM 1782 N N . MET A 1 222 ? 8.297 6.402 -24.172 1 90.31 222 MET A N 1
ATOM 1783 C CA . MET A 1 222 ? 8.93 6.43 -25.484 1 90.31 222 MET A CA 1
ATOM 1784 C C . MET A 1 222 ? 8.305 7.508 -26.359 1 90.31 222 MET A C 1
ATOM 1786 O O . MET A 1 222 ? 9.023 8.273 -27.016 1 90.31 222 MET A O 1
ATOM 1790 N N . CYS A 1 223 ? 7.02 7.562 -26.375 1 93.12 223 CYS A N 1
ATOM 1791 C CA . CYS A 1 223 ? 6.309 8.539 -27.188 1 93.12 223 CYS A CA 1
ATOM 1792 C C . CYS A 1 223 ? 6.559 9.953 -26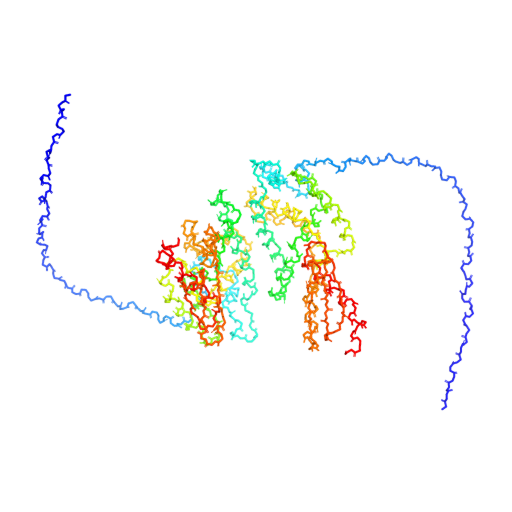.688 1 93.12 223 CYS A C 1
ATOM 1794 O O . CYS A 1 223 ? 6.738 10.875 -27.484 1 93.12 223 CYS A O 1
ATOM 1796 N N . GLN A 1 224 ? 6.543 10.102 -25.438 1 93.5 224 GLN A N 1
ATOM 1797 C CA . GLN A 1 224 ? 6.801 11.406 -24.844 1 93.5 224 GLN A CA 1
ATOM 1798 C C . GLN A 1 224 ? 8.203 11.906 -25.188 1 93.5 224 GLN A C 1
ATOM 1800 O O . GLN A 1 224 ? 8.375 13.07 -25.547 1 93.5 224 GLN A O 1
ATOM 1805 N N . LYS A 1 225 ? 9.172 11.102 -25.141 1 92 225 LYS A N 1
ATOM 1806 C CA . LYS A 1 225 ? 10.555 11.445 -25.453 1 92 225 LYS A CA 1
ATOM 1807 C C . LYS A 1 225 ? 10.688 11.883 -26.906 1 92 225 LYS A C 1
ATOM 1809 O O . LYS A 1 225 ? 11.492 12.766 -27.219 1 92 225 LYS A O 1
ATOM 1814 N N . LYS A 1 226 ? 9.922 11.305 -27.719 1 92 226 LYS A N 1
ATOM 1815 C CA . LYS A 1 226 ? 10.016 11.578 -29.141 1 92 226 LYS A CA 1
ATOM 1816 C C . LYS A 1 226 ? 8.945 12.57 -29.578 1 92 226 LYS A C 1
ATOM 1818 O O . LYS A 1 226 ? 8.766 12.812 -30.781 1 92 226 LYS A O 1
ATOM 1823 N N . ASN A 1 227 ? 8.18 13.023 -28.641 1 93.69 227 ASN A N 1
ATOM 1824 C CA . ASN A 1 227 ? 7.109 13.984 -28.875 1 93.69 227 ASN A CA 1
ATOM 1825 C C . ASN A 1 227 ? 6.074 13.445 -29.859 1 93.69 227 ASN A C 1
ATOM 1827 O O . ASN A 1 227 ? 5.715 14.125 -30.812 1 93.69 227 ASN A O 1
ATOM 1831 N N . LEU A 1 228 ? 5.77 12.273 -29.719 1 92.69 228 LEU A N 1
ATOM 1832 C CA . LEU A 1 228 ? 4.766 11.609 -30.547 1 92.69 228 LEU A CA 1
ATOM 1833 C C . LEU A 1 228 ? 3.426 11.539 -29.812 1 92.69 228 LEU A C 1
ATOM 1835 O O . LEU A 1 228 ? 3.387 11.344 -28.594 1 92.69 228 LEU A O 1
ATOM 1839 N N . LYS A 1 229 ? 2.4 11.648 -30.578 1 94.38 229 LYS A N 1
ATOM 1840 C CA . LYS A 1 229 ? 1.058 11.555 -30.016 1 94.38 229 LYS A CA 1
ATOM 1841 C C . LYS A 1 229 ? 0.597 10.102 -29.922 1 94.38 229 LYS A C 1
ATOM 1843 O O . LYS A 1 229 ? 0.541 9.398 -30.938 1 94.38 229 LYS A O 1
ATOM 1848 N N . LEU A 1 230 ? 0.27 9.641 -28.75 1 94.44 230 LEU A N 1
ATOM 1849 C CA . LEU A 1 230 ? -0.156 8.273 -28.484 1 94.44 230 LEU A CA 1
ATOM 1850 C C . LEU A 1 230 ? -1.633 8.227 -28.109 1 94.44 230 LEU A C 1
ATOM 1852 O O . LEU A 1 230 ? -2.098 9.047 -27.312 1 94.44 230 LEU A O 1
ATOM 1856 N N . LYS A 1 231 ? -2.375 7.352 -28.75 1 94.31 231 LYS A N 1
ATOM 1857 C CA . LYS A 1 231 ? -3.791 7.203 -28.438 1 94.31 231 LYS A CA 1
ATOM 1858 C C . LYS A 1 231 ? -4.184 5.73 -28.344 1 94.31 231 LYS A C 1
ATOM 1860 O O . LYS A 1 231 ? -3.844 4.938 -29.234 1 94.31 231 LYS A O 1
ATOM 1865 N N . PHE A 1 232 ? -4.844 5.355 -27.266 1 94.31 232 PHE A N 1
ATOM 1866 C CA . PHE A 1 232 ? -5.461 4.043 -27.141 1 94.31 232 PHE A CA 1
ATOM 1867 C C . PHE A 1 232 ? -6.941 4.105 -27.5 1 94.31 232 PHE A C 1
ATOM 1869 O O . PHE A 1 232 ? -7.672 4.953 -26.969 1 94.31 232 PHE A O 1
ATOM 1876 N N . TYR A 1 233 ? -7.387 3.307 -28.328 1 90.69 233 TYR A N 1
ATOM 1877 C CA . TYR A 1 233 ? -8.797 3.223 -28.688 1 90.69 233 TYR A CA 1
ATOM 1878 C C . TYR A 1 233 ? -9.438 1.961 -28.109 1 90.69 233 TYR A C 1
ATOM 1880 O O . TYR A 1 233 ? -8.984 0.849 -28.406 1 90.69 233 TYR A O 1
ATOM 1888 N N . THR A 1 234 ? -10.445 2.184 -27.297 1 87.12 234 THR A N 1
ATOM 1889 C CA . THR A 1 234 ? -11.102 1.071 -26.625 1 87.12 234 THR A CA 1
ATOM 1890 C C . THR A 1 234 ? -12.562 0.966 -27.062 1 87.12 234 THR A C 1
ATOM 1892 O O . THR A 1 234 ? -13.359 0.283 -26.406 1 87.12 234 THR A O 1
ATOM 1895 N N . ASN A 1 235 ? -12.953 1.678 -27.984 1 79.31 235 ASN A N 1
ATOM 1896 C CA . ASN A 1 235 ? -14.344 1.796 -28.391 1 79.31 235 ASN A CA 1
ATOM 1897 C C . ASN A 1 235 ? -14.938 0.441 -28.781 1 79.31 235 ASN A C 1
ATOM 1899 O O . ASN A 1 235 ? -16.125 0.205 -28.594 1 79.31 235 ASN A O 1
ATOM 1903 N N . ASN A 1 236 ? -14.141 -0.428 -29.25 1 80.44 236 ASN A N 1
ATOM 1904 C CA . ASN A 1 236 ? -14.656 -1.719 -29.688 1 80.44 236 ASN A CA 1
ATOM 1905 C C . ASN A 1 236 ? -14.555 -2.771 -28.594 1 80.44 236 ASN A C 1
ATOM 1907 O O . ASN A 1 236 ? -14.773 -3.959 -28.844 1 80.44 236 ASN A O 1
ATOM 1911 N N . TRP A 1 237 ? -14.25 -2.377 -27.438 1 86.31 237 TRP A N 1
ATOM 1912 C CA . TRP A 1 237 ? -14.07 -3.33 -26.344 1 86.31 237 TRP A CA 1
ATOM 1913 C C . TRP A 1 237 ? -15.352 -4.133 -26.109 1 86.31 237 TRP A C 1
ATOM 1915 O O . TRP A 1 237 ? -15.297 -5.348 -25.906 1 86.31 237 TRP A O 1
ATOM 1925 N N . GLN A 1 238 ? -16.422 -3.48 -26.156 1 87.56 238 GLN A N 1
ATOM 1926 C CA . GLN A 1 238 ? -17.688 -4.152 -25.859 1 87.56 238 GLN A CA 1
ATOM 1927 C C . GLN A 1 238 ? -18.078 -5.109 -26.984 1 87.56 238 GLN A C 1
ATOM 1929 O O . GLN A 1 238 ? -18.875 -6.02 -26.781 1 87.56 238 GLN A O 1
ATOM 1934 N N . VAL A 1 239 ? -17.469 -4.922 -28.141 1 86.5 239 VAL A N 1
ATOM 1935 C CA . VAL A 1 239 ? -17.875 -5.703 -29.312 1 86.5 239 VAL A CA 1
ATOM 1936 C C . VAL A 1 239 ? -16.906 -6.871 -29.5 1 86.5 239 VAL A C 1
ATOM 1938 O O . VAL A 1 239 ? -17.328 -8.023 -29.594 1 86.5 239 VAL A O 1
ATOM 1941 N N . ASP A 1 240 ? -15.688 -6.562 -29.5 1 89 240 ASP A N 1
ATOM 1942 C CA . ASP A 1 240 ? -14.758 -7.629 -29.859 1 89 240 ASP A CA 1
ATOM 1943 C C . ASP A 1 240 ? -13.656 -7.77 -28.812 1 89 240 ASP A C 1
ATOM 1945 O O . ASP A 1 240 ? -12.672 -8.484 -29.031 1 89 240 ASP A O 1
ATOM 1949 N N . LYS A 1 241 ? -13.703 -7.074 -27.656 1 93.06 241 LYS A N 1
ATOM 1950 C CA . LYS A 1 241 ? -12.773 -7.195 -26.531 1 93.06 241 LYS A CA 1
ATOM 1951 C C . LYS A 1 241 ? -11.344 -6.879 -26.969 1 93.06 241 LYS A C 1
ATOM 1953 O O . LYS A 1 241 ? -10.406 -7.562 -26.562 1 93.06 241 LYS A O 1
ATOM 1958 N N . THR A 1 242 ? -11.289 -5.852 -27.875 1 93.81 242 THR A N 1
ATOM 1959 C CA . THR A 1 242 ? -9.984 -5.473 -28.406 1 93.81 242 THR A CA 1
ATOM 1960 C C . THR A 1 242 ? -9.656 -4.023 -28.047 1 93.81 242 THR A C 1
ATOM 1962 O O . THR A 1 242 ? -10.562 -3.191 -27.922 1 93.81 242 THR A O 1
ATOM 1965 N N . VAL A 1 243 ? -8.305 -3.785 -27.844 1 95.5 243 VAL A N 1
ATOM 1966 C CA . VAL A 1 243 ? -7.758 -2.439 -27.703 1 95.5 243 VAL A CA 1
ATOM 1967 C C . VAL A 1 243 ? -6.742 -2.176 -28.812 1 95.5 243 VAL A C 1
ATOM 1969 O O . VAL A 1 243 ? -5.941 -3.049 -29.141 1 95.5 243 VAL A O 1
ATOM 1972 N N . VAL A 1 244 ? -6.898 -0.967 -29.406 1 94.94 244 VAL A N 1
ATOM 1973 C CA . VAL A 1 244 ? -5.988 -0.628 -30.5 1 94.94 244 VAL A CA 1
ATOM 1974 C C . VAL A 1 244 ? -5.18 0.615 -30.125 1 94.94 244 VAL A C 1
ATOM 1976 O O . VAL A 1 244 ? -5.668 1.489 -29.406 1 94.94 244 VAL A O 1
ATOM 1979 N N . VAL A 1 245 ? -3.957 0.625 -30.625 1 94.94 245 VAL A N 1
ATOM 1980 C CA . VAL A 1 245 ? -3.055 1.729 -30.312 1 94.94 245 VAL A CA 1
ATOM 1981 C C . VAL A 1 245 ? -2.67 2.461 -31.594 1 94.94 245 VAL A C 1
ATOM 1983 O O . VAL A 1 245 ? -2.371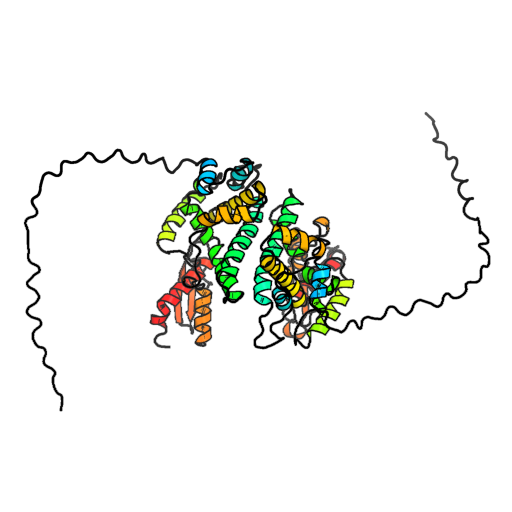 1.828 -32.625 1 94.94 245 VAL A O 1
ATOM 1986 N N . PHE A 1 246 ? -2.709 3.793 -31.484 1 93.5 246 PHE A N 1
ATOM 1987 C CA . PHE A 1 246 ? -2.277 4.645 -32.594 1 93.5 246 PHE A CA 1
ATOM 1988 C C . PHE A 1 246 ? -1.178 5.598 -32.125 1 93.5 246 PHE A C 1
ATOM 1990 O O . PHE A 1 246 ? -1.222 6.125 -31.016 1 93.5 246 PHE A O 1
ATOM 1997 N N . ILE A 1 247 ? -0.243 5.727 -32.969 1 93.5 247 ILE A N 1
ATOM 1998 C CA . ILE A 1 247 ? 0.769 6.766 -32.812 1 93.5 247 ILE A CA 1
ATOM 1999 C C . ILE A 1 247 ? 0.735 7.703 -34.031 1 93.5 247 ILE A C 1
ATOM 2001 O O . ILE A 1 247 ? 0.842 7.258 -35.188 1 93.5 247 ILE A O 1
ATOM 2005 N N . GLU A 1 248 ? 0.656 8.922 -33.812 1 91.88 248 GLU A N 1
ATOM 2006 C CA . GLU A 1 248 ? 0.51 9.891 -34.875 1 91.88 248 GLU A CA 1
ATOM 2007 C C . GLU A 1 248 ? -0.545 9.445 -35.875 1 91.88 248 GLU A C 1
ATOM 2009 O O . GLU A 1 248 ? -0.286 9.414 -37.094 1 91.88 248 GLU A O 1
ATOM 2014 N N . ASP A 1 249 ? -1.597 8.852 -35.344 1 89.94 249 ASP A N 1
ATOM 2015 C CA . ASP A 1 249 ? -2.771 8.445 -36.125 1 89.94 249 ASP A CA 1
ATOM 2016 C C . ASP A 1 249 ? -2.457 7.238 -37 1 89.94 249 ASP A C 1
ATOM 2018 O O . ASP A 1 249 ? -3.227 6.906 -37.906 1 89.94 249 ASP A O 1
ATOM 2022 N N . HIS A 1 250 ? -1.315 6.574 -36.781 1 91.44 250 HIS A N 1
ATOM 2023 C CA . HIS A 1 250 ? -0.975 5.324 -37.438 1 91.44 250 HIS A CA 1
ATOM 2024 C C . HIS A 1 250 ? -1.189 4.129 -36.531 1 91.44 250 HIS A C 1
ATOM 2026 O O . HIS A 1 250 ? -0.812 4.172 -35.344 1 91.44 250 HIS A O 1
ATOM 2032 N N . PHE A 1 251 ? -1.771 3.172 -37.094 1 92.06 251 PHE A N 1
ATOM 2033 C CA . PHE A 1 251 ? -1.978 1.929 -36.344 1 92.06 251 PHE A CA 1
ATOM 2034 C C 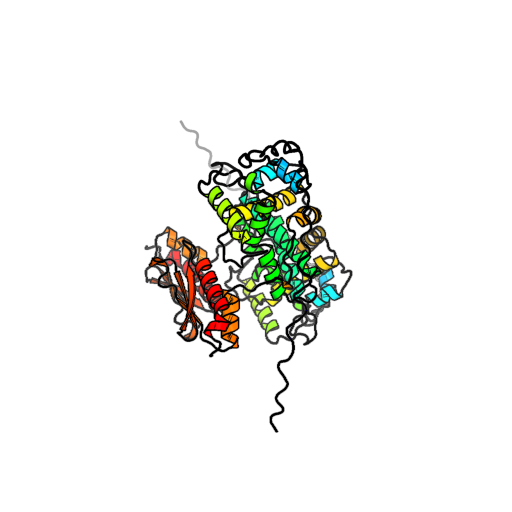. PHE A 1 251 ? -0.645 1.268 -36.031 1 92.06 251 PHE A C 1
ATOM 2036 O O . PHE A 1 251 ? 0.171 1.023 -36.906 1 92.06 251 PHE A O 1
ATOM 2043 N N . VAL A 1 252 ? -0.475 0.939 -34.719 1 92.25 252 VAL A N 1
ATOM 2044 C CA . VAL A 1 252 ? 0.845 0.417 -34.375 1 92.25 252 VAL A CA 1
ATOM 2045 C C . VAL A 1 252 ? 0.702 -0.847 -33.531 1 92.25 252 VAL A C 1
ATOM 2047 O O . VAL A 1 252 ? 1.669 -1.589 -33.344 1 92.25 252 VAL A O 1
ATOM 2050 N N . GLY A 1 253 ? -0.519 -1.144 -33 1 94 253 GLY A N 1
ATOM 2051 C CA . GLY A 1 253 ? -0.631 -2.33 -32.156 1 94 253 GLY A CA 1
ATOM 2052 C C . GLY A 1 253 ? -2.064 -2.67 -31.797 1 94 253 GLY A C 1
ATOM 2053 O O . GLY A 1 253 ? -2.947 -1.812 -31.859 1 94 253 GLY A O 1
ATOM 2054 N N . ILE A 1 254 ? -2.238 -3.938 -31.438 1 93.88 254 ILE A N 1
ATOM 2055 C CA . ILE A 1 254 ? -3.551 -4.457 -31.078 1 93.88 254 ILE A CA 1
ATOM 2056 C C . ILE A 1 254 ? -3.408 -5.473 -29.953 1 93.88 254 ILE A C 1
ATOM 2058 O O . ILE A 1 254 ? -2.393 -6.164 -29.859 1 93.88 254 ILE A O 1
ATOM 2062 N N . GLY A 1 255 ? -4.34 -5.457 -29.016 1 93.94 255 GLY A N 1
ATOM 2063 C CA . GLY A 1 255 ? -4.402 -6.422 -27.938 1 93.94 255 GLY A CA 1
ATOM 2064 C C . GLY A 1 255 ? -5.805 -6.93 -27.656 1 93.94 255 GLY A C 1
ATOM 2065 O O . GLY A 1 255 ? -6.777 -6.188 -27.828 1 93.94 255 GLY A O 1
ATOM 2066 N N . HIS A 1 256 ? -5.816 -8.203 -27.359 1 93 256 HIS A N 1
ATOM 2067 C CA . HIS A 1 256 ? -7.102 -8.852 -27.109 1 93 256 HIS A CA 1
ATOM 2068 C C . HIS A 1 256 ? -7.105 -9.57 -25.766 1 93 256 HIS A C 1
ATOM 2070 O O . HIS A 1 256 ? -6.074 -10.086 -25.328 1 93 256 HIS A O 1
ATOM 2076 N N . HIS A 1 257 ? -8.195 -9.492 -25.078 1 91.62 257 HIS A N 1
ATOM 2077 C CA . HIS A 1 257 ? -8.461 -10.312 -23.891 1 91.62 257 HIS A CA 1
ATOM 2078 C C . HIS A 1 257 ? -9.961 -10.531 -23.703 1 91.62 257 HIS A C 1
ATOM 2080 O O . HIS A 1 257 ? -10.75 -9.602 -23.891 1 91.62 257 HIS A O 1
ATOM 2086 N N . PRO A 1 258 ? -10.32 -11.656 -23.328 1 87.56 258 PRO A N 1
ATOM 2087 C CA . PRO A 1 258 ? -11.75 -11.984 -23.297 1 87.56 258 PRO A CA 1
ATOM 2088 C C . PRO A 1 258 ? -12.516 -11.18 -22.25 1 87.56 258 PRO A C 1
ATOM 2090 O O . PRO A 1 258 ? -13.711 -10.93 -22.422 1 87.56 258 PRO A O 1
ATOM 2093 N N . SER A 1 259 ? -11.898 -10.797 -21.219 1 86.81 259 SER A N 1
ATOM 2094 C CA . SER A 1 259 ? -12.719 -10.234 -20.156 1 86.81 259 SER A CA 1
ATOM 2095 C C . SER A 1 259 ? -12.016 -9.062 -19.484 1 86.81 259 SER A C 1
ATOM 2097 O O . SER A 1 259 ? -12.656 -8.242 -18.828 1 86.81 259 SER A O 1
ATOM 2099 N N . LYS A 1 260 ? -10.766 -8.961 -19.625 1 90.88 260 LYS A N 1
ATOM 2100 C CA . LYS A 1 260 ? -10.039 -7.918 -18.906 1 90.88 260 LYS A CA 1
ATOM 2101 C C . LYS A 1 260 ? -9.477 -6.8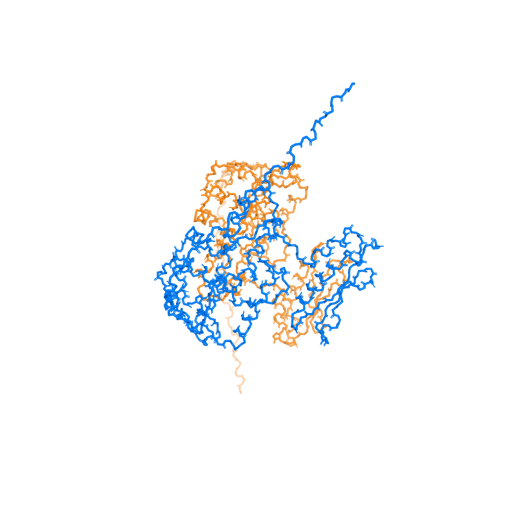75 -19.859 1 90.88 260 LYS A C 1
ATOM 2103 O O . LYS A 1 260 ? -8.445 -7.105 -20.5 1 90.88 260 LYS A O 1
ATOM 2108 N N . LYS A 1 261 ? -10.055 -5.695 -19.781 1 92.31 261 LYS A N 1
ATOM 2109 C CA . LYS A 1 261 ? -9.695 -4.598 -20.672 1 92.31 261 LYS A CA 1
ATOM 2110 C C . LYS A 1 261 ? -8.25 -4.16 -20.438 1 92.31 261 LYS A C 1
ATOM 2112 O O . LYS A 1 261 ? -7.535 -3.844 -21.391 1 92.31 261 LYS A O 1
ATOM 2117 N N . ASP A 1 262 ? -7.844 -4.184 -19.188 1 92.44 262 ASP A N 1
ATOM 2118 C CA . ASP A 1 262 ? -6.496 -3.734 -18.859 1 92.44 262 ASP A CA 1
ATOM 2119 C C . ASP A 1 262 ? -5.441 -4.652 -19.469 1 92.44 262 ASP A C 1
ATOM 2121 O O . ASP A 1 262 ? -4.398 -4.188 -19.938 1 92.44 262 ASP A O 1
ATOM 2125 N N . ILE A 1 263 ? -5.688 -5.844 -19.422 1 92.44 263 ILE A N 1
ATOM 2126 C CA . ILE A 1 263 ? -4.762 -6.797 -20.016 1 92.44 263 ILE A CA 1
ATOM 2127 C C . ILE A 1 263 ? -4.707 -6.594 -21.531 1 92.44 263 ILE A C 1
ATOM 2129 O O . ILE A 1 263 ? -3.627 -6.609 -22.125 1 92.44 263 ILE A O 1
ATOM 2133 N N . ALA A 1 264 ? -5.844 -6.371 -22.109 1 93.81 264 ALA A N 1
ATOM 2134 C CA . ALA A 1 264 ? -5.891 -6.09 -23.531 1 93.81 264 ALA A CA 1
ATOM 2135 C C . ALA A 1 264 ? -5.078 -4.844 -23.875 1 93.81 264 ALA A C 1
ATOM 2137 O O . ALA A 1 264 ? -4.359 -4.82 -24.875 1 93.81 264 ALA A O 1
ATOM 2138 N N . LYS A 1 265 ? -5.199 -3.932 -23.078 1 95 265 LYS A N 1
ATOM 2139 C CA . LYS A 1 265 ? -4.445 -2.695 -23.266 1 95 265 LYS A CA 1
ATOM 2140 C C . LYS A 1 265 ? -2.943 -2.949 -23.156 1 95 265 LYS A C 1
ATOM 2142 O O . LYS A 1 265 ? -2.164 -2.449 -23.969 1 95 265 LYS A O 1
ATOM 2147 N N . ASN A 1 266 ? -2.553 -3.74 -22.188 1 94.38 266 ASN A N 1
ATOM 2148 C CA . ASN A 1 266 ? -1.15 -4.105 -22.031 1 94.38 266 ASN A CA 1
ATOM 2149 C C . ASN A 1 266 ? -0.626 -4.867 -23.25 1 94.38 266 ASN A C 1
ATOM 2151 O O . ASN A 1 266 ? 0.483 -4.605 -23.719 1 94.38 266 ASN A O 1
ATOM 2155 N N . CYS A 1 267 ? -1.403 -5.668 -23.688 1 93.94 267 CYS A N 1
ATOM 2156 C CA . CYS A 1 267 ? -1.025 -6.449 -24.859 1 93.94 267 CYS A CA 1
ATOM 2157 C C . CYS A 1 267 ? -0.88 -5.559 -26.078 1 93.94 267 CYS A C 1
ATOM 2159 O O . CYS A 1 267 ? 0.039 -5.742 -26.875 1 93.94 267 CYS A O 1
ATOM 2161 N N . ALA A 1 268 ? -1.777 -4.621 -26.188 1 94.25 268 ALA A N 1
ATOM 2162 C CA . ALA A 1 268 ? -1.698 -3.682 -27.312 1 94.25 268 ALA A CA 1
ATOM 2163 C C . ALA A 1 268 ? -0.411 -2.863 -27.25 1 94.25 268 ALA A C 1
ATOM 2165 O O . ALA A 1 268 ? 0.262 -2.678 -28.266 1 94.25 268 ALA A O 1
ATOM 2166 N N . ALA A 1 269 ? -0.155 -2.486 -26.094 1 94.62 269 ALA A N 1
ATOM 2167 C CA . ALA A 1 269 ? 1.068 -1.712 -25.906 1 94.62 269 ALA A CA 1
ATOM 2168 C C . ALA A 1 269 ? 2.303 -2.549 -26.219 1 94.62 269 ALA A C 1
ATOM 2170 O O . ALA A 1 269 ? 3.227 -2.076 -26.891 1 94.62 269 ALA A O 1
ATOM 2171 N N . GLN A 1 270 ? 2.309 -3.727 -25.75 1 93.56 270 GLN A N 1
ATOM 2172 C CA . GLN A 1 270 ? 3.422 -4.629 -26.016 1 93.56 270 GLN A CA 1
ATOM 2173 C C . GLN A 1 270 ? 3.582 -4.879 -27.516 1 93.56 270 GLN A C 1
ATOM 2175 O O . GLN A 1 270 ? 4.699 -4.859 -28.047 1 93.56 270 GLN A O 1
ATOM 2180 N N . ASN A 1 271 ? 2.494 -5.066 -28.125 1 93.62 271 ASN A N 1
ATOM 2181 C CA . ASN A 1 271 ? 2.494 -5.238 -29.578 1 93.62 271 ASN A CA 1
ATOM 2182 C C . ASN A 1 271 ? 3.096 -4.031 -30.281 1 93.62 271 ASN A C 1
ATOM 2184 O O . ASN A 1 271 ? 3.906 -4.18 -31.203 1 93.62 271 ASN A O 1
ATOM 2188 N N . ALA A 1 272 ? 2.717 -2.918 -29.859 1 93.25 272 ALA A N 1
ATOM 2189 C CA . ALA A 1 272 ? 3.227 -1.675 -30.438 1 93.25 272 ALA A CA 1
ATOM 2190 C C . ALA A 1 272 ? 4.73 -1.55 -30.219 1 93.25 272 ALA A C 1
ATOM 2192 O O . ALA A 1 272 ? 5.461 -1.155 -31.141 1 93.25 272 ALA A O 1
ATOM 2193 N N . LEU A 1 273 ? 5.176 -1.92 -29.047 1 92.31 273 LEU A N 1
ATOM 2194 C CA . LEU A 1 273 ? 6.598 -1.844 -28.719 1 92.31 273 LEU A CA 1
ATOM 2195 C C . LEU A 1 273 ? 7.406 -2.807 -29.578 1 92.31 273 LEU A C 1
ATOM 2197 O O . LEU A 1 273 ? 8.5 -2.469 -30.031 1 92.31 273 LEU A O 1
ATOM 2201 N N . ASP A 1 274 ? 6.844 -3.924 -29.766 1 90.94 274 ASP A N 1
ATOM 2202 C CA . ASP A 1 274 ? 7.52 -4.938 -30.578 1 90.94 274 ASP A CA 1
ATOM 2203 C C . ASP A 1 274 ? 7.648 -4.484 -32.031 1 90.94 274 ASP A C 1
ATOM 2205 O O . ASP A 1 274 ? 8.609 -4.848 -32.719 1 90.94 274 ASP A O 1
ATOM 2209 N N . ASN A 1 275 ? 6.727 -3.697 -32.406 1 83.25 275 ASN A N 1
ATOM 2210 C CA . ASN A 1 275 ? 6.672 -3.279 -33.781 1 83.25 275 ASN A CA 1
ATOM 2211 C C . ASN A 1 275 ? 7.293 -1.899 -34 1 83.25 275 ASN A C 1
ATOM 2213 O O . ASN A 1 275 ? 7.281 -1.36 -35.094 1 83.25 275 ASN A O 1
ATOM 2217 N N . PHE A 1 276 ? 7.645 -1.299 -32.938 1 78.5 276 PHE A N 1
ATOM 2218 C CA . PHE A 1 276 ? 8.086 0.091 -33 1 78.5 276 PHE A CA 1
ATOM 2219 C C . PHE A 1 276 ? 9.258 0.246 -33.969 1 78.5 276 PHE A C 1
ATOM 2221 O O . PHE A 1 276 ? 9.312 1.198 -34.75 1 78.5 276 PHE A O 1
ATOM 2228 N N . SER A 1 277 ? 10.281 -0.623 -33.719 1 63.16 277 SER A N 1
ATOM 2229 C CA . SER A 1 277 ? 11.414 -0.501 -34.625 1 63.16 277 SER A CA 1
ATOM 2230 C C . SER A 1 277 ? 10.969 -0.596 -36.094 1 63.16 277 SER A C 1
ATOM 2232 O O . SER A 1 277 ? 11.531 0.07 -36.938 1 63.16 277 SER A O 1
ATOM 2234 N N . HIS A 1 278 ? 9.992 -1.418 -36.281 1 59.97 278 HIS A N 1
ATOM 2235 C CA . HIS A 1 278 ? 9.547 -1.611 -37.656 1 59.97 278 HIS A CA 1
ATOM 2236 C C . HIS A 1 278 ? 8.625 -0.48 -38.094 1 59.97 278 HIS A C 1
ATOM 2238 O O . HIS A 1 278 ? 8.641 -0.083 -39.281 1 59.97 278 HIS A O 1
ATOM 2244 N N . SER A 1 279 ? 7.816 0.021 -37.188 1 55.59 279 SER A N 1
ATOM 2245 C CA . SER A 1 279 ? 6.785 0.985 -37.562 1 55.59 279 SER A CA 1
ATOM 2246 C C . SER A 1 279 ? 7.34 2.404 -37.594 1 55.59 279 SER A C 1
ATOM 2248 O O . SER A 1 279 ? 6.855 3.246 -38.375 1 55.59 279 SER A O 1
ATOM 2250 N N . PHE A 1 280 ? 8.281 2.752 -36.75 1 57.53 280 PHE A N 1
ATOM 2251 C CA . PHE A 1 280 ? 8.688 4.152 -36.719 1 57.53 280 PHE A CA 1
ATOM 2252 C C . PHE A 1 280 ? 10.141 4.305 -37.156 1 57.53 280 PHE A C 1
ATOM 2254 O O . PHE A 1 280 ? 10.828 5.238 -36.75 1 57.53 280 PHE A O 1
ATOM 2261 N N . ALA A 1 281 ? 10.781 3.316 -37.688 1 49.56 281 ALA A N 1
ATOM 2262 C CA . ALA A 1 281 ? 12.016 3.578 -38.406 1 49.56 281 ALA A CA 1
ATOM 2263 C C . ALA A 1 281 ? 11.898 4.836 -39.281 1 49.56 281 ALA A C 1
ATOM 2265 O O . ALA A 1 281 ? 12.883 5.551 -39.469 1 49.56 281 ALA A O 1
ATOM 2266 N N . ASN A 1 282 ? 10.766 5.043 -39.844 1 44.06 282 ASN A N 1
ATOM 2267 C CA . ASN A 1 282 ? 10.672 6.176 -40.75 1 44.06 282 ASN A CA 1
ATOM 2268 C C . ASN A 1 282 ? 10.289 7.457 -40.031 1 44.06 282 ASN A C 1
ATOM 2270 O O . ASN A 1 282 ? 10.078 8.5 -40.656 1 44.06 282 ASN A O 1
ATOM 2274 N N . ILE A 1 283 ? 9.906 7.355 -38.781 1 40.78 283 ILE A N 1
ATOM 2275 C CA . ILE A 1 283 ? 9.609 8.664 -38.219 1 40.78 283 ILE A CA 1
ATOM 2276 C C . ILE A 1 283 ? 10.844 9.203 -37.5 1 4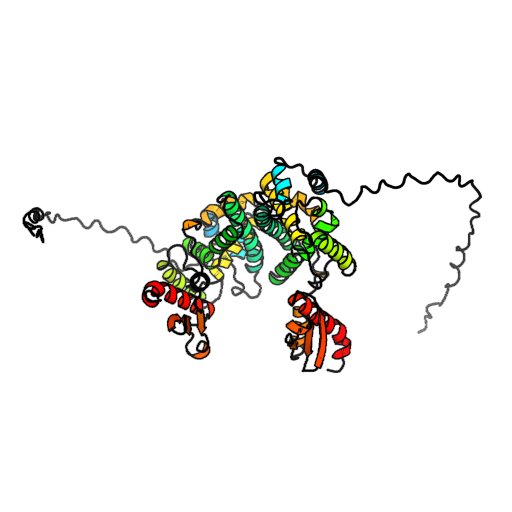0.78 283 ILE A C 1
ATOM 2278 O O . ILE A 1 283 ? 11.492 8.477 -36.75 1 40.78 283 ILE A O 1
ATOM 2282 N N . MET B 1 1 ? -66.062 14.336 25.906 1 22.61 1 MET B N 1
ATOM 2283 C CA . MET B 1 1 ? -65.938 15.18 27.094 1 22.61 1 MET B CA 1
ATOM 2284 C C . MET B 1 1 ? -64.438 15.5 27.344 1 22.61 1 MET B C 1
ATOM 2286 O O . MET B 1 1 ? -63.625 14.594 27.469 1 22.61 1 MET B O 1
ATOM 2290 N N . GLU B 1 2 ? -63.969 16.797 27 1 23.25 2 GLU B N 1
ATOM 2291 C CA . GLU B 1 2 ? -62.812 17.656 26.719 1 23.25 2 GLU B CA 1
ATOM 2292 C C . GLU B 1 2 ? -62.062 18.016 28.016 1 23.25 2 GLU B C 1
ATOM 2294 O O . GLU B 1 2 ? -62.406 19.016 28.656 1 23.25 2 GLU B O 1
ATOM 2299 N N . THR B 1 3 ? -61.812 16.969 28.875 1 22.8 3 THR B N 1
ATOM 2300 C CA . THR B 1 3 ? -61.375 17.312 30.234 1 22.8 3 THR B CA 1
ATOM 2301 C C . THR B 1 3 ? -60.062 18.094 30.188 1 22.8 3 THR B C 1
ATOM 2303 O O . THR B 1 3 ? -59.062 17.609 29.688 1 22.8 3 THR B O 1
ATOM 2306 N N . GLN B 1 4 ? -60.094 19.469 30.406 1 22.56 4 GLN B N 1
ATOM 2307 C CA . GLN B 1 4 ? -59.25 20.672 30.391 1 22.56 4 GLN B CA 1
ATOM 2308 C C . GLN B 1 4 ? -58.25 20.656 31.516 1 22.56 4 GLN B C 1
ATOM 2310 O O . GLN B 1 4 ? -58.594 20.688 32.688 1 22.56 4 GLN B O 1
ATOM 2315 N N . LEU B 1 5 ? -57.156 19.812 31.422 1 26.89 5 LEU B N 1
ATOM 2316 C CA . LEU B 1 5 ? -56.25 19.672 32.562 1 26.89 5 LEU B CA 1
ATOM 2317 C C . LEU B 1 5 ? -55.656 21.016 32.969 1 26.89 5 LEU B C 1
ATOM 2319 O O . LEU B 1 5 ? -55.156 21.75 32.125 1 26.89 5 LEU B O 1
ATOM 2323 N N . PRO B 1 6 ? -55.969 21.578 34.156 1 22.16 6 PRO B N 1
ATOM 2324 C CA . PRO B 1 6 ? -55.719 22.922 34.656 1 22.16 6 PRO B CA 1
ATOM 2325 C C . PRO B 1 6 ? -54.219 23.25 34.75 1 22.16 6 PRO B C 1
ATOM 2327 O O . PRO B 1 6 ? -53.406 22.344 34.844 1 22.16 6 PRO B O 1
ATOM 2330 N N . ASN B 1 7 ? -53.719 24.516 34.375 1 22.95 7 ASN B N 1
ATOM 2331 C CA . ASN B 1 7 ? -52.625 25.422 34.094 1 22.95 7 ASN B CA 1
ATOM 2332 C C . ASN B 1 7 ? -51.875 25.812 35.375 1 22.95 7 ASN B C 1
ATOM 2334 O O . ASN B 1 7 ? -51.188 26.828 35.406 1 22.95 7 ASN B O 1
ATOM 2338 N N . THR B 1 8 ? -52.219 25.094 36.531 1 20.08 8 THR B N 1
ATOM 2339 C CA . THR B 1 8 ? -51.969 25.875 37.719 1 20.08 8 THR B CA 1
ATOM 2340 C C . THR B 1 8 ? -50.5 26.328 37.781 1 20.08 8 THR B C 1
ATOM 2342 O O . THR B 1 8 ? -49.656 25.766 37.062 1 20.08 8 THR B O 1
ATOM 2345 N N . ASP B 1 9 ? -49.781 26.359 38.969 1 18.62 9 ASP B N 1
ATOM 2346 C CA . ASP B 1 9 ? -49.188 27.312 39.906 1 18.62 9 ASP B CA 1
ATOM 2347 C C . ASP B 1 9 ? -47.656 27.297 39.781 1 18.62 9 ASP B C 1
ATOM 2349 O O . ASP B 1 9 ? -47 26.328 40.188 1 18.62 9 ASP B O 1
ATOM 2353 N N . ALA B 1 10 ? -47.062 27.875 38.625 1 21.84 10 ALA B N 1
ATOM 2354 C CA . ALA B 1 10 ? -45.688 28.219 38.219 1 21.84 10 ALA B CA 1
ATOM 2355 C C . ALA B 1 10 ? -45 29.078 39.312 1 21.84 10 ALA B C 1
ATOM 2357 O O . ALA B 1 10 ? -43.938 29.625 39.062 1 21.84 10 ALA B O 1
ATOM 2358 N N . GLU B 1 11 ? -45.719 29.422 40.375 1 19.55 11 GLU B N 1
ATOM 2359 C CA . GLU B 1 11 ? -45.312 30.578 41.156 1 19.55 11 GLU B CA 1
ATOM 2360 C C . GLU B 1 11 ? -43.938 30.391 41.781 1 19.55 11 GLU B C 1
ATOM 2362 O O . GLU B 1 11 ? -43.094 31.312 41.75 1 19.55 11 GLU B O 1
ATOM 2367 N N . SER B 1 12 ? -43.75 29.438 42.719 1 20.61 12 SER B N 1
ATOM 2368 C CA . SER B 1 12 ? -43.125 29.734 44 1 20.61 12 SER B CA 1
ATOM 2369 C C . SER B 1 12 ? -41.594 29.672 43.906 1 20.61 12 SER B C 1
ATOM 2371 O O . SER B 1 12 ? -40.875 30.359 44.656 1 20.61 12 SER B O 1
ATOM 2373 N N . LEU B 1 13 ? -41 28.672 43.156 1 19.16 13 LEU B N 1
ATOM 2374 C CA . LEU B 1 13 ? -39.688 28.266 43.594 1 19.16 13 LEU B CA 1
ATOM 2375 C C . LEU B 1 13 ? -38.625 29.312 43.219 1 19.16 13 LEU B C 1
ATOM 2377 O O . LEU B 1 13 ? -37.438 29.047 43.344 1 19.16 13 LEU B O 1
ATOM 2381 N N . GLN B 1 14 ? -39.062 30.547 42.781 1 19.98 14 GLN B N 1
ATOM 2382 C CA . GLN B 1 14 ? -38.156 31.562 42.281 1 19.98 14 GLN B CA 1
ATOM 2383 C C . GLN B 1 14 ? -37.188 32 43.375 1 19.98 14 GLN B C 1
ATOM 2385 O O . GLN B 1 14 ? -36.219 32.719 43.125 1 19.98 14 GLN B O 1
ATOM 2390 N N . GLN B 1 15 ? -37.688 31.859 44.656 1 20.69 15 GLN B N 1
ATOM 2391 C CA . GLN B 1 15 ? -37.188 32.812 45.625 1 20.69 15 GLN B CA 1
ATOM 2392 C C . GLN B 1 15 ? -35.688 32.625 45.875 1 20.69 15 GLN B C 1
ATOM 2394 O O . GLN B 1 15 ? -35 33.531 46.375 1 20.69 15 GLN B O 1
ATOM 2399 N N . LEU B 1 16 ? -35.25 31.359 46 1 20.19 16 LEU B N 1
ATOM 2400 C CA . LEU B 1 16 ? -34.125 31.141 46.938 1 20.19 16 LEU B CA 1
ATOM 2401 C C . LEU B 1 16 ? -32.844 31.734 46.375 1 20.19 16 LEU B C 1
ATOM 2403 O O . LEU B 1 16 ? -31.766 31.516 46.938 1 20.19 16 LEU B O 1
ATOM 2407 N N . LEU B 1 17 ? -32.812 32.375 45.188 1 19.86 17 LEU B N 1
ATOM 2408 C CA . LEU B 1 17 ? -31.547 32.656 44.531 1 19.86 17 LEU B CA 1
ATOM 2409 C C . LEU B 1 17 ? -30.828 33.812 45.219 1 19.86 17 LEU B C 1
ATOM 2411 O O . LEU B 1 17 ? -29.781 34.25 44.75 1 19.86 17 LEU B O 1
ATOM 2415 N N . ASN B 1 18 ? -31.516 34.5 46.219 1 21.72 18 ASN B N 1
ATOM 2416 C CA . ASN B 1 18 ? -31.047 35.875 46.406 1 21.72 18 ASN B CA 1
ATOM 2417 C C . ASN B 1 18 ? -29.719 35.906 47.188 1 21.72 18 ASN B C 1
ATOM 2419 O O . ASN B 1 18 ? -29.344 36.938 47.719 1 21.72 18 ASN B O 1
ATOM 2423 N N . LEU B 1 19 ? -29.25 34.812 47.812 1 21.48 19 LEU B N 1
ATOM 2424 C CA . LEU B 1 19 ? -28.406 35.188 48.938 1 21.48 19 LEU B CA 1
ATOM 2425 C C . LEU B 1 19 ? -27.156 35.906 48.469 1 21.48 19 LEU B C 1
ATOM 2427 O O . LEU B 1 19 ? -26.406 35.344 47.656 1 21.48 19 LEU B O 1
ATOM 2431 N N . ASN B 1 20 ? -27 37.25 48.688 1 22.48 20 ASN B N 1
ATOM 2432 C CA . ASN B 1 20 ? -26.109 38.312 48.25 1 22.48 20 ASN B CA 1
ATOM 2433 C C . ASN B 1 20 ? -24.75 38.25 48.938 1 22.48 20 ASN B C 1
ATOM 2435 O O . ASN B 1 20 ? -24.203 39.25 49.375 1 22.48 20 ASN B O 1
ATOM 2439 N N . PRO B 1 21 ? -24.328 37.094 49.594 1 23.53 21 PRO B N 1
ATOM 2440 C CA . PRO B 1 21 ? -23.375 37.594 50.594 1 23.53 21 PRO B CA 1
ATOM 2441 C C . PRO B 1 21 ? -22.234 38.406 50 1 23.53 21 PRO B C 1
ATOM 2443 O O . PRO B 1 21 ? -21.891 38.188 48.844 1 23.53 21 PRO B O 1
ATOM 2446 N N . LYS B 1 22 ? -21.984 39.594 50.656 1 23.09 22 LYS B N 1
ATOM 2447 C CA . LYS B 1 22 ? -21.031 40.688 50.438 1 23.09 22 LYS B CA 1
ATOM 2448 C C . LYS B 1 22 ? -19.594 40.188 50.531 1 23.09 22 LYS B C 1
ATOM 2450 O O . LYS B 1 22 ? -19.109 39.844 51.625 1 23.09 22 LYS B O 1
ATOM 2455 N N . VAL B 1 23 ? -19.156 39.281 49.625 1 23.12 23 VAL B N 1
ATOM 2456 C CA . VAL B 1 23 ? -17.781 38.781 49.719 1 23.12 23 VAL B CA 1
ATOM 2457 C C . VAL B 1 23 ? -16.797 39.938 49.719 1 23.12 23 VAL B C 1
ATOM 2459 O O . VAL B 1 23 ? -16.859 40.812 48.844 1 23.12 23 VAL B O 1
ATOM 2462 N N . ASN B 1 24 ? -16.328 40.25 50.969 1 22.55 24 ASN B N 1
ATOM 2463 C CA . ASN B 1 24 ? -15.305 41.219 51.344 1 22.55 24 ASN B CA 1
ATOM 2464 C C . ASN B 1 24 ? -14.086 41.125 50.438 1 22.55 24 ASN B C 1
ATOM 2466 O O . ASN B 1 24 ? -13.695 40.062 50 1 22.55 24 ASN B O 1
ATOM 2470 N N . ASP B 1 25 ? -13.664 42.312 49.938 1 23.58 25 ASP B N 1
ATOM 2471 C CA . ASP B 1 25 ? -12.734 42.75 48.875 1 23.58 25 ASP B CA 1
ATOM 2472 C C . ASP B 1 25 ? -11.289 42.469 49.281 1 23.58 25 ASP B C 1
ATOM 2474 O O . ASP B 1 25 ? -10.539 43.406 49.594 1 23.58 25 ASP B O 1
ATOM 2478 N N . ASN B 1 26 ? -11.125 41.531 50.344 1 23.2 26 ASN B N 1
ATOM 2479 C CA . ASN B 1 26 ? -9.789 41.688 50.906 1 23.2 26 ASN B CA 1
ATOM 2480 C C . ASN B 1 26 ? -8.734 41.75 49.781 1 23.2 26 ASN B C 1
ATOM 2482 O O . ASN B 1 26 ? -8.93 41.219 48.719 1 23.2 26 ASN B O 1
ATOM 2486 N N . ASN B 1 27 ? -7.617 42.531 50.219 1 25.78 27 ASN B N 1
ATOM 2487 C CA . ASN B 1 27 ? -6.426 43.094 49.594 1 25.78 27 ASN B CA 1
ATOM 2488 C C . ASN B 1 27 ? -5.539 42.031 48.969 1 25.78 27 ASN B C 1
ATOM 2490 O O . ASN B 1 27 ? -4.891 41.25 49.688 1 25.78 27 ASN B O 1
ATOM 2494 N N . THR B 1 28 ? -6.078 41.156 48.156 1 24.09 28 THR B N 1
ATOM 2495 C CA . THR B 1 28 ? -5.164 40.156 47.625 1 24.09 28 THR B CA 1
ATOM 2496 C C . THR B 1 28 ? -3.885 40.812 47.094 1 24.09 28 THR B C 1
ATOM 2498 O O . THR B 1 28 ? -3.928 41.625 46.188 1 24.09 28 THR B O 1
ATOM 2501 N N . GLU B 1 29 ? -2.963 41.031 48.031 1 24.33 29 GLU B N 1
ATOM 2502 C CA . GLU B 1 29 ? -1.589 41.375 47.688 1 24.33 29 GLU B CA 1
ATOM 2503 C C . GLU B 1 29 ? -1.165 40.656 46.406 1 24.33 29 GLU B C 1
ATOM 2505 O O . GLU B 1 29 ? -1.428 39.469 46.219 1 24.33 29 GLU B O 1
ATOM 2510 N N . LYS B 1 30 ? -0.87 41.5 45.5 1 24.72 30 LYS B N 1
ATOM 2511 C CA . LYS B 1 30 ? -0.389 41.219 44.156 1 24.72 30 LYS B CA 1
ATOM 2512 C C . LYS B 1 30 ? 0.802 40.25 44.188 1 24.72 30 LYS B C 1
ATOM 2514 O O . LYS B 1 30 ? 1.913 40.656 44.531 1 24.72 30 LYS B O 1
ATOM 2519 N N . VAL B 1 31 ? 0.671 39.094 44.844 1 27.36 31 VAL B N 1
ATOM 2520 C CA . VAL B 1 31 ? 1.869 38.281 44.625 1 27.36 31 VAL B CA 1
ATOM 2521 C C . VAL B 1 31 ? 2.365 38.5 43.188 1 27.36 31 VAL B C 1
ATOM 2523 O O . VAL B 1 31 ? 1.574 38.5 42.25 1 27.36 31 VAL B O 1
ATOM 2526 N N . ASN B 1 32 ? 3.457 39.219 43.125 1 26.72 32 ASN B N 1
ATOM 2527 C CA . ASN B 1 32 ? 4.199 39.469 41.906 1 26.72 32 ASN B CA 1
ATOM 2528 C C . ASN B 1 32 ? 4.242 38.219 41.031 1 26.72 32 ASN B C 1
ATOM 2530 O O . ASN B 1 32 ? 4.629 37.125 41.5 1 26.72 32 ASN B O 1
ATOM 2534 N N . VAL B 1 33 ? 3.432 38.188 39.969 1 27.09 33 VAL B N 1
ATOM 2535 C CA . VAL B 1 33 ? 3.361 37.188 38.906 1 27.09 33 VAL B CA 1
ATOM 2536 C C . VAL B 1 33 ? 4.766 36.688 38.562 1 27.09 33 VAL B C 1
ATOM 2538 O O . VAL B 1 33 ? 5.715 37.5 38.531 1 27.09 33 VAL B O 1
ATOM 2541 N N . SER B 1 34 ? 5.023 35.375 38.875 1 29.95 34 SER B N 1
ATOM 2542 C CA . SER B 1 34 ? 6.113 34.5 38.438 1 29.95 34 SER B CA 1
ATOM 2543 C C . SER B 1 34 ? 6.691 34.969 37.125 1 29.95 34 SER B C 1
ATOM 2545 O O . SER B 1 34 ? 6.012 35.656 36.344 1 29.95 34 SER B O 1
ATOM 2547 N N . GLN B 1 35 ? 8.047 35.125 37.094 1 31.47 35 GLN B N 1
ATOM 2548 C CA . GLN B 1 35 ? 8.883 35.375 35.906 1 31.47 35 GLN B CA 1
ATOM 2549 C C . GLN B 1 35 ? 8.281 34.719 34.656 1 31.47 35 GLN B C 1
ATOM 2551 O O . GLN B 1 35 ? 7.781 33.594 34.719 1 31.47 35 GLN B O 1
ATOM 2556 N N . PRO B 1 36 ? 7.891 35.531 33.688 1 30.41 36 PRO B N 1
ATOM 2557 C CA . PRO B 1 36 ? 7.375 34.938 32.469 1 30.41 36 PRO B CA 1
ATOM 2558 C C . PRO B 1 36 ? 8.125 33.656 32.062 1 30.41 36 PRO B C 1
ATOM 2560 O O . PRO B 1 36 ? 9.297 33.5 32.406 1 30.41 36 PRO B O 1
ATOM 2563 N N . ALA B 1 37 ? 7.562 32.5 32.125 1 33.69 37 ALA B N 1
ATOM 2564 C CA . ALA B 1 37 ? 8.148 31.344 31.453 1 33.69 37 ALA B CA 1
ATOM 2565 C C . ALA B 1 37 ? 8.984 31.766 30.25 1 33.69 37 ALA B C 1
ATOM 2567 O O . ALA B 1 37 ? 8.531 32.562 29.422 1 33.69 37 ALA B O 1
ATOM 2568 N N . ASN B 1 38 ? 10.289 31.953 30.391 1 34.38 38 ASN B N 1
ATOM 2569 C CA . ASN B 1 38 ? 11.188 32.156 29.25 1 34.38 38 ASN B CA 1
ATOM 2570 C C . ASN B 1 38 ? 10.633 31.547 27.969 1 34.38 38 ASN B C 1
ATOM 2572 O O . ASN B 1 38 ? 10.422 30.344 27.906 1 34.38 38 ASN B O 1
ATOM 2576 N N . SER B 1 39 ? 9.789 32.219 27.266 1 34.06 39 SER B N 1
ATOM 2577 C CA . SER B 1 39 ? 9.398 31.922 25.891 1 34.06 39 SER B CA 1
ATOM 2578 C C . SER B 1 39 ? 10.555 31.312 25.109 1 34.06 39 SER B C 1
ATOM 2580 O O . SER B 1 39 ? 11.523 32 24.781 1 34.06 39 SER B O 1
ATOM 2582 N N . ILE B 1 40 ? 11.203 30.219 25.562 1 38.69 40 ILE B N 1
ATOM 2583 C CA . ILE B 1 40 ? 12.102 29.625 24.578 1 38.69 40 ILE B CA 1
ATOM 2584 C C . ILE B 1 40 ? 11.703 30.062 23.172 1 38.69 40 ILE B C 1
ATOM 2586 O O . ILE B 1 40 ? 10.539 29.938 22.781 1 38.69 40 ILE B O 1
ATOM 2590 N N . SER B 1 41 ? 12.172 31.141 22.688 1 39.06 41 SER B N 1
ATOM 2591 C CA . SER B 1 41 ? 12.016 31.594 21.297 1 39.06 41 SER B CA 1
ATOM 2592 C C . SER B 1 41 ? 11.688 30.438 20.375 1 39.06 41 SER B C 1
ATOM 2594 O O . SER B 1 41 ? 12.477 29.5 20.234 1 39.06 41 SER B O 1
ATOM 2596 N N . THR B 1 42 ? 10.516 29.859 20.281 1 46.47 42 THR B N 1
ATOM 2597 C CA . THR B 1 42 ? 9.797 28.844 19.516 1 46.47 42 THR B CA 1
ATOM 2598 C C . THR B 1 42 ? 10.438 28.656 18.141 1 46.47 42 THR B C 1
ATOM 2600 O O . THR B 1 42 ? 10.133 27.688 17.438 1 46.47 42 THR B O 1
ATOM 2603 N N . ASP B 1 43 ? 11.195 29.781 17.609 1 52.34 43 ASP B N 1
ATOM 2604 C CA . ASP B 1 43 ? 11.586 29.812 16.203 1 52.34 43 ASP B CA 1
ATOM 2605 C C . ASP B 1 43 ? 12.891 29.047 15.969 1 52.34 43 ASP B C 1
ATOM 2607 O O . ASP B 1 43 ? 13.414 29.016 14.852 1 52.34 43 ASP B O 1
ATOM 2611 N N . GLN B 1 44 ? 13.656 28.75 17 1 54.97 44 GLN B N 1
ATOM 2612 C CA . GLN B 1 44 ? 14.961 28.219 16.641 1 54.97 44 GLN B CA 1
ATOM 2613 C C . GLN B 1 44 ? 14.883 26.734 16.312 1 54.97 44 GLN B C 1
ATOM 2615 O O . GLN B 1 44 ? 14.156 25.984 16.969 1 54.97 44 GLN B O 1
ATOM 2620 N N . PRO B 1 45 ? 15.516 26.391 15.227 1 65.06 45 PRO B N 1
ATOM 2621 C CA . PRO B 1 45 ? 15.625 24.953 14.938 1 65.06 45 PRO B CA 1
ATOM 2622 C C . PRO B 1 45 ? 16.156 24.141 16.109 1 65.06 45 PRO B C 1
ATOM 2624 O O . PRO B 1 45 ? 17.016 24.625 16.859 1 65.06 45 PRO B O 1
ATOM 2627 N N . LEU B 1 46 ? 15.375 23.188 16.547 1 75.31 46 LEU B N 1
ATOM 2628 C CA . LEU B 1 46 ? 15.812 22.25 17.578 1 75.31 46 LEU B CA 1
ATOM 2629 C C . LEU B 1 46 ? 16.812 21.25 17.016 1 75.31 46 LEU B C 1
ATOM 2631 O O . LEU B 1 46 ? 16.812 20.969 15.82 1 75.31 46 LEU B O 1
ATOM 2635 N N . GLY B 1 47 ? 17.703 20.859 17.859 1 83.56 47 GLY B N 1
ATOM 2636 C CA . GLY B 1 47 ? 18.641 19.828 17.469 1 83.56 47 GLY B CA 1
ATOM 2637 C C . GLY B 1 47 ? 18.047 18.438 17.453 1 83.56 47 GLY B C 1
ATOM 2638 O O . GLY B 1 47 ? 16.922 18.234 17.953 1 83.56 47 GLY B O 1
ATOM 2639 N N . ILE B 1 48 ? 18.656 17.469 16.875 1 88.06 48 ILE B N 1
ATOM 2640 C CA . ILE B 1 48 ? 18.172 16.109 16.688 1 88.06 48 ILE B CA 1
ATOM 2641 C C . ILE B 1 48 ? 18.047 15.414 18.031 1 88.06 48 ILE B C 1
ATOM 2643 O O . ILE B 1 48 ? 17.328 14.422 18.172 1 88.06 48 ILE B O 1
ATOM 2647 N N . GLU B 1 49 ? 18.688 16 19.094 1 92.25 49 GLU B N 1
ATOM 2648 C CA . GLU B 1 49 ? 18.578 15.453 20.438 1 92.25 49 GLU B CA 1
ATOM 2649 C C . GLU B 1 49 ? 17.156 15.562 20.969 1 92.25 49 GLU B C 1
ATOM 2651 O O . GLU B 1 49 ? 16.719 14.727 21.766 1 92.25 49 GLU B O 1
ATOM 2656 N N . PHE B 1 50 ? 16.562 16.562 20.516 1 94.88 50 PHE B N 1
ATOM 2657 C CA . PHE B 1 50 ? 15.156 16.781 20.875 1 94.88 50 PHE B CA 1
ATOM 2658 C C . PHE B 1 50 ? 14.305 15.586 20.453 1 94.88 50 PHE B C 1
ATOM 2660 O O . PHE B 1 50 ? 13.445 15.133 21.203 1 94.88 50 PHE B O 1
ATOM 2667 N N . VAL B 1 51 ? 14.547 14.992 19.328 1 96.75 51 VAL B N 1
ATOM 2668 C CA . VAL B 1 51 ? 13.797 13.875 18.781 1 96.75 51 VAL B CA 1
ATOM 2669 C C . VAL B 1 51 ? 14.078 12.617 19.594 1 96.75 51 VAL B C 1
ATOM 2671 O O . VAL B 1 51 ? 13.164 11.836 19.875 1 96.75 51 VAL B O 1
ATOM 2674 N N . GLU B 1 52 ? 15.281 12.469 19.969 1 97.75 52 GLU B N 1
ATOM 2675 C CA . GLU B 1 52 ? 15.656 11.312 20.797 1 97.75 52 GLU B CA 1
ATOM 2676 C C . GLU B 1 52 ? 14.906 11.32 22.125 1 97.75 52 GLU B C 1
ATOM 2678 O O . GLU B 1 52 ? 14.516 10.266 22.625 1 97.75 52 GLU B O 1
ATOM 2683 N N . LYS B 1 53 ? 14.711 12.508 22.641 1 96.88 53 LYS B N 1
ATOM 2684 C CA . LYS B 1 53 ? 13.984 12.641 23.891 1 96.88 53 LYS B CA 1
ATOM 2685 C C . LYS B 1 53 ? 12.516 12.25 23.719 1 96.88 53 LYS B C 1
ATOM 2687 O O . LYS B 1 53 ? 11.961 11.531 24.547 1 96.88 53 LYS B O 1
ATOM 2692 N N . ILE B 1 54 ? 11.977 12.648 22.672 1 96.62 54 ILE B N 1
ATOM 2693 C CA . ILE B 1 54 ? 10.578 12.328 22.375 1 96.62 54 ILE B CA 1
ATOM 2694 C C . ILE B 1 54 ? 10.422 10.82 22.203 1 96.62 54 ILE B C 1
ATOM 2696 O O . ILE B 1 54 ? 9.453 10.234 22.703 1 96.62 54 ILE B O 1
ATOM 2700 N N . LEU B 1 55 ? 11.398 10.18 21.531 1 97.69 55 LEU B N 1
ATOM 2701 C CA . LEU B 1 55 ? 11.336 8.758 21.219 1 97.69 55 LEU B CA 1
ATOM 2702 C C . LEU B 1 55 ? 11.773 7.91 22.406 1 97.69 55 LEU B C 1
ATOM 2704 O O . LEU B 1 55 ? 11.523 6.703 22.438 1 97.69 55 LEU B O 1
ATOM 2708 N N . LYS B 1 56 ? 12.461 8.586 23.312 1 97.94 56 LYS B N 1
ATOM 2709 C CA . LYS B 1 56 ? 13.117 7.852 24.391 1 97.94 56 LYS B CA 1
ATOM 2710 C C . LYS B 1 56 ? 14.023 6.754 23.844 1 97.94 56 LYS B C 1
ATOM 2712 O O . LYS B 1 56 ? 13.977 5.609 24.297 1 97.94 56 LYS B O 1
ATOM 2717 N N . TYR B 1 57 ? 14.742 7.133 22.859 1 98.19 57 TYR B N 1
ATOM 2718 C CA . TYR B 1 57 ? 15.672 6.262 22.156 1 98.19 57 TYR B CA 1
ATOM 2719 C C . TYR B 1 57 ? 16.922 7.027 21.719 1 98.19 57 TYR B C 1
ATOM 2721 O O . TYR B 1 57 ? 16.828 8.109 21.141 1 98.19 57 TYR B O 1
ATOM 2729 N N . GLU B 1 58 ? 18.047 6.488 22.031 1 97.94 58 GLU B N 1
ATOM 2730 C CA . GLU B 1 58 ? 19.312 7.09 21.609 1 97.94 58 GLU B CA 1
ATOM 2731 C C . GLU B 1 58 ? 19.875 6.383 20.391 1 97.94 58 GLU B C 1
ATOM 2733 O O . GLU B 1 58 ? 20.219 5.195 20.438 1 97.94 58 GLU B O 1
ATOM 2738 N N . PHE B 1 59 ? 20.031 7.074 19.359 1 98.06 59 PHE B N 1
ATOM 2739 C CA . PHE B 1 59 ? 20.531 6.512 18.109 1 98.06 59 PHE B CA 1
ATOM 2740 C C . PHE B 1 59 ? 22 6.152 18.219 1 98.06 59 PHE B C 1
ATOM 2742 O O . PHE B 1 59 ? 22.797 6.922 18.766 1 98.06 59 PHE B O 1
ATOM 2749 N N . LYS B 1 60 ? 22.312 5.004 17.672 1 98 60 LYS B N 1
ATOM 2750 C CA . LYS B 1 60 ? 23.719 4.637 17.531 1 98 60 LYS B CA 1
ATOM 2751 C C . LYS B 1 60 ? 24.406 5.496 16.469 1 98 60 LYS B C 1
ATOM 2753 O O . LYS B 1 60 ? 25.516 5.973 16.688 1 98 60 LYS B O 1
ATOM 2758 N N . ASP B 1 61 ? 23.766 5.691 15.367 1 97.5 61 ASP B N 1
ATOM 2759 C CA . ASP B 1 61 ? 24.203 6.582 14.297 1 97.5 61 ASP B CA 1
ATOM 2760 C C . ASP B 1 61 ? 23.328 7.824 14.211 1 97.5 61 ASP B C 1
ATOM 2762 O O . ASP B 1 61 ? 22.297 7.816 13.547 1 97.5 61 ASP B O 1
ATOM 2766 N N . LYS B 1 62 ? 23.797 8.852 14.719 1 96.12 62 LYS B N 1
ATOM 2767 C CA . LYS B 1 62 ? 23.031 10.094 14.781 1 96.12 62 LYS B CA 1
ATOM 2768 C C . LYS B 1 62 ? 22.812 10.68 13.391 1 96.12 62 LYS B C 1
ATOM 2770 O O . LYS B 1 62 ? 21.906 11.484 13.18 1 96.12 62 LYS B O 1
ATOM 2775 N N . ASN B 1 63 ? 23.641 10.297 12.469 1 96.31 63 ASN B N 1
ATOM 2776 C CA . ASN B 1 63 ? 23.5 10.797 11.109 1 96.31 63 ASN B CA 1
ATOM 2777 C C . ASN B 1 63 ? 22.203 10.312 10.469 1 96.31 63 ASN B C 1
ATOM 2779 O O . ASN B 1 63 ? 21.641 10.984 9.602 1 96.31 63 ASN B O 1
ATOM 2783 N N . LEU B 1 64 ? 21.766 9.117 10.906 1 97.5 64 LEU B N 1
ATOM 2784 C CA . LEU B 1 64 ? 20.484 8.609 10.422 1 97.5 64 LEU B CA 1
ATOM 2785 C C . LEU B 1 64 ? 19.344 9.547 10.797 1 97.5 64 LEU B C 1
ATOM 2787 O O . LEU B 1 64 ? 18.469 9.836 9.969 1 97.5 64 LEU B O 1
ATOM 2791 N N . LEU B 1 65 ? 19.438 9.977 12.031 1 97.44 65 LEU B N 1
ATOM 2792 C CA . LEU B 1 65 ? 18.391 10.875 12.508 1 97.44 65 LEU B CA 1
ATOM 2793 C C . LEU B 1 65 ? 18.484 12.234 11.82 1 97.44 65 LEU B C 1
ATOM 2795 O O . LEU B 1 65 ? 17.453 12.82 11.461 1 97.44 65 LEU B O 1
ATOM 2799 N N . LEU B 1 66 ? 19.656 12.711 11.617 1 96.75 66 LEU B N 1
ATOM 2800 C CA . LEU B 1 66 ? 19.859 13.961 10.883 1 96.75 66 LEU B CA 1
ATOM 2801 C C . LEU B 1 66 ? 19.297 13.852 9.477 1 96.75 66 LEU B C 1
ATOM 2803 O O . LEU B 1 66 ? 18.609 14.766 9.008 1 96.75 66 LEU B O 1
ATOM 2807 N N . GLN B 1 67 ? 19.578 12.766 8.867 1 97.5 67 GLN B N 1
ATOM 2808 C CA . GLN B 1 67 ? 19.078 12.5 7.523 1 97.5 67 GLN B CA 1
ATOM 2809 C C . GLN B 1 67 ? 17.547 12.492 7.508 1 97.5 67 GLN B C 1
ATOM 2811 O O . GLN B 1 67 ? 16.922 13.016 6.582 1 97.5 67 GLN B O 1
ATOM 2816 N N . ALA B 1 68 ? 16.922 11.938 8.5 1 98.5 68 ALA B N 1
ATOM 2817 C CA . ALA B 1 68 ? 15.477 11.797 8.602 1 98.5 68 ALA B CA 1
ATOM 2818 C C . ALA B 1 68 ? 14.797 13.156 8.656 1 98.5 68 ALA B C 1
ATOM 2820 O O . ALA B 1 68 ? 13.586 13.266 8.43 1 98.5 68 ALA B O 1
ATOM 2821 N N . PHE B 1 69 ? 15.578 14.211 8.93 1 98.12 69 PHE B N 1
ATOM 2822 C CA . PHE B 1 69 ? 15.016 15.555 9.047 1 98.12 69 PHE B CA 1
ATOM 2823 C C . PHE B 1 69 ? 15.648 16.5 8.039 1 98.12 69 PHE B C 1
ATOM 2825 O O . PHE B 1 69 ? 15.672 17.719 8.242 1 98.12 69 PHE B O 1
ATOM 2832 N N . THR B 1 70 ? 16.109 15.945 6.965 1 97.69 70 THR B N 1
ATOM 2833 C CA . THR B 1 70 ? 16.703 16.766 5.922 1 97.69 70 THR B CA 1
ATOM 2834 C C . THR B 1 70 ? 15.906 16.672 4.625 1 97.69 70 THR B C 1
ATOM 2836 O O . THR B 1 70 ? 15.828 15.602 4.02 1 97.69 70 THR B O 1
ATOM 2839 N N . ASP B 1 71 ? 15.328 17.75 4.297 1 97.06 71 ASP B N 1
ATOM 2840 C CA . ASP B 1 71 ? 14.57 17.828 3.051 1 97.06 71 ASP B CA 1
ATOM 2841 C C . ASP B 1 71 ? 15.508 18.016 1.856 1 97.06 71 ASP B C 1
ATOM 2843 O O . ASP B 1 71 ? 16.594 18.562 1.998 1 97.06 71 ASP B O 1
ATOM 2847 N N . THR B 1 72 ? 15.047 17.641 0.719 1 94.75 72 THR B N 1
ATOM 2848 C CA . THR B 1 72 ? 15.828 17.734 -0.507 1 94.75 72 THR B CA 1
ATOM 2849 C C . THR B 1 72 ? 16.188 19.188 -0.808 1 94.75 72 THR B C 1
ATOM 2851 O O . THR B 1 72 ? 17.188 19.469 -1.463 1 94.75 72 THR B O 1
ATOM 2854 N N . SER B 1 73 ? 15.414 20.172 -0.356 1 94.69 73 SER B N 1
ATOM 2855 C CA . SER B 1 73 ? 15.617 21.594 -0.629 1 94.69 73 SER B CA 1
ATOM 2856 C C . SER B 1 73 ? 16.75 22.156 0.211 1 94.69 73 SER B C 1
ATOM 2858 O O . SER B 1 73 ? 17.234 23.266 -0.045 1 94.69 73 SER B O 1
ATOM 2860 N N . PHE B 1 74 ? 17.203 21.438 1.216 1 94.25 74 PHE B N 1
ATOM 2861 C CA . PHE B 1 74 ? 18.188 21.953 2.166 1 94.25 74 PHE B CA 1
ATOM 2862 C C . PHE B 1 74 ? 19.5 22.281 1.467 1 94.25 74 PHE B C 1
ATOM 2864 O O . PHE B 1 74 ? 20.062 23.359 1.658 1 94.25 74 PHE B O 1
ATOM 2871 N N . ASP B 1 75 ? 19.922 21.25 0.682 1 89.5 75 ASP B N 1
ATOM 2872 C CA . ASP B 1 75 ? 21.172 21.375 -0.064 1 89.5 75 ASP B CA 1
ATOM 2873 C C . ASP B 1 75 ? 21.156 20.516 -1.319 1 89.5 75 ASP B C 1
ATOM 2875 O O . ASP B 1 75 ? 20.562 19.438 -1.326 1 89.5 75 ASP B O 1
ATOM 2879 N N . GLU B 1 76 ? 21.812 20.953 -2.318 1 84.31 76 GLU B N 1
ATOM 2880 C CA . GLU B 1 76 ? 21.797 20.25 -3.596 1 84.31 76 GLU B CA 1
ATOM 2881 C C . GLU B 1 76 ? 22.422 18.859 -3.463 1 84.31 76 GLU B C 1
ATOM 2883 O O . GLU B 1 76 ? 21.969 17.906 -4.113 1 84.31 76 GLU B O 1
ATOM 2888 N N . ASN B 1 77 ? 23.344 18.672 -2.594 1 86.31 77 ASN B N 1
ATOM 2889 C CA . ASN B 1 77 ? 24.047 17.391 -2.512 1 86.31 77 ASN B CA 1
ATOM 2890 C C . ASN B 1 77 ? 23.828 16.719 -1.158 1 86.31 77 ASN B C 1
ATOM 2892 O O . ASN B 1 77 ? 24.625 15.875 -0.745 1 86.31 77 ASN B O 1
ATOM 2896 N N . CYS B 1 78 ? 22.703 16.984 -0.683 1 86.69 78 CYS B N 1
ATOM 2897 C CA . CYS B 1 78 ? 22.484 16.391 0.632 1 86.69 78 CYS B CA 1
ATOM 2898 C C . CYS B 1 78 ? 21.812 15.031 0.51 1 86.69 78 CYS B C 1
ATOM 2900 O O . CYS B 1 78 ? 21.219 14.719 -0.525 1 86.69 78 CYS B O 1
ATOM 2902 N N . VAL B 1 79 ? 22.031 14.219 1.479 1 93.69 79 VAL B N 1
ATOM 2903 C CA . VAL B 1 79 ? 21.281 12.984 1.616 1 93.69 79 VAL B CA 1
ATOM 2904 C C . VAL B 1 79 ? 19.953 13.266 2.318 1 93.69 79 VAL B C 1
ATOM 2906 O O . VAL B 1 79 ? 19.922 13.547 3.52 1 93.69 79 VAL B O 1
ATOM 2909 N N . SER B 1 80 ? 18.859 13.25 1.597 1 96.94 80 SER B N 1
ATOM 2910 C CA . SER B 1 80 ? 17.547 13.641 2.113 1 96.94 80 SER B CA 1
ATOM 2911 C C . SER B 1 80 ? 16.875 12.469 2.82 1 96.94 80 SER B C 1
ATOM 2913 O O . SER B 1 80 ? 17.406 11.359 2.848 1 96.94 80 SER B O 1
ATOM 2915 N N . TYR B 1 81 ? 15.711 12.789 3.291 1 98.06 81 TYR B N 1
ATOM 2916 C CA . TYR B 1 81 ? 14.992 11.797 4.086 1 98.06 81 TYR B CA 1
ATOM 2917 C C . TYR B 1 81 ? 14.195 10.859 3.193 1 98.06 81 TYR B C 1
ATOM 2919 O O . TYR B 1 81 ? 13.562 9.914 3.68 1 98.06 81 TYR B O 1
ATOM 2927 N N . GLU B 1 82 ? 14.258 10.906 1.915 1 97.81 82 GLU B N 1
ATOM 2928 C CA . GLU B 1 82 ? 13.336 10.25 0.998 1 97.81 82 GLU B CA 1
ATOM 2929 C C . GLU B 1 82 ? 13.445 8.727 1.103 1 97.81 82 GLU B C 1
ATOM 2931 O O . GLU B 1 82 ? 12.43 8.031 1.166 1 97.81 82 GLU B O 1
ATOM 2936 N N . ARG B 1 83 ? 14.625 8.195 1.134 1 98.12 83 ARG B N 1
ATOM 2937 C CA . ARG B 1 83 ? 14.797 6.746 1.217 1 98.12 83 ARG B CA 1
ATOM 2938 C C . ARG B 1 83 ? 14.344 6.219 2.572 1 98.12 83 ARG B C 1
ATOM 2940 O O . ARG B 1 83 ? 13.742 5.145 2.658 1 98.12 83 ARG B O 1
ATOM 2947 N N . LEU B 1 84 ? 14.641 7.004 3.609 1 98.69 84 LEU B N 1
ATOM 2948 C CA . LEU B 1 84 ? 14.188 6.625 4.945 1 98.69 84 LEU B CA 1
ATOM 2949 C C . LEU B 1 84 ? 12.664 6.66 5.039 1 98.69 84 LEU B C 1
ATOM 2951 O O . LEU B 1 84 ? 12.062 5.812 5.699 1 98.69 84 LEU B O 1
ATOM 2955 N N . GLU B 1 85 ? 12.102 7.676 4.375 1 98.81 85 GLU B N 1
ATOM 2956 C CA . GLU B 1 85 ? 10.648 7.781 4.301 1 98.81 85 GLU B CA 1
ATOM 2957 C C . GLU B 1 85 ? 10.039 6.543 3.646 1 98.81 85 GLU B C 1
ATOM 2959 O O . GLU B 1 85 ? 9.031 6.012 4.125 1 98.81 85 GLU B O 1
ATOM 2964 N N . PHE B 1 86 ? 10.688 6.105 2.617 1 98.75 86 PHE B N 1
ATOM 2965 C CA . PHE B 1 86 ? 10.242 4.918 1.894 1 98.75 86 PHE B CA 1
ATOM 2966 C C . PHE B 1 86 ? 10.242 3.699 2.807 1 98.75 86 PHE B C 1
ATOM 2968 O O . PHE B 1 86 ? 9.242 2.977 2.881 1 98.75 86 PHE B O 1
ATOM 2975 N N . LEU B 1 87 ? 11.258 3.467 3.504 1 98.75 87 LEU B N 1
ATOM 2976 C CA . LEU B 1 87 ? 11.352 2.361 4.449 1 98.75 87 LEU B CA 1
ATOM 2977 C C . LEU B 1 87 ? 10.383 2.551 5.609 1 98.75 87 LEU B C 1
ATOM 2979 O O . LEU B 1 87 ? 9.672 1.615 5.988 1 98.75 87 LEU B O 1
ATOM 2983 N N . GLY B 1 88 ? 10.328 3.732 6.102 1 98.81 88 GLY B N 1
ATOM 2984 C CA . GLY B 1 88 ? 9.5 4.047 7.258 1 98.81 88 GLY B CA 1
ATOM 2985 C C . GLY B 1 88 ? 8.023 3.848 7 1 98.81 88 GLY B C 1
ATOM 2986 O O . GLY B 1 88 ? 7.281 3.434 7.895 1 98.81 88 GLY B O 1
ATOM 2987 N N . ASP B 1 89 ? 7.609 4.141 5.809 1 98.56 89 ASP B N 1
ATOM 2988 C CA . ASP B 1 89 ? 6.215 3.949 5.43 1 98.56 89 ASP B CA 1
ATOM 2989 C C . ASP B 1 89 ? 5.801 2.486 5.586 1 98.56 89 ASP B C 1
ATOM 2991 O O . ASP B 1 89 ? 4.746 2.189 6.152 1 98.56 89 ASP B O 1
ATOM 2995 N N . THR B 1 90 ? 6.617 1.645 5.125 1 98.5 90 THR B N 1
ATOM 2996 C CA . THR B 1 90 ? 6.324 0.217 5.18 1 98.5 90 THR B CA 1
ATOM 2997 C C . THR B 1 90 ? 6.355 -0.289 6.617 1 98.5 90 THR B C 1
ATOM 2999 O O . THR B 1 90 ? 5.492 -1.07 7.027 1 98.5 90 THR B O 1
ATOM 3002 N N . VAL B 1 91 ? 7.297 0.19 7.375 1 98.69 91 VAL B N 1
ATOM 3003 C CA . VAL B 1 91 ? 7.41 -0.2 8.773 1 98.69 91 VAL B CA 1
ATOM 3004 C C . VAL B 1 91 ? 6.176 0.276 9.547 1 98.69 91 VAL B C 1
ATOM 3006 O O . VAL B 1 91 ? 5.574 -0.491 10.297 1 98.69 91 VAL B O 1
ATOM 3009 N N . LEU B 1 92 ? 5.844 1.488 9.312 1 98.81 92 LEU B N 1
ATOM 3010 C CA . LEU B 1 92 ? 4.684 2.076 9.977 1 98.81 92 LEU B CA 1
ATOM 3011 C C . LEU B 1 92 ? 3.418 1.291 9.641 1 98.81 92 LEU B C 1
ATOM 3013 O O . LEU B 1 92 ? 2.625 0.982 10.539 1 98.81 92 LEU B O 1
ATOM 3017 N N . ASN B 1 93 ? 3.236 0.983 8.414 1 98.56 93 ASN B N 1
ATOM 3018 C CA . ASN B 1 93 ? 2.074 0.204 7.996 1 98.56 93 ASN B CA 1
ATOM 3019 C C . ASN B 1 93 ? 2.021 -1.144 8.711 1 98.56 93 ASN B C 1
ATOM 3021 O O . ASN B 1 93 ? 0.95 -1.586 9.133 1 98.56 93 ASN B O 1
ATOM 3025 N N . MET B 1 94 ? 3.137 -1.733 8.828 1 98.38 94 MET B N 1
ATOM 3026 C CA . MET B 1 94 ? 3.193 -3.027 9.508 1 98.38 94 MET B CA 1
ATOM 3027 C C . MET B 1 94 ? 2.838 -2.885 10.977 1 98.38 94 MET B C 1
ATOM 3029 O O . MET B 1 94 ? 2.072 -3.688 11.516 1 98.38 94 MET B O 1
ATOM 3033 N N . VAL B 1 95 ? 3.352 -1.853 11.617 1 98.44 95 VAL B N 1
ATOM 3034 C CA . VAL B 1 95 ? 3.102 -1.627 13.039 1 98.44 95 VAL B CA 1
ATOM 3035 C C . VAL B 1 95 ? 1.606 -1.421 13.273 1 98.44 95 VAL B C 1
ATOM 3037 O O . VAL B 1 95 ? 1.018 -2.049 14.156 1 98.44 95 VAL B O 1
ATOM 3040 N N . VAL B 1 96 ? 1.033 -0.598 12.484 1 98.62 96 VAL B N 1
ATOM 3041 C CA . VAL B 1 96 ? -0.372 -0.246 12.664 1 98.62 96 VAL B CA 1
ATOM 3042 C C . VAL B 1 96 ? -1.254 -1.437 12.289 1 98.62 96 VAL B C 1
ATOM 3044 O O . VAL B 1 96 ? -2.238 -1.724 12.977 1 98.62 96 VAL B O 1
ATOM 3047 N N . THR B 1 97 ? -0.89 -2.127 11.219 1 98.56 97 THR B N 1
ATOM 3048 C CA . THR B 1 97 ? -1.636 -3.314 10.82 1 98.56 97 THR B CA 1
ATOM 3049 C C . THR B 1 97 ? -1.627 -4.355 11.938 1 98.56 97 THR B C 1
ATOM 3051 O O . THR B 1 97 ? -2.67 -4.922 12.273 1 98.56 97 THR B O 1
ATOM 3054 N N . LYS B 1 98 ? -0.446 -4.602 12.469 1 98 98 LYS B N 1
ATOM 3055 C CA . LYS B 1 98 ? -0.337 -5.555 13.57 1 98 98 LYS B CA 1
ATOM 3056 C C . LYS B 1 98 ? -1.25 -5.16 14.727 1 98 98 LYS B C 1
ATOM 3058 O O . LYS B 1 98 ? -2.016 -5.984 15.227 1 98 98 LYS B O 1
ATOM 3063 N N . TYR B 1 99 ? -1.202 -3.918 15.094 1 97.81 99 TYR B N 1
ATOM 3064 C CA . TYR B 1 99 ? -2.01 -3.428 16.203 1 97.81 99 TYR B CA 1
ATOM 3065 C C . TYR B 1 99 ? -3.494 -3.637 15.93 1 97.81 99 TYR B C 1
ATOM 3067 O O . TYR B 1 99 ? -4.211 -4.195 16.766 1 97.81 99 TYR B O 1
ATOM 3075 N N . LEU B 1 100 ? -3.959 -3.236 14.797 1 98.12 100 LEU B N 1
ATOM 3076 C CA . LEU B 1 100 ? -5.379 -3.266 14.461 1 98.12 100 LEU B CA 1
ATOM 3077 C C . LEU B 1 100 ? -5.867 -4.699 14.297 1 98.12 100 LEU B C 1
ATOM 3079 O O . LEU B 1 100 ? -6.977 -5.035 14.719 1 98.12 100 LEU B O 1
ATOM 3083 N N . TYR B 1 101 ? -5.043 -5.52 13.664 1 98.31 101 TYR B N 1
ATOM 3084 C CA . TYR B 1 101 ? -5.391 -6.91 13.406 1 98.31 101 TYR B CA 1
ATOM 3085 C C . TYR B 1 101 ? -5.695 -7.645 14.711 1 98.31 101 TYR B C 1
ATOM 3087 O O . TYR B 1 101 ? -6.688 -8.367 14.805 1 98.31 101 TYR B O 1
ATOM 3095 N N . PHE B 1 102 ? -4.895 -7.418 15.695 1 97.19 102 PHE B N 1
ATOM 3096 C CA . PHE B 1 102 ? -5.039 -8.148 16.953 1 97.19 102 PHE B CA 1
ATOM 3097 C C . PHE B 1 102 ? -6.043 -7.461 17.859 1 97.19 102 PHE B C 1
ATOM 3099 O O . PHE B 1 102 ? -6.691 -8.109 18.688 1 97.19 102 PHE B O 1
ATOM 3106 N N . ARG B 1 103 ? -6.223 -6.18 17.688 1 96.88 103 ARG B N 1
ATOM 3107 C CA . ARG B 1 103 ? -7.172 -5.438 18.5 1 96.88 103 ARG B CA 1
ATOM 3108 C C . ARG B 1 103 ? -8.609 -5.719 18.078 1 96.88 103 ARG B C 1
ATOM 3110 O O . ARG B 1 103 ? -9.508 -5.828 18.906 1 96.88 103 ARG B O 1
ATOM 3117 N N . TYR B 1 104 ? -8.797 -5.789 16.812 1 97.5 104 TYR B N 1
ATOM 3118 C CA . TYR B 1 104 ? -10.133 -5.969 16.25 1 97.5 104 TYR B CA 1
ATOM 3119 C C . TYR B 1 104 ? -10.258 -7.332 15.586 1 97.5 104 TYR B C 1
ATOM 3121 O O . TYR B 1 104 ? -10.32 -7.422 14.352 1 97.5 104 TYR B O 1
ATOM 3129 N N . GLU B 1 105 ? -10.523 -8.336 16.297 1 95.94 105 GLU B N 1
ATOM 3130 C CA . GLU B 1 105 ? -10.508 -9.727 15.852 1 95.94 105 GLU B CA 1
ATOM 3131 C C . GLU B 1 105 ? -11.719 -10.047 14.977 1 95.94 105 GLU B C 1
ATOM 3133 O O . GLU B 1 105 ? -11.672 -10.961 14.156 1 95.94 105 GLU B O 1
ATOM 3138 N N . ASP B 1 106 ? -12.758 -9.203 15.094 1 94.75 106 ASP B N 1
ATOM 3139 C CA . ASP B 1 106 ? -14 -9.516 14.383 1 94.75 106 ASP B CA 1
ATOM 3140 C C . ASP B 1 106 ? -14.188 -8.609 13.172 1 94.75 106 ASP B C 1
ATOM 3142 O O . ASP B 1 106 ? -15.148 -8.758 12.422 1 94.75 106 ASP B O 1
ATOM 3146 N N . CYS B 1 107 ? -13.242 -7.73 13 1 96.31 107 CYS B N 1
ATOM 3147 C CA . CYS B 1 107 ? -13.383 -6.797 11.891 1 96.31 107 CYS B CA 1
ATOM 3148 C C . CYS B 1 107 ? -12.984 -7.453 10.57 1 96.31 107 CYS B C 1
ATOM 3150 O O . CYS B 1 107 ? -12.039 -8.242 10.523 1 96.31 107 CYS B O 1
ATOM 3152 N N . THR B 1 108 ? -13.703 -7.098 9.516 1 96.38 108 THR B N 1
ATOM 3153 C CA . THR B 1 108 ? -13.398 -7.578 8.172 1 96.38 108 THR B CA 1
ATOM 3154 C C . THR B 1 108 ? -12.125 -6.926 7.641 1 96.38 108 THR B C 1
ATOM 3156 O O . THR B 1 108 ? -11.711 -5.875 8.133 1 96.38 108 THR B O 1
ATOM 3159 N N . PRO B 1 109 ? -11.523 -7.523 6.617 1 97.25 109 PRO B N 1
ATOM 3160 C CA . PRO B 1 109 ? -10.359 -6.891 5.984 1 97.25 109 PRO B CA 1
ATOM 3161 C C . PRO B 1 109 ? -10.664 -5.488 5.465 1 97.25 109 PRO B C 1
ATOM 3163 O O . PRO B 1 109 ? -9.82 -4.594 5.559 1 97.25 109 PRO B O 1
ATOM 3166 N N . GLY B 1 110 ? -11.828 -5.312 4.914 1 95.94 110 GLY B N 1
ATOM 3167 C CA . GLY B 1 110 ? -12.234 -3.992 4.453 1 95.94 110 GLY B CA 1
ATOM 3168 C C . GLY B 1 110 ? -12.219 -2.947 5.551 1 95.94 110 GLY B C 1
ATOM 3169 O O . GLY B 1 110 ? -11.703 -1.844 5.359 1 95.94 110 GLY B O 1
ATOM 3170 N N . THR B 1 111 ? -12.719 -3.281 6.684 1 95.88 111 THR B N 1
ATOM 3171 C CA . THR B 1 111 ? -12.75 -2.383 7.836 1 95.88 111 THR B CA 1
ATOM 3172 C C . THR B 1 111 ? -11.336 -2.115 8.352 1 95.88 111 THR B C 1
ATOM 3174 O O . THR B 1 111 ? -10.992 -0.977 8.672 1 95.88 111 THR B O 1
ATOM 3177 N N . LEU B 1 112 ? -10.531 -3.148 8.422 1 97.88 112 LEU B N 1
ATOM 3178 C CA . LEU B 1 112 ? -9.156 -3.006 8.875 1 97.88 112 LEU B CA 1
ATOM 3179 C C . LEU B 1 112 ? -8.367 -2.094 7.941 1 97.88 112 LEU B C 1
ATOM 3181 O O . LEU B 1 112 ? -7.539 -1.299 8.391 1 97.88 112 LEU B O 1
ATOM 3185 N N . THR B 1 113 ? -8.672 -2.248 6.652 1 97.44 113 THR B N 1
ATOM 3186 C CA . THR B 1 113 ? -8.016 -1.405 5.66 1 97.44 113 THR B CA 1
ATOM 3187 C C . THR B 1 113 ? -8.367 0.063 5.879 1 97.44 113 THR B C 1
ATOM 3189 O O . THR B 1 113 ? -7.492 0.928 5.859 1 97.44 113 THR B O 1
ATOM 3192 N N . LYS B 1 114 ? -9.586 0.323 6.098 1 94.88 114 LYS B N 1
ATOM 3193 C CA . LYS B 1 114 ? -10.047 1.684 6.359 1 94.88 114 LYS B CA 1
ATOM 3194 C C . LYS B 1 114 ? -9.422 2.24 7.637 1 94.88 114 LYS B C 1
ATOM 3196 O O . LYS B 1 114 ? -8.953 3.379 7.656 1 94.88 114 LYS B O 1
ATOM 3201 N N . LEU B 1 115 ? -9.43 1.444 8.672 1 96.31 115 LEU B N 1
ATOM 3202 C CA . LEU B 1 115 ? -8.844 1.834 9.953 1 96.31 115 LEU B CA 1
ATOM 3203 C C . LEU B 1 115 ? -7.363 2.158 9.797 1 96.31 115 LEU B C 1
ATOM 3205 O O . LEU B 1 115 ? -6.887 3.166 10.328 1 96.31 115 LEU B O 1
ATOM 3209 N N . ARG B 1 116 ? -6.648 1.318 9.117 1 97.75 116 ARG B N 1
ATOM 3210 C CA . ARG B 1 116 ? -5.23 1.561 8.898 1 97.75 116 ARG B CA 1
ATOM 3211 C C . ARG B 1 116 ? -5.012 2.859 8.125 1 97.75 116 ARG B C 1
ATOM 3213 O O . ARG B 1 116 ? -4.168 3.676 8.5 1 97.75 116 ARG B O 1
ATOM 3220 N N . ALA B 1 117 ? -5.777 3.041 7.074 1 96.31 117 ALA B N 1
ATOM 3221 C CA . ALA B 1 117 ? -5.637 4.23 6.238 1 96.31 117 ALA B CA 1
ATOM 3222 C C . ALA B 1 117 ? -5.781 5.504 7.066 1 96.31 117 ALA B C 1
ATOM 3224 O O . ALA B 1 117 ? -4.969 6.422 6.949 1 96.31 117 ALA B O 1
ATOM 3225 N N . PHE B 1 118 ? -6.695 5.527 7.965 1 95.19 118 PHE B N 1
ATOM 3226 C CA . PHE B 1 118 ? -6.957 6.707 8.781 1 95.19 118 PHE B CA 1
ATOM 3227 C C . PHE B 1 118 ? -5.836 6.922 9.789 1 95.19 118 PHE B C 1
ATOM 3229 O O . PHE B 1 118 ? -5.559 8.055 10.188 1 95.19 118 PHE B O 1
ATOM 3236 N N . ASN B 1 119 ? -5.254 5.867 10.172 1 97.62 119 ASN B N 1
ATOM 3237 C CA . ASN B 1 119 ? -4.254 5.969 11.227 1 97.62 119 ASN B CA 1
ATOM 3238 C C . ASN B 1 119 ? -2.857 6.199 10.656 1 97.62 119 ASN B C 1
ATOM 3240 O O . ASN B 1 119 ? -1.907 6.438 11.406 1 97.62 119 ASN B O 1
ATOM 3244 N N . VAL B 1 120 ? -2.721 6.152 9.25 1 98.12 120 VAL B N 1
ATOM 3245 C CA . VAL B 1 120 ? -1.384 6.336 8.695 1 98.12 120 VAL B CA 1
ATOM 3246 C C . VAL B 1 120 ? -1.43 7.383 7.578 1 98.12 120 VAL B C 1
ATOM 3248 O O . VAL B 1 120 ? -0.421 7.637 6.918 1 98.12 120 VAL B O 1
ATOM 3251 N N . ASP B 1 121 ? -2.566 7.988 7.34 1 96.38 121 ASP B N 1
ATOM 3252 C CA . ASP B 1 121 ? -2.641 8.93 6.227 1 96.38 121 ASP B CA 1
ATOM 3253 C C . ASP B 1 121 ? -1.889 10.219 6.547 1 96.38 121 ASP B C 1
ATOM 3255 O O . ASP B 1 121 ? -1.375 10.383 7.652 1 96.38 121 ASP B O 1
ATOM 3259 N N . SER B 1 122 ? -1.835 10.992 5.648 1 96.56 122 SER B N 1
ATOM 3260 C CA . SER B 1 122 ? -1.021 12.203 5.727 1 96.56 122 SER B CA 1
ATOM 3261 C C . SER B 1 122 ? -1.478 13.102 6.871 1 96.56 122 SER B C 1
ATOM 3263 O O . SER B 1 122 ? -0.651 13.688 7.574 1 96.56 122 SER B O 1
ATOM 3265 N N . GLU B 1 123 ? -2.74 13.242 7.043 1 96.44 123 GLU B N 1
ATOM 3266 C CA . GLU B 1 123 ? -3.234 14.125 8.094 1 96.44 123 GLU B CA 1
ATOM 3267 C C . GLU B 1 123 ? -2.875 13.594 9.477 1 96.44 123 GLU B C 1
ATOM 3269 O O . GLU B 1 123 ? -2.41 14.344 10.336 1 96.44 123 GLU B O 1
ATOM 3274 N N . LYS B 1 124 ? -3.148 12.289 9.688 1 97.5 124 LYS B N 1
ATOM 3275 C CA . LYS B 1 124 ? -2.807 11.672 10.969 1 97.5 124 LYS B CA 1
ATOM 3276 C C . LYS B 1 124 ? -1.329 11.867 11.297 1 97.5 124 LYS B C 1
ATOM 3278 O O . LYS B 1 124 ? -0.98 12.242 12.414 1 97.5 124 LYS B O 1
ATOM 3283 N N . LEU B 1 125 ? -0.504 11.656 10.367 1 98.62 125 LEU B N 1
ATOM 3284 C CA . LEU B 1 125 ? 0.936 11.758 10.57 1 98.62 125 LEU B CA 1
ATOM 3285 C C . LEU B 1 125 ? 1.354 13.203 10.781 1 98.62 125 LEU B C 1
ATOM 3287 O O . LEU B 1 125 ? 2.23 13.492 11.602 1 98.62 125 LEU B O 1
ATOM 3291 N N . ALA B 1 126 ? 0.71 14.086 10.031 1 98.56 126 ALA B N 1
ATOM 3292 C CA . ALA B 1 126 ? 1.005 15.508 10.219 1 98.56 126 ALA B CA 1
ATOM 3293 C C . ALA B 1 126 ? 0.64 15.969 11.625 1 98.56 126 ALA B C 1
ATOM 3295 O O . ALA B 1 126 ? 1.368 16.75 12.234 1 98.56 126 ALA B O 1
ATOM 3296 N N . ARG B 1 127 ? -0.425 15.516 12.133 1 98 127 ARG B N 1
ATOM 3297 C CA . ARG B 1 127 ? -0.833 15.844 13.492 1 98 127 ARG B CA 1
ATOM 3298 C C . ARG B 1 127 ? 0.196 15.352 14.508 1 98 127 ARG B C 1
ATOM 3300 O O . ARG B 1 127 ? 0.474 16.031 15.492 1 98 127 ARG B O 1
ATOM 3307 N N . ILE B 1 128 ? 0.731 14.203 14.266 1 98.31 128 ILE B N 1
ATOM 3308 C CA . ILE B 1 128 ? 1.774 13.664 15.133 1 98.31 128 ILE B CA 1
ATOM 3309 C C . ILE B 1 128 ? 2.988 14.586 15.117 1 98.31 128 ILE B C 1
ATOM 3311 O O . ILE B 1 128 ? 3.537 14.914 16.172 1 98.31 128 ILE B O 1
ATOM 3315 N N . ALA B 1 129 ? 3.379 14.992 13.961 1 98.38 129 ALA B N 1
ATOM 3316 C CA . ALA B 1 129 ? 4.535 15.875 13.812 1 98.38 129 ALA B CA 1
ATOM 3317 C C . ALA B 1 129 ? 4.328 17.188 14.57 1 98.38 129 ALA B C 1
ATOM 3319 O O . ALA B 1 129 ? 5.227 17.656 15.273 1 98.38 129 ALA B O 1
ATOM 3320 N N . VAL B 1 130 ? 3.164 17.75 14.438 1 97.75 130 VAL B N 1
ATOM 3321 C CA . VAL B 1 130 ? 2.84 19.016 15.07 1 97.75 130 VAL B CA 1
ATOM 3322 C C . VAL B 1 130 ? 2.732 18.844 16.578 1 97.75 130 VAL B C 1
ATOM 3324 O O . VAL B 1 130 ? 3.299 19.625 17.344 1 97.75 130 VAL B O 1
ATOM 3327 N N . LYS B 1 131 ? 2.062 17.797 17 1 97.25 131 LYS B N 1
ATOM 3328 C CA . LYS B 1 131 ? 1.854 17.516 18.406 1 97.25 131 LYS B CA 1
ATOM 3329 C C . LYS B 1 131 ? 3.184 17.422 19.156 1 97.25 131 LYS B C 1
ATOM 3331 O O . LYS B 1 131 ? 3.307 17.938 20.281 1 97.25 131 LYS B O 1
ATOM 3336 N N . HIS B 1 132 ? 4.141 16.844 18.484 1 97.31 132 HIS B N 1
ATOM 3337 C CA . HIS B 1 132 ? 5.41 16.594 19.156 1 97.31 132 HIS B CA 1
ATOM 3338 C C . HIS B 1 132 ? 6.477 17.578 18.703 1 97.31 132 HIS B C 1
ATOM 3340 O O . HIS B 1 132 ? 7.652 17.422 19.047 1 97.31 132 HIS B O 1
ATOM 3346 N N . ASN B 1 133 ? 6.137 18.531 17.875 1 96.75 133 ASN B N 1
ATOM 3347 C CA . ASN B 1 133 ? 7.008 19.609 17.406 1 96.75 133 ASN B CA 1
ATOM 3348 C C . ASN B 1 133 ? 8.188 19.047 16.609 1 96.75 133 ASN B C 1
ATOM 3350 O O . ASN B 1 133 ? 9.297 19.578 16.688 1 96.75 133 ASN B O 1
ATOM 3354 N N . LEU B 1 134 ? 7.926 18.016 15.852 1 97.69 134 LEU B N 1
ATOM 3355 C CA . LEU B 1 134 ? 9 17.406 15.078 1 97.69 134 LEU B CA 1
ATOM 3356 C C . LEU B 1 134 ? 9.445 18.328 13.945 1 97.69 134 LEU B C 1
ATOM 3358 O O . LEU B 1 134 ? 10.617 18.328 13.57 1 97.69 134 LEU B O 1
ATOM 3362 N N . HIS B 1 135 ? 8.523 19.094 13.438 1 96.75 135 HIS B N 1
ATOM 3363 C CA . HIS B 1 135 ? 8.789 19.969 12.297 1 96.75 135 HIS B CA 1
ATOM 3364 C C . HIS B 1 135 ? 9.836 21.016 12.641 1 96.75 135 HIS B C 1
ATOM 3366 O O . HIS B 1 135 ? 10.461 21.594 11.75 1 96.75 135 HIS B O 1
ATOM 3372 N N . ARG B 1 136 ? 10.078 21.234 13.875 1 96 136 ARG B N 1
ATOM 3373 C CA . ARG B 1 136 ? 11.039 22.25 14.312 1 96 136 ARG B CA 1
ATOM 3374 C C . ARG B 1 136 ? 12.469 21.766 14.117 1 96 136 ARG B C 1
ATOM 3376 O O . ARG B 1 136 ? 13.414 22.547 14.203 1 96 136 ARG B O 1
ATOM 3383 N N . CYS B 1 137 ? 12.625 20.484 13.844 1 96.81 137 CYS B N 1
ATOM 3384 C CA . CYS B 1 137 ? 13.945 19.906 13.633 1 96.81 137 CYS B CA 1
ATOM 3385 C C . CYS B 1 137 ? 14.242 19.766 12.148 1 96.81 137 CYS B C 1
ATOM 3387 O O . CYS B 1 137 ? 15.344 19.359 11.766 1 96.81 137 CYS B O 1
ATOM 3389 N N . LEU B 1 138 ? 13.32 20.156 11.344 1 96.88 138 LEU B N 1
ATOM 3390 C CA . LEU B 1 138 ? 13.43 19.922 9.906 1 96.88 138 LEU B CA 1
ATOM 3391 C C . LEU B 1 138 ? 14.406 20.906 9.273 1 96.88 138 LEU B C 1
ATOM 3393 O O . LEU B 1 138 ? 14.32 22.109 9.492 1 96.88 138 LEU B O 1
ATOM 3397 N N . ARG B 1 139 ? 15.336 20.312 8.57 1 95.81 139 ARG B N 1
ATOM 3398 C CA . ARG B 1 139 ? 16.266 21.125 7.781 1 95.81 139 ARG B CA 1
ATOM 3399 C C . ARG B 1 139 ? 15.773 21.281 6.348 1 95.81 139 ARG B C 1
ATOM 3401 O O . ARG B 1 139 ? 15.703 20.297 5.598 1 95.81 139 ARG B O 1
ATOM 3408 N N . HIS B 1 140 ? 15.406 22.531 6 1 95.81 140 HIS B N 1
ATOM 3409 C CA . HIS B 1 140 ? 14.852 22.781 4.672 1 95.81 140 HIS B CA 1
ATOM 3410 C C . HIS B 1 140 ? 15.031 24.234 4.266 1 95.81 140 HIS B C 1
ATOM 3412 O O . HIS B 1 140 ? 15.398 25.078 5.09 1 95.81 140 HIS B O 1
ATOM 3418 N N . LYS B 1 141 ? 14.82 24.531 2.959 1 95.25 141 LYS B N 1
ATOM 3419 C CA . LYS B 1 141 ? 14.812 25.891 2.426 1 95.25 141 LYS B CA 1
ATOM 3420 C C . LYS B 1 141 ? 13.516 26.172 1.67 1 95.25 141 LYS B C 1
ATOM 3422 O O . LYS B 1 141 ? 13.5 26.969 0.728 1 95.25 141 LYS B O 1
ATOM 3427 N N . LYS B 1 142 ? 12.5 25.531 2.055 1 94.12 142 LYS B N 1
ATOM 3428 C CA . LYS B 1 142 ? 11.195 25.75 1.43 1 94.12 142 LYS B CA 1
ATOM 3429 C C . LYS B 1 142 ? 10.555 27.031 1.957 1 94.12 142 LYS B C 1
ATOM 3431 O O . LYS B 1 142 ? 10.227 27.125 3.141 1 94.12 142 LYS B O 1
ATOM 3436 N N . PRO B 1 143 ? 10.312 27.984 1.144 1 93.12 143 PRO B N 1
ATOM 3437 C CA . PRO B 1 143 ? 9.914 29.312 1.612 1 93.12 143 PRO B CA 1
ATOM 3438 C C . PRO B 1 143 ? 8.508 29.328 2.209 1 93.12 143 PRO B C 1
ATOM 3440 O O . PRO B 1 143 ? 8.242 30.062 3.164 1 93.12 143 PRO B O 1
ATOM 3443 N N . LEU B 1 144 ? 7.566 28.531 1.768 1 94.19 144 LEU B N 1
ATOM 3444 C CA . LEU B 1 144 ? 6.172 28.641 2.18 1 94.19 144 LEU B CA 1
ATOM 3445 C C . LEU B 1 144 ? 5.828 27.594 3.221 1 94.19 144 LEU B C 1
ATOM 3447 O O . LEU B 1 144 ? 4.715 27.562 3.748 1 94.19 144 LEU B O 1
ATOM 3451 N N . LEU B 1 145 ? 6.734 26.828 3.584 1 95.69 145 LEU B N 1
ATOM 3452 C CA . LEU B 1 145 ? 6.445 25.656 4.406 1 95.69 145 LEU B CA 1
ATOM 3453 C C . LEU B 1 145 ? 6.023 26.062 5.812 1 95.69 145 LEU B C 1
ATOM 3455 O O . LEU B 1 145 ? 5.051 25.531 6.355 1 95.69 145 LEU B O 1
ATOM 3459 N N . GLU B 1 146 ? 6.703 26.984 6.371 1 95.06 146 GLU B N 1
ATOM 3460 C CA . GLU B 1 146 ? 6.395 27.422 7.73 1 95.06 146 GLU B CA 1
ATOM 3461 C C . GLU B 1 146 ? 4.977 27.969 7.824 1 95.06 146 GLU B C 1
ATOM 3463 O O . GLU B 1 146 ? 4.242 27.656 8.766 1 95.06 146 GLU B O 1
ATOM 3468 N N . ASP B 1 147 ? 4.641 28.734 6.844 1 96.19 147 ASP B N 1
ATOM 3469 C CA . ASP B 1 147 ? 3.289 29.281 6.809 1 96.19 147 ASP B CA 1
ATOM 3470 C C . ASP B 1 147 ? 2.246 28.188 6.645 1 96.19 147 ASP B C 1
ATOM 3472 O O . ASP B 1 147 ? 1.18 28.234 7.262 1 96.19 147 ASP B O 1
ATOM 3476 N N . GLN B 1 148 ? 2.551 27.266 5.844 1 96.25 148 GLN B N 1
ATOM 3477 C CA . GLN B 1 148 ? 1.655 26.141 5.625 1 96.25 148 GLN B CA 1
ATOM 3478 C C . GLN B 1 148 ? 1.455 25.328 6.906 1 96.25 148 GLN B C 1
ATOM 3480 O O . GLN B 1 148 ? 0.339 24.906 7.207 1 96.25 148 GLN B O 1
ATOM 3485 N N . ILE B 1 149 ? 2.527 25.219 7.625 1 97.56 149 ILE B N 1
ATOM 3486 C CA . ILE B 1 149 ? 2.475 24.453 8.867 1 97.56 149 ILE B CA 1
ATOM 3487 C C . ILE B 1 149 ? 1.646 25.219 9.898 1 97.56 149 ILE B C 1
ATOM 3489 O O . ILE B 1 149 ? 0.83 24.625 10.609 1 97.56 149 ILE B O 1
ATOM 3493 N N . LEU B 1 150 ? 1.838 26.469 9.992 1 96.88 150 LEU B N 1
ATOM 3494 C CA . LEU B 1 150 ? 1.076 27.297 10.922 1 96.88 150 LEU B CA 1
ATOM 3495 C C . LEU B 1 150 ? -0.415 27.234 10.609 1 96.88 150 LEU B C 1
ATOM 3497 O O . LEU B 1 150 ? -1.237 27.078 11.508 1 96.88 150 LEU B O 1
ATOM 3501 N N . LYS B 1 151 ? -0.683 27.375 9.352 1 96.25 151 LYS B N 1
ATOM 3502 C CA . LYS B 1 151 ? -2.078 27.312 8.93 1 96.25 151 LYS B CA 1
ATOM 3503 C C . LYS B 1 151 ? -2.695 25.969 9.281 1 96.25 151 LYS B C 1
ATOM 3505 O O . LYS B 1 151 ? -3.811 25.906 9.805 1 96.25 151 LYS B O 1
ATOM 3510 N N . PHE B 1 152 ? -2.006 24.953 9.07 1 97.31 152 PHE B N 1
ATOM 3511 C CA . PHE B 1 152 ? -2.479 23.609 9.383 1 97.31 152 PHE B CA 1
ATOM 3512 C C . PHE B 1 152 ? -2.703 23.453 10.883 1 97.31 152 PHE B C 1
ATOM 3514 O O . PHE B 1 152 ? -3.727 22.922 11.312 1 97.31 152 PHE B O 1
ATOM 3521 N N . THR B 1 153 ? -1.764 23.906 11.656 1 97.5 153 THR B N 1
ATOM 3522 C CA . THR B 1 153 ? -1.818 23.812 13.109 1 97.5 153 THR B CA 1
ATOM 3523 C C . THR B 1 153 ? -3.061 24.516 13.648 1 97.5 153 THR B C 1
ATOM 3525 O O . THR B 1 153 ? -3.693 24.031 14.594 1 97.5 153 THR B O 1
ATOM 3528 N N . GLU B 1 154 ? -3.424 25.547 13.008 1 97.25 154 GLU B N 1
ATOM 3529 C CA . GLU B 1 154 ? -4.625 26.281 13.406 1 97.25 154 GLU B CA 1
ATOM 3530 C C . GLU B 1 154 ? -5.887 25.547 12.945 1 97.25 154 GLU B C 1
ATOM 3532 O O . GLU B 1 154 ? -6.844 25.422 13.711 1 97.25 154 GLU B O 1
ATOM 3537 N N . ASP B 1 155 ? -5.848 25.062 11.734 1 95.69 155 ASP B N 1
ATOM 3538 C CA . ASP B 1 155 ? -7.02 24.469 11.102 1 95.69 155 ASP B CA 1
ATOM 3539 C C . ASP B 1 155 ? -7.465 23.203 11.836 1 95.69 155 ASP B C 1
ATOM 3541 O O . ASP B 1 155 ? -8.664 22.938 11.953 1 95.69 155 ASP B O 1
ATOM 3545 N N . ILE B 1 156 ? -6.52 22.469 12.32 1 96.25 156 ILE B N 1
ATOM 3546 C CA . ILE B 1 156 ? -6.859 21.156 12.883 1 96.25 156 ILE B CA 1
ATOM 3547 C C . ILE B 1 156 ? -7.609 21.344 14.195 1 96.25 156 ILE B C 1
ATOM 3549 O O . ILE B 1 156 ? -8.266 20.422 14.68 1 96.25 156 ILE B O 1
ATOM 3553 N N . GLU B 1 157 ? -7.523 22.484 14.797 1 95.69 157 GLU B N 1
ATOM 3554 C CA . GLU B 1 157 ? -8.227 22.766 16.047 1 95.69 157 GLU B CA 1
ATOM 3555 C C . GLU B 1 157 ? -9.734 22.625 15.867 1 95.69 157 GLU B C 1
ATOM 3557 O O . GLU B 1 157 ? -10.445 22.281 16.812 1 95.69 157 GLU B O 1
ATOM 3562 N N . ASN B 1 158 ? -10.203 22.781 14.656 1 93.44 158 ASN B N 1
ATOM 3563 C CA . ASN B 1 158 ? -11.625 22.719 14.359 1 93.44 158 ASN B CA 1
ATOM 3564 C C . ASN B 1 158 ? -12.07 21.281 14.086 1 93.44 158 ASN B C 1
ATOM 3566 O O . ASN B 1 158 ? -13.266 21.016 13.93 1 93.44 158 ASN B O 1
ATOM 3570 N N . TYR B 1 159 ? -11.242 20.344 13.953 1 91.5 159 TYR B N 1
ATOM 3571 C CA . TYR B 1 159 ? -11.508 18.938 13.664 1 91.5 159 TYR B CA 1
ATOM 3572 C C . TYR B 1 159 ? -10.789 18.031 14.656 1 91.5 159 TYR B C 1
ATOM 3574 O O . TYR B 1 159 ? -9.703 17.516 14.375 1 91.5 159 TYR B O 1
ATOM 3582 N N . PRO B 1 160 ? -11.594 17.734 15.648 1 87.12 160 PRO B N 1
ATOM 3583 C CA . PRO B 1 160 ? -10.93 16.875 16.625 1 87.12 160 PRO B CA 1
ATOM 3584 C C . PRO B 1 160 ? -10.547 15.516 16.062 1 87.12 160 PRO B C 1
ATOM 3586 O O . PRO B 1 160 ? -11.258 14.977 15.203 1 87.12 160 PRO B O 1
ATOM 3589 N N . LEU B 1 161 ? -9.414 14.984 16.109 1 89.25 161 LEU B N 1
ATOM 3590 C CA . LEU B 1 161 ? -8.867 13.672 15.797 1 89.25 161 LEU B CA 1
ATOM 3591 C C . LEU B 1 161 ? -8.438 13.594 14.336 1 89.25 161 LEU B C 1
ATOM 3593 O O . LEU B 1 161 ? -7.316 13.172 14.031 1 89.25 161 LEU B O 1
ATOM 3597 N N . HIS B 1 162 ? -9.555 14.023 13.352 1 93.62 162 HIS B N 1
ATOM 3598 C CA . HIS B 1 162 ? -9.328 13.93 11.914 1 93.62 162 HIS B CA 1
ATOM 3599 C C . HIS B 1 162 ? -10.344 14.773 11.141 1 93.62 162 HIS B C 1
ATOM 3601 O O . HIS B 1 162 ? -11.516 14.836 11.516 1 93.62 162 HIS B O 1
ATOM 3607 N N . SER B 1 163 ? -9.977 15.367 10.062 1 92.56 163 SER B N 1
ATOM 3608 C CA . SER B 1 163 ? -10.867 16.25 9.312 1 92.56 163 SER B CA 1
ATOM 3609 C C . SER B 1 163 ? -11.617 15.5 8.219 1 92.56 163 SER B C 1
ATOM 3611 O O . SER B 1 163 ? -12.484 16.062 7.559 1 92.56 163 SER B O 1
ATOM 3613 N N . ARG B 1 164 ? -11.227 14.227 7.977 1 90.5 164 ARG B N 1
ATOM 3614 C CA . ARG B 1 164 ? -11.75 13.406 6.887 1 90.5 164 ARG B CA 1
ATOM 3615 C C . ARG B 1 164 ? -11.422 14.023 5.531 1 90.5 164 ARG B C 1
ATOM 3617 O O . ARG B 1 164 ? -12.289 14.109 4.66 1 90.5 164 ARG B O 1
ATOM 3624 N N . HIS B 1 165 ? -10.234 14.578 5.445 1 90.56 165 HIS B N 1
ATOM 3625 C CA . HIS B 1 165 ? -9.625 15.07 4.211 1 90.56 165 HIS B CA 1
ATOM 3626 C C . HIS B 1 165 ? -10.25 16.391 3.773 1 90.56 165 HIS B C 1
ATOM 3628 O O . HIS B 1 165 ? -10.344 16.672 2.576 1 90.56 165 HIS B O 1
ATOM 3634 N N . LEU B 1 166 ? -10.703 17.156 4.707 1 92.06 166 LEU B N 1
ATOM 3635 C CA . LEU B 1 166 ? -11.266 18.484 4.434 1 92.06 166 LEU B CA 1
ATOM 3636 C C . LEU B 1 166 ? -10.188 19.547 4.48 1 92.06 166 LEU B C 1
ATOM 3638 O O . LEU B 1 166 ? -10.406 20.672 4.023 1 92.06 166 LEU B O 1
ATOM 3642 N N . LEU B 1 167 ? -9.07 19.141 4.984 1 93.75 167 LEU B N 1
ATOM 3643 C CA . LEU B 1 167 ? -7.992 20.109 5.172 1 93.75 167 LEU B CA 1
ATOM 3644 C C . LEU B 1 167 ? -6.832 19.828 4.227 1 93.75 167 LEU B C 1
ATOM 3646 O O . LEU B 1 167 ? -6.586 18.672 3.871 1 93.75 167 LEU B O 1
ATOM 3650 N N . GLU B 1 168 ? -6.141 20.859 3.896 1 93.62 168 GLU B N 1
ATOM 3651 C CA . GLU B 1 168 ? -4.852 20.703 3.23 1 93.62 168 GLU B CA 1
ATOM 3652 C C . GLU B 1 168 ? -3.75 20.359 4.23 1 93.62 168 GLU B C 1
ATOM 3654 O O . GLU B 1 168 ? -3.662 20.969 5.297 1 93.62 168 GLU B O 1
ATOM 3659 N N . VAL B 1 169 ? -2.951 19.406 3.881 1 96.44 169 VAL B N 1
ATOM 3660 C CA . VAL B 1 169 ? -1.938 18.906 4.797 1 96.44 169 VAL B CA 1
ATOM 3661 C C . VAL B 1 169 ? -0.55 19.078 4.184 1 96.44 169 VAL B C 1
ATOM 3663 O O . VAL B 1 169 ? -0.288 18.594 3.078 1 96.44 169 VAL B O 1
ATOM 3666 N N . PRO B 1 170 ? 0.299 19.812 4.848 1 96.56 170 PRO B N 1
ATOM 3667 C CA . PRO B 1 170 ? 1.675 19.812 4.344 1 96.56 170 PRO B CA 1
ATOM 3668 C C . PRO B 1 170 ? 2.312 18.422 4.348 1 96.56 170 PRO B C 1
ATOM 3670 O O . PRO B 1 170 ? 2.572 17.875 5.418 1 96.56 170 PRO B O 1
ATOM 3673 N N . LYS B 1 171 ? 2.602 17.906 3.291 1 96.19 171 LYS B N 1
ATOM 3674 C CA . LYS B 1 171 ? 3.08 16.547 3.117 1 96.19 171 LYS B CA 1
ATOM 3675 C C . LYS B 1 171 ? 4.359 16.297 3.914 1 96.19 171 LYS B C 1
ATOM 3677 O O . LYS B 1 171 ? 4.578 15.203 4.43 1 96.19 171 LYS B O 1
ATOM 3682 N N . THR B 1 172 ? 5.152 17.312 4.047 1 97.69 172 THR B N 1
ATOM 3683 C CA . THR B 1 172 ? 6.449 17.203 4.703 1 97.69 172 THR B CA 1
ATOM 3684 C C . THR B 1 172 ? 6.289 16.75 6.148 1 97.69 172 THR B C 1
ATOM 3686 O O . THR B 1 172 ? 7.141 16.031 6.676 1 97.69 172 THR B O 1
ATOM 3689 N N . LEU B 1 173 ? 5.219 17.141 6.727 1 98.38 173 LEU B N 1
ATOM 3690 C CA . LEU B 1 173 ? 4.98 16.781 8.125 1 98.38 173 LEU B CA 1
ATOM 3691 C C . LEU B 1 173 ? 4.848 15.273 8.289 1 98.38 173 LEU B C 1
ATOM 3693 O O . LEU B 1 173 ? 5.434 14.688 9.203 1 98.38 173 LEU B O 1
ATOM 3697 N N . GLY B 1 174 ? 4.113 14.672 7.367 1 98.62 174 GLY B N 1
ATOM 3698 C CA . GLY B 1 174 ? 4.012 13.227 7.402 1 98.62 174 GLY B CA 1
ATOM 3699 C C . GLY B 1 174 ? 5.301 12.523 7.027 1 98.62 174 GLY B C 1
ATOM 3700 O O . GLY B 1 174 ? 5.648 11.492 7.609 1 98.62 174 GLY B O 1
ATOM 3701 N N . ASP B 1 175 ? 6.02 13.094 6.133 1 98.5 175 ASP B N 1
ATOM 3702 C CA . ASP B 1 175 ? 7.27 12.516 5.637 1 98.5 175 ASP B CA 1
ATOM 3703 C C . ASP B 1 175 ? 8.297 12.383 6.762 1 98.5 175 ASP B C 1
ATOM 3705 O O . ASP B 1 175 ? 9.016 11.391 6.836 1 98.5 175 ASP B O 1
ATOM 3709 N N . ILE B 1 176 ? 8.344 13.336 7.625 1 98 176 ILE B N 1
ATOM 3710 C CA . ILE B 1 176 ? 9.391 13.297 8.648 1 98 176 ILE B CA 1
ATOM 3711 C C . ILE B 1 176 ? 9.031 12.266 9.719 1 98 176 ILE B C 1
ATOM 3713 O O . ILE B 1 176 ? 9.914 11.68 10.344 1 98 176 ILE B O 1
ATOM 3717 N N . VAL B 1 177 ? 7.727 12.008 9.938 1 98.81 177 VAL B N 1
ATOM 3718 C CA . VAL B 1 177 ? 7.336 10.93 10.836 1 98.81 177 VAL B CA 1
ATOM 3719 C C . VAL B 1 177 ? 7.766 9.586 10.258 1 98.81 177 VAL B C 1
ATOM 3721 O O . VAL B 1 177 ? 8.406 8.781 10.938 1 98.81 177 VAL B O 1
ATOM 3724 N N . GLU B 1 178 ? 7.469 9.422 8.984 1 98.88 178 GLU B N 1
ATOM 3725 C CA . GLU B 1 178 ? 7.832 8.18 8.305 1 98.88 178 GLU B CA 1
ATOM 3726 C C . GLU B 1 178 ? 9.344 7.992 8.273 1 98.88 178 GLU B C 1
ATOM 3728 O O . GLU B 1 178 ? 9.844 6.906 8.578 1 98.88 178 GLU B O 1
ATOM 3733 N N . SER B 1 179 ? 10.039 9.062 7.918 1 98.81 179 SER B N 1
ATOM 3734 C CA . SER B 1 179 ? 11.492 8.953 7.82 1 98.81 179 SER B CA 1
ATOM 3735 C C . SER B 1 179 ? 12.117 8.719 9.188 1 98.81 179 SER B C 1
ATOM 3737 O O . SER B 1 179 ? 13.141 8.031 9.297 1 98.81 179 SER B O 1
ATOM 3739 N N . THR B 1 180 ? 11.547 9.273 10.25 1 98.75 180 THR B N 1
ATOM 3740 C CA . THR B 1 180 ? 12 8.992 11.609 1 98.75 180 THR B CA 1
ATOM 3741 C C . THR B 1 180 ? 11.891 7.504 11.914 1 98.75 180 THR B C 1
ATOM 3743 O O . THR B 1 180 ? 12.82 6.906 12.453 1 98.75 180 THR B O 1
ATOM 3746 N N . ILE B 1 181 ? 10.82 6.941 11.531 1 98.88 181 ILE B N 1
ATOM 3747 C CA . ILE B 1 181 ? 10.578 5.52 11.758 1 98.88 181 ILE B CA 1
ATOM 3748 C C . ILE B 1 181 ? 11.562 4.691 10.93 1 98.88 181 ILE B C 1
ATOM 3750 O O . ILE B 1 181 ? 12.117 3.707 11.414 1 98.88 181 ILE B O 1
ATOM 3754 N N . GLY B 1 182 ? 11.766 5.098 9.703 1 98.88 182 GLY B N 1
ATOM 3755 C CA . GLY B 1 182 ? 12.766 4.438 8.883 1 98.88 182 GLY B CA 1
ATOM 3756 C C . GLY B 1 182 ? 14.164 4.488 9.477 1 98.88 182 GLY B C 1
ATOM 3757 O O . GLY B 1 182 ? 14.891 3.494 9.445 1 98.88 182 GLY B O 1
ATOM 3758 N N . ALA B 1 183 ? 14.508 5.641 10 1 98.81 183 ALA B N 1
ATOM 3759 C CA . ALA B 1 183 ? 15.805 5.809 10.648 1 98.81 183 ALA B CA 1
ATOM 3760 C C . ALA B 1 183 ? 15.93 4.898 11.867 1 98.81 183 ALA B C 1
ATOM 3762 O O . ALA B 1 183 ? 16.969 4.254 12.07 1 98.81 183 ALA B O 1
ATOM 3763 N N . LEU B 1 184 ? 14.914 4.887 12.633 1 98.75 184 LEU B N 1
ATOM 3764 C CA . LEU B 1 184 ? 14.883 4.047 13.828 1 98.75 184 LEU B CA 1
ATOM 3765 C C . LEU B 1 184 ? 15.078 2.578 13.461 1 98.75 184 LEU B C 1
ATOM 3767 O O . LEU B 1 184 ? 15.898 1.886 14.07 1 98.75 184 LEU B O 1
ATOM 3771 N N . TYR B 1 185 ? 14.383 2.139 12.469 1 98.75 185 TYR B N 1
ATOM 3772 C CA . TYR B 1 185 ? 14.484 0.747 12.047 1 98.75 185 TYR B CA 1
ATOM 3773 C C . TYR B 1 185 ? 15.891 0.431 11.547 1 98.75 185 TYR B C 1
ATOM 3775 O O . TYR B 1 185 ? 16.453 -0.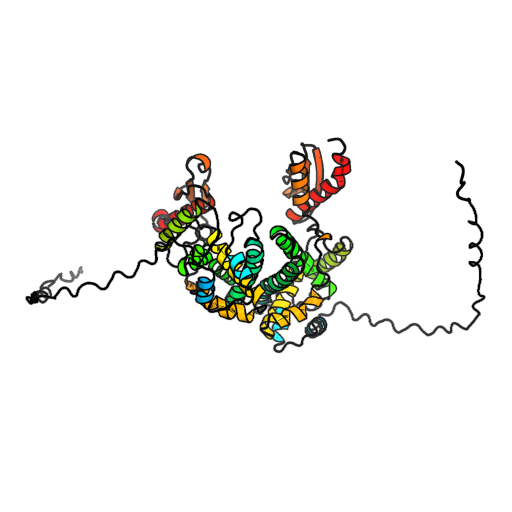609 11.891 1 98.75 185 TYR B O 1
ATOM 3783 N N . THR B 1 186 ? 16.406 1.317 10.766 1 98.44 186 THR B N 1
ATOM 3784 C CA . THR B 1 186 ? 17.75 1.13 10.227 1 98.44 186 THR B CA 1
ATOM 3785 C C . THR B 1 186 ? 18.781 1.069 11.344 1 98.44 186 THR B C 1
ATOM 3787 O O . THR B 1 186 ? 19.719 0.279 11.289 1 98.44 186 THR B O 1
ATOM 3790 N N . ASP B 1 187 ? 18.594 1.842 12.352 1 98.56 187 ASP B N 1
ATOM 3791 C CA . ASP B 1 187 ? 19.547 1.971 13.445 1 98.56 187 ASP B CA 1
ATOM 3792 C C . ASP B 1 187 ? 19.516 0.74 14.352 1 98.56 187 ASP B C 1
ATOM 3794 O O . ASP B 1 187 ? 20.562 0.221 14.734 1 98.56 187 ASP B O 1
ATOM 3798 N N . CYS B 1 188 ? 18.312 0.229 14.656 1 98 188 CYS B N 1
ATOM 3799 C CA . CYS B 1 188 ? 18.219 -0.838 15.648 1 98 188 CYS B CA 1
ATOM 3800 C C . CYS B 1 188 ? 18.047 -2.193 14.969 1 98 188 CYS B C 1
ATOM 3802 O O . CYS B 1 188 ? 18.266 -3.234 15.594 1 98 188 CYS B O 1
ATOM 3804 N N . ASP B 1 189 ? 17.531 -2.219 13.75 1 96.5 189 ASP B N 1
ATOM 3805 C CA . ASP B 1 189 ? 17.297 -3.434 12.977 1 96.5 189 ASP B CA 1
ATOM 3806 C C . ASP B 1 189 ? 16.422 -4.422 13.758 1 96.5 189 ASP B C 1
ATOM 3808 O O . ASP B 1 189 ? 16.734 -5.613 13.805 1 96.5 189 ASP B O 1
ATOM 3812 N N . SER B 1 190 ? 15.477 -3.92 14.398 1 97.12 190 SER B N 1
ATOM 3813 C CA . SER B 1 190 ? 14.547 -4.711 15.195 1 97.12 190 SER B CA 1
ATOM 3814 C C . SER B 1 190 ? 13.133 -4.152 15.102 1 97.12 190 SER B C 1
ATOM 3816 O O . SER B 1 190 ? 12.852 -3.066 15.617 1 97.12 190 SER B O 1
ATOM 3818 N N . PHE B 1 191 ? 12.312 -4.965 14.492 1 97.62 191 PHE B N 1
ATOM 3819 C CA . PHE B 1 191 ? 10.922 -4.543 14.352 1 97.62 191 PHE B CA 1
ATOM 3820 C C . PHE B 1 191 ? 10.258 -4.398 15.711 1 97.62 191 PHE B C 1
ATOM 3822 O O . PHE B 1 191 ? 9.477 -3.469 15.93 1 97.62 191 PHE B O 1
ATOM 3829 N N . GLU B 1 192 ? 10.547 -5.234 16.594 1 96.69 192 GLU B N 1
ATOM 3830 C CA . GLU B 1 192 ? 9.961 -5.211 17.938 1 96.69 192 GLU B CA 1
ATOM 3831 C C . GLU B 1 192 ? 10.359 -3.945 18.688 1 96.69 192 GLU B C 1
ATOM 3833 O O . GLU B 1 192 ? 9.531 -3.334 19.359 1 96.69 192 GLU B O 1
ATOM 3838 N N . THR B 1 193 ? 11.57 -3.557 18.531 1 97.81 193 THR B N 1
ATOM 3839 C CA . THR B 1 193 ? 12.039 -2.33 19.172 1 97.81 193 THR B CA 1
ATOM 3840 C C . THR B 1 193 ? 11.328 -1.113 18.578 1 97.81 193 THR B C 1
ATOM 3842 O O . THR B 1 193 ? 10.914 -0.216 19.312 1 97.81 193 THR B O 1
ATOM 3845 N N . VAL B 1 194 ? 11.18 -1.154 17.312 1 98.44 194 VAL B N 1
ATOM 3846 C CA . VAL B 1 194 ? 10.492 -0.043 16.656 1 98.44 194 VAL B CA 1
ATOM 3847 C C . VAL B 1 194 ? 9.062 0.059 17.188 1 98.44 194 VAL B C 1
ATOM 3849 O O . VAL B 1 194 ? 8.602 1.146 17.531 1 98.44 194 VAL B O 1
ATOM 3852 N N . CYS B 1 195 ? 8.406 -1.063 17.281 1 97.75 195 CYS B N 1
ATOM 3853 C CA . CYS B 1 195 ? 7.039 -1.088 17.781 1 97.75 195 CYS B CA 1
ATOM 3854 C C . CYS B 1 195 ? 6.957 -0.446 19.156 1 97.75 195 CYS B C 1
ATOM 3856 O O . CYS B 1 195 ? 6.098 0.402 19.406 1 97.75 195 CYS B O 1
ATOM 3858 N N . LYS B 1 196 ? 7.836 -0.787 19.969 1 97.75 196 LYS B N 1
ATOM 3859 C CA . LYS B 1 196 ? 7.84 -0.292 21.344 1 97.75 196 LYS B CA 1
ATOM 3860 C C . LYS B 1 196 ? 8.109 1.209 21.375 1 97.75 196 LYS B C 1
ATOM 3862 O O . LYS B 1 196 ? 7.445 1.942 22.125 1 97.75 196 LYS B O 1
ATOM 3867 N N . VAL B 1 197 ? 8.992 1.655 20.609 1 98.38 197 VAL B N 1
ATOM 3868 C CA . VAL B 1 197 ? 9.461 3.035 20.656 1 98.38 197 VAL B CA 1
ATOM 3869 C C . VAL B 1 197 ? 8.398 3.967 20.078 1 98.38 197 VAL B C 1
ATOM 3871 O O . VAL B 1 197 ? 8.172 5.062 20.594 1 98.38 197 VAL B O 1
ATOM 3874 N N . ILE B 1 198 ? 7.719 3.527 18.984 1 98.06 198 ILE B N 1
ATOM 3875 C CA . ILE B 1 198 ? 6.906 4.516 18.281 1 98.06 198 ILE B CA 1
ATOM 3876 C C . ILE B 1 198 ? 5.461 4.438 18.766 1 98.06 198 ILE B C 1
ATOM 3878 O O . ILE B 1 198 ? 4.641 5.301 18.438 1 98.06 198 ILE B O 1
ATOM 3882 N N . LYS B 1 199 ? 5.141 3.449 19.562 1 97.12 199 LYS B N 1
ATOM 3883 C CA . LYS B 1 199 ? 3.773 3.277 20.047 1 97.12 199 LYS B CA 1
ATOM 3884 C C . LYS B 1 199 ? 3.268 4.547 20.719 1 97.12 199 LYS B C 1
ATOM 3886 O O . LYS B 1 199 ? 2.203 5.062 20.375 1 97.12 199 LYS B O 1
ATOM 3891 N N . PRO B 1 200 ? 4.012 5.164 21.688 1 97.12 200 PRO B N 1
ATOM 3892 C CA . PRO B 1 200 ? 3.533 6.395 22.312 1 97.12 200 PRO B CA 1
ATOM 3893 C C . PRO B 1 200 ? 3.426 7.559 21.344 1 97.12 200 PRO B C 1
ATOM 3895 O O . PRO B 1 200 ? 2.574 8.438 21.5 1 97.12 200 PRO B O 1
ATOM 3898 N N . LEU B 1 201 ? 4.281 7.547 20.359 1 96.94 201 LEU B N 1
ATOM 3899 C CA . LEU B 1 201 ? 4.293 8.602 19.359 1 96.94 201 LEU B CA 1
ATOM 3900 C C . LEU B 1 201 ? 3.002 8.594 18.547 1 96.94 201 LEU B C 1
ATOM 3902 O O . LEU B 1 201 ? 2.496 9.648 18.172 1 96.94 201 LEU B O 1
ATOM 3906 N N . LEU B 1 202 ? 2.404 7.422 18.344 1 97.25 202 LEU B N 1
ATOM 3907 C CA . LEU B 1 202 ? 1.263 7.238 17.453 1 97.25 202 LEU B CA 1
ATOM 3908 C C . LEU B 1 202 ? -0.048 7.473 18.203 1 97.25 202 LEU B C 1
ATOM 3910 O O . LEU B 1 202 ? -1.103 7.617 17.578 1 97.25 202 LEU B O 1
ATOM 3914 N N . GLU B 1 203 ? 0.014 7.625 19.469 1 95.25 203 GLU B N 1
ATOM 3915 C CA . GLU B 1 203 ? -1.197 7.789 20.266 1 95.25 203 GLU B CA 1
ATOM 3916 C C . GLU B 1 203 ? -1.731 9.219 20.172 1 95.25 203 GLU B C 1
ATOM 3918 O O . GLU B 1 203 ? -0.956 10.172 20.078 1 95.25 203 GLU B O 1
ATOM 3923 N N . PRO B 1 204 ? -2.998 9.297 20.219 1 94.69 204 PRO B N 1
ATOM 3924 C CA . PRO B 1 204 ? -4.016 8.242 20.25 1 94.69 204 PRO B CA 1
ATOM 3925 C C . PRO B 1 204 ? -4.262 7.602 18.891 1 94.69 204 PRO B C 1
ATOM 3927 O O . PRO B 1 204 ? -4.242 8.297 17.875 1 94.69 204 PRO B O 1
ATOM 3930 N N . ILE B 1 205 ? -4.465 6.328 18.875 1 95.81 205 ILE B N 1
ATOM 3931 C CA . ILE B 1 205 ? -4.895 5.605 17.688 1 95.81 205 ILE B CA 1
ATOM 3932 C C . ILE B 1 205 ? -6.387 5.828 17.469 1 95.81 205 ILE B C 1
ATOM 3934 O O . ILE B 1 205 ? -7.184 5.73 18.406 1 95.81 205 ILE B O 1
ATOM 3938 N N . ILE B 1 206 ? -6.781 6.199 16.312 1 95.25 206 ILE B N 1
ATOM 3939 C CA . ILE B 1 206 ? -8.188 6.402 15.984 1 95.25 206 ILE B CA 1
ATOM 3940 C C . ILE B 1 206 ? -8.93 5.074 16.062 1 95.25 206 ILE B C 1
ATOM 3942 O O . ILE B 1 206 ? -8.633 4.148 15.297 1 95.25 206 ILE B O 1
ATOM 3946 N N . PRO B 1 207 ? -9.867 5.012 16.922 1 95.62 207 PRO B N 1
ATOM 3947 C CA . PRO B 1 207 ? -10.57 3.738 17.109 1 95.62 207 PRO B CA 1
ATOM 3948 C C . PRO B 1 207 ? -11.688 3.537 16.094 1 95.62 207 PRO B C 1
ATOM 3950 O O . PRO B 1 207 ? -12.031 4.465 15.344 1 95.62 207 PRO B O 1
ATOM 3953 N N . LEU B 1 208 ? -12.18 2.326 16.078 1 94.44 208 LEU B N 1
ATOM 3954 C CA . LEU B 1 208 ? -13.211 1.903 15.133 1 94.44 208 LEU B CA 1
ATOM 3955 C C . LEU B 1 208 ? -14.461 2.773 15.258 1 94.44 208 LEU B C 1
ATOM 3957 O O . LEU B 1 208 ? -15.055 3.16 14.258 1 94.44 208 LEU B O 1
ATOM 3961 N N . ASP B 1 209 ? -14.812 3.166 16.422 1 92.19 209 ASP B N 1
ATOM 3962 C CA . ASP B 1 209 ? -16.062 3.865 16.656 1 92.19 209 ASP B CA 1
ATOM 3963 C C . ASP B 1 209 ? -15.961 5.34 16.281 1 92.19 209 ASP B C 1
ATOM 3965 O O . ASP B 1 209 ? -16.969 6.059 16.266 1 92.19 209 ASP B O 1
ATOM 3969 N N . LYS B 1 210 ? -14.789 5.805 16 1 89.5 210 LYS B N 1
ATOM 3970 C CA . LYS B 1 210 ? -14.578 7.191 15.594 1 89.5 210 LYS B CA 1
ATOM 3971 C C . LYS B 1 210 ? -14.258 7.289 14.109 1 89.5 210 LYS B C 1
ATOM 3973 O O . LYS B 1 210 ? -13.961 8.375 13.602 1 89.5 210 LYS B O 1
ATOM 3978 N N . LEU B 1 211 ? -14.281 6.109 13.516 1 83.62 211 LEU B N 1
ATOM 3979 C CA . LEU B 1 211 ? -14 6.062 12.086 1 83.62 211 LEU B CA 1
ATOM 3980 C C . LEU B 1 211 ? -15.109 6.734 11.281 1 83.62 211 LEU B C 1
ATOM 3982 O O . LEU B 1 211 ? -16.281 6.352 11.391 1 83.62 211 LEU B O 1
ATOM 3986 N N . GLY B 1 212 ? -14.828 7.875 10.781 1 78.69 212 GLY B N 1
ATOM 3987 C CA . GLY B 1 212 ? -15.781 8.5 9.883 1 78.69 212 GLY B CA 1
ATOM 3988 C C . GLY B 1 212 ? -15.586 8.094 8.438 1 78.69 212 GLY B C 1
ATOM 3989 O O . GLY B 1 212 ? -14.516 7.629 8.055 1 78.69 212 GLY B O 1
ATOM 3990 N N . ASP B 1 213 ? -16.641 8.125 7.684 1 81.19 213 ASP B N 1
ATOM 3991 C CA . ASP B 1 213 ? -16.547 7.852 6.254 1 81.19 213 ASP B CA 1
ATOM 3992 C C . ASP B 1 213 ? -16.078 9.094 5.492 1 81.19 213 ASP B C 1
ATOM 3994 O O . ASP B 1 213 ? -16.344 10.219 5.914 1 81.19 213 ASP B O 1
ATOM 3998 N N . HIS B 1 214 ? -15.289 8.789 4.539 1 87.81 214 HIS B N 1
ATOM 3999 C CA . HIS B 1 214 ? -15.008 9.852 3.578 1 87.81 214 HIS B CA 1
ATOM 4000 C C . HIS B 1 214 ? -16.297 10.492 3.076 1 87.81 214 HIS B C 1
ATOM 4002 O O . HIS B 1 214 ? -17.234 9.789 2.703 1 87.81 214 HIS B O 1
ATOM 4008 N N . PRO B 1 215 ? -16.328 11.766 3.16 1 91.12 215 PRO B N 1
ATOM 4009 C CA . PRO B 1 215 ? -17.594 12.438 2.844 1 91.12 215 PRO B CA 1
ATOM 4010 C C . PRO B 1 215 ? -18.156 12.031 1.485 1 91.12 215 PRO B C 1
ATOM 4012 O O . PRO B 1 215 ? -19.359 11.82 1.352 1 91.12 215 PRO B O 1
ATOM 4015 N N . VAL B 1 216 ? -17.297 11.953 0.488 1 92.25 216 VAL B N 1
ATOM 4016 C CA . VAL B 1 216 ? -17.734 11.578 -0.849 1 92.25 216 VAL B CA 1
ATOM 4017 C C . VAL B 1 216 ? -18.297 10.156 -0.826 1 92.25 216 VAL B C 1
ATOM 4019 O O . VAL B 1 216 ? -19.359 9.883 -1.396 1 92.25 216 VAL B O 1
ATOM 4022 N N . THR B 1 217 ? -17.578 9.352 -0.135 1 90.5 217 THR B N 1
ATOM 4023 C CA . THR B 1 217 ? -18.031 7.973 -0.013 1 90.5 217 THR B CA 1
ATOM 4024 C C . THR B 1 217 ? -19.359 7.895 0.734 1 90.5 217 THR B C 1
ATOM 4026 O O . THR B 1 217 ? -20.281 7.195 0.306 1 90.5 217 THR B O 1
ATOM 4029 N N . GLU B 1 218 ? -19.391 8.516 1.776 1 89.75 218 GLU B N 1
ATOM 4030 C CA . GLU B 1 218 ? -20.609 8.531 2.588 1 89.75 218 GLU B CA 1
ATOM 4031 C C . GLU B 1 218 ? -21.797 9.055 1.786 1 89.75 218 GLU B C 1
ATOM 4033 O O . GLU B 1 218 ? -22.891 8.469 1.829 1 89.75 218 GLU B O 1
ATOM 4038 N N . LEU B 1 219 ? -21.609 10.117 1.083 1 92.81 219 LEU B N 1
ATOM 4039 C CA . LEU B 1 219 ? -22.672 10.711 0.269 1 92.81 219 LEU B CA 1
ATOM 4040 C C . LEU B 1 219 ? -23.109 9.75 -0.832 1 92.81 219 LEU B C 1
ATOM 4042 O O . LEU B 1 219 ? -24.312 9.578 -1.067 1 92.81 219 LEU B O 1
ATOM 4046 N N . ASN B 1 220 ? -22.125 9.133 -1.505 1 93.5 220 ASN B N 1
ATOM 4047 C CA . ASN B 1 220 ? -22.422 8.156 -2.549 1 93.5 220 ASN B CA 1
ATOM 4048 C C . ASN B 1 220 ? -23.234 6.984 -2.01 1 93.5 220 ASN B C 1
ATOM 4050 O O . ASN B 1 220 ? -24.219 6.574 -2.625 1 93.5 220 ASN B O 1
ATOM 4054 N N . GLU B 1 221 ? -22.781 6.492 -0.875 1 91.31 221 GLU B N 1
ATOM 4055 C CA . GLU B 1 221 ? -23.484 5.367 -0.264 1 91.31 221 GLU B CA 1
ATOM 4056 C C . GLU B 1 221 ? -24.906 5.746 0.118 1 91.31 221 GLU B C 1
ATOM 4058 O O . GLU B 1 221 ? -25.844 4.969 -0.086 1 91.31 221 GLU B O 1
ATOM 4063 N N . MET B 1 222 ? -25.078 6.855 0.681 1 90.31 222 MET B N 1
ATOM 4064 C CA . MET B 1 222 ? -26.391 7.359 1.069 1 90.31 222 MET B CA 1
ATOM 4065 C C . MET B 1 222 ? -27.312 7.473 -0.143 1 90.31 222 MET B C 1
ATOM 4067 O O . MET B 1 222 ? -28.469 7.051 -0.094 1 90.31 222 MET B O 1
ATOM 4071 N N . CYS B 1 223 ? -26.812 8.016 -1.197 1 93.06 223 CYS B N 1
ATOM 4072 C CA . CYS B 1 223 ? -27.594 8.195 -2.412 1 93.06 223 CYS B CA 1
ATOM 4073 C C . CYS B 1 223 ? -27.938 6.852 -3.045 1 93.06 223 CYS B C 1
ATOM 4075 O O . CYS B 1 223 ? -29.047 6.652 -3.521 1 93.06 223 CYS B O 1
ATOM 4077 N N . GLN B 1 224 ? -27.016 5.992 -3.051 1 93.5 224 GLN B N 1
ATOM 4078 C CA . GLN B 1 224 ? -27.234 4.66 -3.605 1 93.5 224 GLN B CA 1
ATOM 4079 C C . GLN B 1 224 ? -28.328 3.92 -2.83 1 93.5 224 GLN B C 1
ATOM 4081 O O . GLN B 1 224 ? -29.203 3.297 -3.428 1 93.5 224 GLN B O 1
ATOM 4086 N N . LYS B 1 225 ? -28.312 3.977 -1.568 1 92.12 225 LYS B N 1
ATOM 4087 C CA . LYS B 1 225 ? -29.297 3.328 -0.712 1 92.12 225 LYS B CA 1
ATOM 4088 C C . LYS B 1 225 ? -30.703 3.867 -0.985 1 92.12 225 LYS B C 1
ATOM 4090 O O . LYS B 1 225 ? -31.688 3.125 -0.912 1 92.12 225 LYS B O 1
ATOM 4095 N N . LYS B 1 226 ? -30.75 5.086 -1.275 1 91.94 226 LYS B N 1
ATOM 4096 C CA . LYS B 1 226 ? -32.031 5.746 -1.473 1 91.94 226 LYS B CA 1
ATOM 4097 C C . LYS B 1 226 ? -32.375 5.844 -2.955 1 91.94 226 LYS B C 1
ATOM 4099 O O . LYS B 1 226 ? -33.375 6.496 -3.33 1 91.94 226 LYS B O 1
ATOM 4104 N N . ASN B 1 227 ? -31.516 5.309 -3.77 1 93.75 227 ASN B N 1
ATOM 4105 C CA . ASN B 1 227 ? -31.703 5.301 -5.219 1 93.75 227 ASN B CA 1
ATOM 4106 C C . ASN B 1 227 ? -31.797 6.719 -5.777 1 93.75 227 ASN B C 1
ATOM 4108 O O . ASN B 1 227 ? -32.719 7.023 -6.543 1 93.75 227 ASN B O 1
ATOM 4112 N N . LEU B 1 228 ? -31.047 7.555 -5.301 1 92.69 228 LEU B N 1
ATOM 4113 C CA . LEU B 1 228 ? -30.984 8.938 -5.746 1 92.69 228 LEU B CA 1
ATOM 4114 C C . LEU B 1 228 ? -29.812 9.148 -6.707 1 92.69 228 LEU B C 1
ATOM 4116 O O . LEU B 1 228 ? -28.75 8.547 -6.531 1 92.69 228 LEU B O 1
ATOM 4120 N N . LYS B 1 229 ? -30.031 9.992 -7.648 1 94.31 229 LYS B N 1
ATOM 4121 C CA . LYS B 1 229 ? -28.984 10.305 -8.609 1 94.31 229 LYS B CA 1
ATOM 4122 C C . LYS B 1 229 ? -28.062 11.414 -8.078 1 94.31 229 LYS B C 1
ATOM 4124 O O . LYS B 1 229 ? -28.531 12.516 -7.781 1 94.31 229 LYS B O 1
ATOM 4129 N N . LEU B 1 230 ? -26.812 11.141 -7.961 1 94.5 230 LEU B N 1
ATOM 4130 C CA . LEU B 1 230 ? -25.797 12.062 -7.441 1 94.5 230 LEU B CA 1
ATOM 4131 C C . LEU B 1 230 ? -24.859 12.523 -8.547 1 94.5 230 LEU B C 1
ATOM 4133 O O . LEU B 1 230 ? -24.406 11.711 -9.352 1 94.5 230 LEU B O 1
ATOM 4137 N N . LYS B 1 231 ? -24.656 13.828 -8.648 1 94.31 231 LYS B N 1
ATOM 4138 C CA . LYS B 1 231 ? -23.75 14.359 -9.648 1 94.31 231 LYS B CA 1
ATOM 4139 C C . LYS B 1 231 ? -22.859 15.453 -9.062 1 94.31 231 LYS B C 1
ATOM 4141 O O . LYS B 1 231 ? -23.344 16.359 -8.375 1 94.31 231 LYS B O 1
ATOM 4146 N N . PHE B 1 232 ? -21.562 15.336 -9.273 1 94.25 232 PHE B N 1
ATOM 4147 C CA . PHE B 1 232 ? -20.609 16.391 -8.953 1 94.25 232 PHE B CA 1
ATOM 4148 C C . PHE B 1 232 ? -20.297 17.234 -10.18 1 94.25 232 PHE B C 1
ATOM 4150 O O . PHE B 1 232 ? -19.969 16.688 -11.242 1 94.25 232 PHE B O 1
ATOM 4157 N N . TYR B 1 233 ? -20.406 18.469 -10.102 1 90.62 233 TYR B N 1
ATOM 4158 C CA . TYR B 1 233 ? -20.062 19.375 -11.188 1 90.62 233 TYR B CA 1
ATOM 4159 C C . TYR B 1 233 ? -18.781 20.125 -10.875 1 90.62 233 TYR B C 1
ATOM 4161 O O . TYR B 1 233 ? -18.688 20.828 -9.867 1 90.62 233 TYR B O 1
ATOM 4169 N N . THR B 1 234 ? -17.812 19.938 -11.758 1 87.19 234 THR B N 1
ATOM 4170 C CA . THR B 1 234 ? -16.5 20.547 -11.547 1 87.19 234 THR B CA 1
ATOM 4171 C C . THR B 1 234 ? -16.188 21.531 -12.664 1 87.19 234 THR B C 1
ATOM 4173 O O . THR B 1 234 ? -15.031 21.953 -12.828 1 87.19 234 THR B O 1
ATOM 4176 N N . ASN B 1 235 ? -17.062 21.812 -13.469 1 79.62 235 ASN B N 1
ATOM 4177 C CA . ASN B 1 235 ? -16.859 22.609 -14.672 1 79.62 235 ASN B CA 1
ATOM 4178 C C . ASN B 1 235 ? -16.312 24 -14.336 1 79.62 235 ASN B C 1
ATOM 4180 O O . ASN B 1 235 ? -15.562 24.578 -15.125 1 79.62 235 ASN B O 1
ATOM 4184 N N . ASN B 1 236 ? -16.641 24.5 -13.211 1 80.38 236 ASN B N 1
ATOM 4185 C CA . ASN B 1 236 ? -16.188 25.844 -12.867 1 80.38 236 ASN B CA 1
ATOM 4186 C C . ASN B 1 236 ? -14.898 25.828 -12.062 1 80.38 236 ASN B C 1
ATOM 4188 O O . ASN B 1 236 ? -14.469 26.844 -11.539 1 80.38 236 ASN B O 1
ATOM 4192 N N . TRP B 1 237 ? -14.281 24.719 -11.977 1 86.31 237 TRP B N 1
ATOM 4193 C CA . TRP B 1 237 ? -13.07 24.594 -11.18 1 86.31 237 TRP B CA 1
ATOM 4194 C C . TRP B 1 237 ? -11.992 25.547 -11.68 1 86.31 237 TRP B C 1
ATOM 4196 O O . TRP B 1 237 ? -11.312 26.203 -10.875 1 86.31 237 TRP B O 1
ATOM 4206 N N . GLN B 1 238 ? -11.859 25.641 -12.93 1 87.5 238 GLN B N 1
ATOM 4207 C CA . GLN B 1 238 ? -10.805 26.453 -13.5 1 87.5 238 GLN B CA 1
ATOM 4208 C C . GLN B 1 238 ? -11.094 27.938 -13.305 1 87.5 238 GLN B C 1
ATOM 4210 O O . GLN B 1 238 ? -10.188 28.781 -13.359 1 87.5 238 GLN B O 1
ATOM 4215 N N . VAL B 1 239 ? -12.352 28.266 -13.023 1 86.38 239 VAL B N 1
ATOM 4216 C CA . VAL B 1 239 ? -12.758 29.656 -12.945 1 86.38 239 VAL B CA 1
ATOM 4217 C C . VAL B 1 239 ? -12.789 30.109 -11.484 1 86.38 239 VAL B C 1
ATOM 4219 O O . VAL B 1 239 ? -12.156 31.094 -11.117 1 86.38 239 VAL B O 1
ATOM 4222 N N . ASP B 1 240 ? -13.438 29.359 -10.711 1 88.88 240 ASP B N 1
ATOM 4223 C CA . ASP B 1 240 ? -13.633 29.859 -9.352 1 88.88 240 ASP B CA 1
ATOM 4224 C C . ASP B 1 240 ? -13.211 28.812 -8.32 1 88.88 240 ASP B C 1
ATOM 4226 O O . ASP B 1 240 ? -13.469 28.984 -7.125 1 88.88 240 ASP B O 1
ATOM 4230 N N . LYS B 1 241 ? -12.578 27.672 -8.703 1 92.88 241 LYS B N 1
ATOM 4231 C CA . LYS B 1 241 ? -12.031 26.641 -7.82 1 92.88 241 LYS B CA 1
ATOM 4232 C C . LYS B 1 241 ? -13.109 26.062 -6.918 1 92.88 241 LYS B C 1
ATOM 4234 O O . LYS B 1 241 ? -12.883 25.844 -5.727 1 92.88 241 LYS B O 1
ATOM 4239 N N . THR B 1 242 ? -14.297 25.922 -7.562 1 93.69 242 THR B N 1
ATOM 4240 C CA . THR B 1 242 ? -15.43 25.406 -6.801 1 93.69 242 THR B CA 1
ATOM 4241 C C . THR B 1 242 ? -15.938 24.109 -7.41 1 93.69 242 THR B C 1
ATOM 4243 O O . THR B 1 242 ? -15.844 23.891 -8.617 1 93.69 242 THR B O 1
ATOM 4246 N N . VAL B 1 243 ? -16.453 23.203 -6.465 1 95.5 243 VAL B N 1
ATOM 4247 C CA . VAL B 1 243 ? -17.172 21.984 -6.844 1 95.5 243 VAL B CA 1
ATOM 4248 C C . VAL B 1 243 ? -18.594 22.047 -6.285 1 95.5 243 VAL B C 1
ATOM 4250 O O . VAL B 1 243 ? -18.812 22.453 -5.141 1 95.5 243 VAL B O 1
ATOM 4253 N N . VAL B 1 244 ? -19.547 21.703 -7.195 1 94.88 244 VAL B N 1
ATOM 4254 C CA . VAL B 1 244 ? -20.938 21.734 -6.766 1 94.88 244 VAL B CA 1
ATOM 4255 C C . VAL B 1 244 ? -21.547 20.328 -6.859 1 94.88 244 VAL B C 1
ATOM 4257 O O . VAL B 1 244 ? -21.172 19.547 -7.727 1 94.88 244 VAL B O 1
ATOM 4260 N N . VAL B 1 245 ? -22.469 20.062 -5.934 1 94.88 245 VAL B N 1
ATOM 4261 C CA . VAL B 1 245 ? -23.094 18.75 -5.875 1 94.88 245 VAL B CA 1
ATOM 4262 C C . VAL B 1 245 ? -24.594 18.891 -6.113 1 94.88 245 VAL B C 1
ATOM 4264 O O . VAL B 1 245 ? -25.234 19.781 -5.562 1 94.88 245 VAL B O 1
ATOM 4267 N N . PHE B 1 246 ? -25.078 17.953 -6.945 1 93.44 246 PHE B N 1
ATOM 4268 C CA . PHE B 1 246 ? -26.516 17.875 -7.207 1 93.44 246 PHE B CA 1
ATOM 4269 C C . PHE B 1 246 ? -27.047 16.484 -6.887 1 93.44 246 PHE B C 1
ATOM 4271 O O . PHE B 1 246 ? -26.375 15.484 -7.16 1 93.44 246 PHE B O 1
ATOM 4278 N N . ILE B 1 247 ? -28.172 16.5 -6.285 1 93.56 247 ILE B N 1
ATOM 4279 C CA . ILE B 1 247 ? -28.938 15.273 -6.109 1 93.56 247 ILE B CA 1
ATOM 4280 C C . ILE B 1 247 ? -30.297 15.414 -6.797 1 93.56 247 ILE B C 1
ATOM 4282 O O . ILE B 1 247 ? -31.047 16.344 -6.516 1 93.56 247 ILE B O 1
ATOM 4286 N N . GLU B 1 248 ? -30.609 14.516 -7.578 1 91.81 248 GLU B N 1
ATOM 4287 C CA . GLU B 1 248 ? -31.844 14.602 -8.367 1 91.81 248 GLU B CA 1
ATOM 4288 C C . GLU B 1 248 ? -31.984 15.984 -9 1 91.81 248 GLU B C 1
ATOM 4290 O O . GLU B 1 248 ? -33.031 16.625 -8.867 1 91.81 248 GLU B O 1
ATOM 4295 N N . ASP B 1 249 ? -30.859 16.516 -9.43 1 89.88 249 ASP B N 1
ATOM 4296 C CA . ASP B 1 249 ? -30.781 17.781 -10.156 1 89.88 249 ASP B CA 1
ATOM 4297 C C . ASP B 1 249 ? -31.078 18.969 -9.242 1 89.88 249 ASP B C 1
ATOM 4299 O O . ASP B 1 249 ? -31.312 20.078 -9.711 1 89.88 249 ASP B O 1
ATOM 4303 N N . HIS B 1 250 ? -31.078 18.75 -7.922 1 91.31 250 HIS B N 1
ATOM 4304 C CA . HIS B 1 250 ? -31.188 19.828 -6.938 1 91.31 250 HIS B CA 1
ATOM 4305 C C . HIS B 1 250 ? -29.828 20.141 -6.312 1 91.31 250 HIS B C 1
ATOM 4307 O O . HIS B 1 250 ? -29.094 19.219 -5.953 1 91.31 250 HIS B O 1
ATOM 4313 N N . PHE B 1 251 ? -29.625 21.359 -6.23 1 92.06 251 PHE B N 1
ATOM 4314 C CA . PHE B 1 251 ? -28.406 21.828 -5.586 1 92.06 251 PHE B CA 1
ATOM 4315 C C . PHE B 1 251 ? -28.406 21.453 -4.105 1 92.06 251 PHE B C 1
ATOM 4317 O O . PHE B 1 251 ? -29.328 21.812 -3.375 1 92.06 251 PHE B O 1
ATOM 4324 N N . VAL B 1 252 ? -27.281 20.781 -3.682 1 92.12 252 VAL B N 1
ATOM 4325 C CA . VAL B 1 252 ? -27.328 20.328 -2.297 1 92.12 252 VAL B CA 1
ATOM 4326 C C . VAL B 1 252 ? -26.031 20.703 -1.578 1 92.12 252 VAL B C 1
ATOM 4328 O O . VAL B 1 252 ? -25.953 20.641 -0.35 1 92.12 252 VAL B O 1
ATOM 4331 N N . GLY B 1 253 ? -24.969 21.109 -2.322 1 93.88 253 GLY B N 1
ATOM 4332 C CA . GLY B 1 253 ? -23.734 21.438 -1.627 1 93.88 253 GLY B CA 1
ATOM 4333 C C . GLY B 1 253 ? -22.703 22.078 -2.523 1 93.88 253 GLY B C 1
ATOM 4334 O O . GLY B 1 253 ? -22.766 21.953 -3.748 1 93.88 253 GLY B O 1
ATOM 4335 N N . ILE B 1 254 ? -21.781 22.781 -1.86 1 93.81 254 ILE B N 1
ATOM 4336 C CA . ILE B 1 254 ? -20.703 23.484 -2.555 1 93.81 254 ILE B CA 1
ATOM 4337 C C . ILE B 1 254 ? -19.422 23.391 -1.739 1 93.81 254 ILE B C 1
ATOM 4339 O O . ILE B 1 254 ? -19.453 23.344 -0.508 1 93.81 254 ILE B O 1
ATOM 4343 N N . GLY B 1 255 ? -18.312 23.219 -2.412 1 93.81 255 GLY B N 1
ATOM 4344 C CA . GLY B 1 255 ? -17 23.219 -1.794 1 93.81 255 GLY B CA 1
ATOM 4345 C C . GLY B 1 255 ? -15.961 24.016 -2.57 1 93.81 255 GLY B C 1
ATOM 4346 O O . GLY B 1 255 ? -16.016 24.062 -3.801 1 93.81 255 GLY B O 1
ATOM 4347 N N . HIS B 1 256 ? -15.133 24.672 -1.776 1 92.88 256 HIS B N 1
ATOM 4348 C CA . HIS B 1 256 ? -14.109 25.516 -2.375 1 92.88 256 HIS B CA 1
ATOM 4349 C C . HIS B 1 256 ? -12.727 25.172 -1.84 1 92.88 256 HIS B C 1
ATOM 4351 O O . HIS B 1 256 ? -12.578 24.781 -0.679 1 92.88 256 HIS B O 1
ATOM 4357 N N . HIS B 1 257 ? -11.758 25.188 -2.707 1 91.56 257 HIS B N 1
ATOM 4358 C CA . HIS B 1 257 ? -10.352 25.125 -2.33 1 91.56 257 HIS B CA 1
ATOM 4359 C C . HIS B 1 257 ? -9.477 25.828 -3.361 1 91.56 257 HIS B C 1
ATOM 4361 O O . HIS B 1 257 ? -9.695 25.688 -4.566 1 91.56 257 HIS B O 1
ATOM 4367 N N . PRO B 1 258 ? -8.523 26.5 -2.928 1 87.5 258 PRO B N 1
ATOM 4368 C CA . PRO B 1 258 ? -7.754 27.344 -3.852 1 87.5 258 PRO B CA 1
ATOM 4369 C C . PRO B 1 258 ? -6.965 26.531 -4.871 1 87.5 258 PRO B C 1
ATOM 4371 O O . PRO B 1 258 ? -6.711 27 -5.984 1 87.5 258 PRO B O 1
ATOM 4374 N N . SER B 1 259 ? -6.582 25.359 -4.551 1 86.88 259 SER B N 1
ATOM 4375 C CA . SER B 1 259 ? -5.652 24.703 -5.469 1 86.88 259 SER B CA 1
ATOM 4376 C C . SER B 1 259 ? -5.941 23.219 -5.582 1 86.88 259 SER B C 1
ATOM 4378 O O . SER B 1 259 ? -5.508 22.562 -6.535 1 86.88 259 SER B O 1
ATOM 4380 N N . LYS B 1 260 ? -6.629 22.672 -4.648 1 90.75 260 LYS B N 1
ATOM 4381 C CA . LYS B 1 260 ? -6.824 21.234 -4.668 1 90.75 260 LYS B CA 1
ATOM 4382 C C . LYS B 1 260 ? -8.289 20.875 -4.926 1 90.75 260 LYS B C 1
ATOM 4384 O O . LYS B 1 260 ? -9.125 20.969 -4.023 1 90.75 260 LYS B O 1
ATOM 4389 N N . LYS B 1 261 ? -8.508 20.328 -6.094 1 92.19 261 LYS B N 1
ATOM 4390 C CA . LYS B 1 261 ? -9.859 20 -6.543 1 92.19 261 LYS B CA 1
ATOM 4391 C C . LYS B 1 261 ? -10.477 18.922 -5.656 1 92.19 261 LYS B C 1
ATOM 4393 O O . LYS B 1 261 ? -11.672 18.969 -5.355 1 92.19 261 LYS B O 1
ATOM 4398 N N . ASP B 1 262 ? -9.648 17.984 -5.246 1 92.31 262 ASP B N 1
ATOM 4399 C CA . ASP B 1 262 ? -10.148 16.875 -4.434 1 92.31 262 ASP B CA 1
ATOM 4400 C C . ASP B 1 262 ? -10.664 17.375 -3.086 1 92.31 262 ASP B C 1
ATOM 4402 O O . ASP B 1 262 ? -11.68 16.891 -2.586 1 92.31 262 ASP B O 1
ATOM 4406 N N . ILE B 1 263 ? -9.992 18.234 -2.541 1 92.38 263 ILE B N 1
ATOM 4407 C CA . ILE B 1 263 ? -10.422 18.797 -1.268 1 92.38 263 ILE B CA 1
ATOM 4408 C C . ILE B 1 263 ? -11.734 19.562 -1.458 1 92.38 263 ILE B C 1
ATOM 4410 O O . ILE B 1 263 ? -12.648 19.453 -0.64 1 92.38 263 ILE B O 1
ATOM 4414 N N . ALA B 1 264 ? -11.797 20.297 -2.529 1 93.81 264 ALA B N 1
ATOM 4415 C CA . ALA B 1 264 ? -13.031 21 -2.84 1 93.81 264 ALA B CA 1
ATOM 4416 C C . ALA B 1 264 ? -14.203 20.031 -2.984 1 93.81 264 ALA B C 1
ATOM 4418 O O . ALA B 1 264 ? -15.305 20.297 -2.506 1 93.81 264 ALA B O 1
ATOM 4419 N N . LYS B 1 265 ? -13.945 19 -3.588 1 94.94 265 LYS B N 1
ATOM 4420 C CA . LYS B 1 265 ? -14.961 17.969 -3.762 1 94.94 265 LYS B CA 1
ATOM 4421 C C . LYS B 1 265 ? -15.391 17.391 -2.416 1 94.94 265 LYS B C 1
ATOM 4423 O O . LYS B 1 265 ? -16.578 17.203 -2.166 1 94.94 265 LYS B O 1
ATOM 4428 N N . ASN B 1 266 ? -14.438 17.141 -1.557 1 94.19 266 ASN B N 1
ATOM 4429 C CA . ASN B 1 266 ? -14.734 16.656 -0.216 1 94.19 266 ASN B CA 1
ATOM 4430 C C . ASN B 1 266 ? -15.57 17.656 0.573 1 94.19 266 ASN B C 1
ATOM 4432 O O . ASN B 1 266 ? -16.516 17.266 1.256 1 94.19 266 ASN B O 1
ATOM 4436 N N . CYS B 1 267 ? -15.227 18.797 0.427 1 93.75 267 CYS B N 1
ATOM 4437 C CA . CYS B 1 267 ? -15.961 19.844 1.118 1 93.75 267 CYS B CA 1
ATOM 4438 C C . CYS B 1 267 ? -17.391 19.953 0.599 1 93.75 267 CYS B C 1
ATOM 4440 O O . CYS B 1 267 ? -18.328 20.141 1.378 1 93.75 267 CYS B O 1
ATOM 4442 N N . ALA B 1 268 ? -17.516 19.797 -0.692 1 94.25 268 ALA B N 1
ATOM 4443 C CA . ALA B 1 268 ? -18.859 19.828 -1.283 1 94.25 268 ALA B CA 1
ATOM 4444 C C . ALA B 1 268 ? -19.719 18.688 -0.763 1 94.25 268 ALA B C 1
ATOM 4446 O O . ALA B 1 268 ? -20.875 18.875 -0.417 1 94.25 268 ALA B O 1
ATOM 4447 N N . ALA B 1 269 ? -19.078 17.625 -0.704 1 94.62 269 ALA B N 1
ATOM 4448 C CA . ALA B 1 269 ? -19.797 16.453 -0.199 1 94.62 269 ALA B CA 1
ATOM 4449 C C . ALA B 1 269 ? -20.188 16.641 1.265 1 94.62 269 ALA B C 1
ATOM 4451 O O . ALA B 1 269 ? -21.312 16.312 1.655 1 94.62 269 ALA B O 1
ATOM 4452 N N . GLN B 1 270 ? -19.281 17.109 2.02 1 93.44 270 GLN B N 1
ATOM 4453 C CA . GLN B 1 270 ? -19.562 17.359 3.43 1 93.44 270 GLN B CA 1
ATOM 4454 C C . GLN B 1 270 ? -20.688 18.359 3.602 1 93.44 270 GLN B C 1
ATOM 4456 O O . GLN B 1 270 ? -21.578 18.172 4.43 1 93.44 270 GLN B O 1
ATOM 4461 N N . ASN B 1 271 ? -20.625 19.344 2.814 1 93.62 271 ASN B N 1
ATOM 4462 C CA . ASN B 1 271 ? -21.703 20.344 2.812 1 93.62 271 ASN B CA 1
ATOM 4463 C C . ASN B 1 271 ? -23.047 19.719 2.498 1 93.62 271 ASN B C 1
ATOM 4465 O O . ASN B 1 271 ? -24.047 20.016 3.164 1 93.62 271 ASN B O 1
ATOM 4469 N N . ALA B 1 272 ? -23.062 18.906 1.552 1 93.12 272 ALA B N 1
ATOM 4470 C CA . ALA B 1 272 ? -24.281 18.219 1.156 1 93.12 272 ALA B CA 1
ATOM 4471 C C . ALA B 1 272 ? -24.812 17.328 2.285 1 93.12 272 ALA B C 1
ATOM 4473 O O . ALA B 1 272 ? -26.016 17.297 2.557 1 93.12 272 ALA B O 1
ATOM 4474 N N . LEU B 1 273 ? -23.891 16.656 2.939 1 92.25 273 LEU B N 1
ATOM 4475 C CA . LEU B 1 273 ? -24.266 15.766 4.039 1 92.25 273 LEU B CA 1
ATOM 4476 C C . LEU B 1 273 ? -24.859 16.562 5.199 1 92.25 273 LEU B C 1
ATOM 4478 O O . LEU B 1 273 ? -25.828 16.125 5.828 1 92.25 273 LEU B O 1
ATOM 4482 N N . ASP B 1 274 ? -24.266 17.641 5.438 1 90.81 274 ASP B N 1
ATOM 4483 C CA . ASP B 1 274 ? -24.719 18.5 6.527 1 90.81 274 ASP B CA 1
ATOM 4484 C C . ASP B 1 274 ? -26.125 19.031 6.25 1 90.81 274 ASP B C 1
ATOM 4486 O O . ASP B 1 274 ? -26.906 19.266 7.18 1 90.81 274 ASP B O 1
ATOM 4490 N N . ASN B 1 275 ? -26.391 19.156 5.02 1 83.12 275 ASN B N 1
ATOM 4491 C CA . ASN B 1 275 ? -27.656 19.75 4.621 1 83.12 275 ASN B CA 1
ATOM 4492 C C . ASN B 1 275 ? -28.688 18.703 4.254 1 83.12 275 ASN B C 1
ATOM 4494 O O . ASN B 1 275 ? -29.797 19.031 3.836 1 83.12 275 ASN B O 1
ATOM 4498 N N . PHE B 1 276 ? -28.281 17.516 4.234 1 78.44 276 PHE B N 1
ATOM 4499 C CA . PHE B 1 276 ? -29.141 16.453 3.725 1 78.44 276 PHE B CA 1
ATOM 4500 C C . PHE B 1 276 ? -30.453 16.406 4.492 1 78.44 276 PHE B C 1
ATOM 4502 O O . PHE B 1 276 ? -31.531 16.234 3.898 1 78.44 276 PHE B O 1
ATOM 4509 N N . SER B 1 277 ? -30.297 16.344 5.844 1 63.28 277 SER B N 1
ATOM 4510 C CA . SER B 1 277 ? -31.547 16.312 6.602 1 63.28 277 SER B CA 1
ATOM 4511 C C . SER B 1 277 ? -32.469 17.469 6.207 1 63.28 277 SER B C 1
ATOM 4513 O O . SER B 1 277 ? -33.688 17.312 6.18 1 63.28 277 SER B O 1
ATOM 4515 N N . HIS B 1 278 ? -31.844 18.578 5.926 1 60 278 HIS B N 1
ATOM 4516 C CA . HIS B 1 278 ? -32.656 19.75 5.594 1 60 278 HIS B CA 1
ATOM 4517 C C . HIS B 1 278 ? -33.125 19.688 4.145 1 60 278 HIS B C 1
ATOM 4519 O O . HIS B 1 278 ? -34.219 20.141 3.834 1 60 278 HIS B O 1
ATOM 4525 N N . SER B 1 279 ? -32.281 19.172 3.264 1 55.66 279 SER B N 1
ATOM 4526 C CA . SER B 1 279 ? -32.594 19.234 1.834 1 55.66 279 SER B CA 1
ATOM 4527 C C . SER B 1 279 ? -33.469 18.094 1.402 1 55.66 279 SER B C 1
ATOM 4529 O O . SER B 1 279 ? -34.25 18.219 0.455 1 55.66 279 SER B O 1
ATOM 4531 N N . PHE B 1 280 ? -33.344 16.922 1.996 1 57.44 280 PHE B N 1
ATOM 4532 C CA . PHE B 1 280 ? -34.125 15.812 1.462 1 57.44 280 PHE B CA 1
ATOM 4533 C C . PHE B 1 280 ? -35.156 15.336 2.479 1 57.44 280 PHE B C 1
ATOM 4535 O O . PHE B 1 280 ? -35.562 14.172 2.463 1 57.44 280 PHE B O 1
ATOM 4542 N N . ALA B 1 281 ? -35.406 16.016 3.539 1 49.53 281 ALA B N 1
ATOM 4543 C CA . ALA B 1 281 ? -36.625 15.742 4.309 1 49.53 281 ALA B CA 1
ATOM 4544 C C . ALA B 1 281 ? -37.812 15.484 3.389 1 49.53 281 ALA B C 1
ATOM 4546 O O . ALA B 1 281 ? -38.688 14.703 3.723 1 49.53 281 ALA B O 1
ATOM 4547 N N . ASN B 1 282 ? -37.844 16.203 2.316 1 44.34 282 ASN B N 1
ATOM 4548 C CA . ASN B 1 282 ? -39.062 16.047 1.491 1 44.34 282 ASN B CA 1
ATOM 4549 C C . ASN B 1 282 ? -38.875 14.922 0.471 1 44.34 282 ASN B C 1
ATOM 4551 O O . ASN B 1 282 ? -39.781 14.703 -0.364 1 44.34 282 ASN B O 1
ATOM 4555 N N . ILE B 1 283 ? -37.688 14.406 0.309 1 41.34 283 ILE B N 1
ATOM 4556 C CA . ILE B 1 283 ? -37.719 13.32 -0.663 1 41.34 283 ILE B CA 1
ATOM 4557 C C . ILE B 1 283 ? -37.906 11.984 0.054 1 41.34 283 ILE B C 1
ATOM 4559 O O . ILE B 1 283 ? -37.281 11.719 1.08 1 41.34 283 ILE B O 1
#

pLDDT: mean 82.94, std 25.68, range [18.62, 98.88]

Foldseek 3Di:
DDDDPDPDDPPDPPPPPDDPPPPDDDDPPVPPPPDPPPPPVLQAQDALVLVCVLLVHDFPDCVLSLQLQEDCQLDVPDNHLVVLLVQLLVLLLVLLLVVLCVVCVPDDPVLSVLLSCLLQPQLLQLCLCVVSVVNSNHRHDDDCVVVQNVVSVVVCVVPPPDPLLLDDGDNVSSSSSSSNLSSVCVRPVDSVSSSVRCVVSSPPRQDSVNRDDQLVVVLVVVCVVVVWDKDKDCPCCVPFVKIWIDINNHTQFMAHDDPDNVSRVSRRSVSSVVCVCVPVVPD/DPPDPDPDDPDDPPPDPPPPPPPDPPDPPPPPPPDPPPPPVLQAQDALVLVCVLLVHDFPDCVLSLQLQEDCQLDVPDNHLVVLLVQLLVLLLVLLLVVLCVVCVPDDPVLSVLLSCLLQPQLLQLCLCVVSVVNSNHRHDDDCVVVQNVVSVVVCVVPPPDPLLLDDGDNVSSSSSSSNLSSVCVRPVDSVSSSVRCVVSSPPRQDSVNRDDQLVVVLVVVCVVVVWDKDKDCPCCVPFVKIWIDINNDTQFMAHDDPDNVSRVSRRSVSSVVCVCVPVVPD

InterPro domains:
  IPR000999 Ribonuclease III domain [PF00636] (82-188)
  IPR000999 Ribonuclease III domain [PS50142] (48-189)
  IPR000999 Ribonuclease III domain [SM00535] (63-211)
  IPR000999 Ribonuclease III domain [cd00593] (64-209)
  IPR014720 Double-stranded RNA-binding domain [PF00035] (215-274)
  IPR014720 Double-stranded RNA-binding domain [SM00358] (215-277)
  IPR036389 Ribonuclease III, endonuclease domain superfamily [G3DSA:1.10.1520.10] (47-209)
  IPR036389 Ribonuclease III, endonuclease domain superfamily [SSF69065] (48-209)

Nearest PDB structures (foldseek):
  2eb1-assembly2_B  TM=8.817E-01  e=1.581E-09  Homo sapiens
  7vg3-assembly1_A  TM=8.412E-01  e=3.579E-10  Arabidopsis thaliana
  3c4b-assembly1_A  TM=6.042E-01  e=1.312E-11  Mus musculus
  7w0e-assembly1_A  TM=8.388E-01  e=1.436E-09  Drosophila melanogaster
  7qh7-assembly1_c  TM=5.569E-01  e=3.228E-07  Homo sapiens

Secondary structure (DSSP, 8-state):
----------SGGGGGGG-----------------------TTSPPPHHHHHHHHT---S-HHHHHHHTB-TTS-TT---SHHHHHHHHHHHHHHHHHHHHHH-TT--HHHHHHHHHHHHSHHHHHHHHHHTTGGGG-B---TTHHHHHHHHHHHGGGSSS--SS-S---HHHHHHHHHHHHHHHHHH--HHHHHHHHHHHHPSPPPGGG-PPPHHHHHHHHHHHTT--EEEE-TTHHHH-EEEEEETTEEEEEEE-SS-HHHHHHHHHHHHHHTHHHHSTT-/-----------GGGGGGG-----------------------TTSPPPTHHHHHHHT---S-HHHHHHHTB-TTS-TT---SHHHHHHHHHHHHHHHHHHHHHH-TT--HHHHHHHHHHHHSHHHHHHHHHHTTGGGG-B---TTHHHHHHHHHHHGGGSSS--SS-S---HHHHHHHHHHHHHHHHHH--HHHHHHHHHHHHPSPPPGGG-PPPHHHHHHHHHHHTT--EEEE-TTHHHH-EEEEEETTEEEEEEE-SS-HHHHHHHHHHHHHHTHHHHSTT-

Solvent-accessible surface area (backbone atoms only — not comparable to full-atom values): 32264 Å² total; per-residue (Å²): 143,77,89,74,81,80,86,69,91,81,70,71,84,68,64,81,72,66,80,71,74,78,78,77,79,75,80,74,67,72,70,77,75,74,73,73,76,76,69,68,71,86,81,58,71,47,59,70,64,58,55,29,60,76,44,71,45,82,68,86,54,58,63,43,55,50,23,18,28,21,41,66,65,53,39,93,86,57,68,39,20,59,57,31,22,52,49,7,46,41,50,49,49,35,50,48,44,54,52,48,53,69,70,42,76,84,57,51,53,70,54,49,50,53,48,43,49,60,61,64,31,59,59,44,31,26,50,42,22,59,75,69,50,49,67,43,43,51,39,60,62,63,86,62,51,63,60,48,50,52,52,38,63,56,55,47,70,79,28,76,95,58,62,64,58,56,63,78,64,64,61,65,36,21,43,37,50,22,2,43,47,17,27,49,35,69,66,67,69,34,71,67,58,43,47,62,44,45,49,71,62,56,54,79,71,72,48,81,90,69,62,72,67,46,30,51,56,46,49,51,52,53,29,57,75,68,70,46,53,77,46,78,45,56,85,47,32,88,76,70,29,34,22,37,30,27,46,74,86,36,83,48,25,54,13,67,32,94,81,42,66,68,36,5,42,29,34,8,29,42,39,23,60,72,34,36,70,74,68,42,68,83,102,136,85,82,75,82,81,85,75,87,85,67,73,85,70,63,79,75,63,80,65,80,81,78,76,79,71,79,73,70,74,70,75,77,72,76,72,75,75,70,67,72,85,80,58,73,48,58,71,65,58,54,28,60,76,43,71,47,82,66,86,53,59,64,44,55,52,23,17,29,22,41,66,65,53,39,94,85,58,70,39,19,58,56,31,22,53,50,6,46,41,51,49,51,37,52,48,44,55,53,49,53,69,70,42,76,84,57,50,53,69,55,52,50,53,49,44,48,59,60,64,31,57,60,41,30,26,49,43,21,59,76,67,52,50,66,44,43,51,38,61,62,61,86,62,52,64,59,46,49,54,51,39,64,58,56,48,71,79,28,76,94,58,63,65,59,58,63,78,63,62,60,67,35,20,43,39,50,23,2,43,46,18,27,49,35,68,64,66,70,34,70,68,58,45,47,64,44,47,48,72,63,57,55,80,71,73,49,79,90,70,62,72,65,47,31,51,57,46,48,50,52,54,28,56,77,67,71,46,54,76,46,77,45,55,84,46,32,89,76,70,29,34,21,38,30,27,45,75,86,35,83,46,25,56,12,67,31,93,81,44,66,68,37,4,42,29,34,8,27,41,39,23,58,72,34,35,70,74,69,41,66,85,104

Organism: Raphanus sativus (NCBI:txid3726)

=== Feature glossary ===
The record interleaves many kinds of information about one protein. Here is each kind framed as the question it answers.

Q: What does the local fold look like, residue by residue?
A: The Foldseek 3Di string encodes local tertiary geometry as a 20-letter alphabet — one character per residue — derived from the relative positions of nearby Cα atoms. Unlike the amino-acid sequence, 3Di is a direct function of the 3D structure, so two proteins with the same fold have similar 3Di strings even at low sequence identity.

Q: Which residues are in helices, strands, or loops?
A: The SS8 string is DSSP's per-residue secondary-structure call. α-helix (H) means an i→i+4 H-bond ladder; β-strand (E) means the residue participates in a β-sheet; 3₁₀ (G) and π (I) are tighter and wider helices; T/S are turns/bends; '-' is loop.

Q: How big and how compact is the whole molecule?
A: Radius of gyration (Rg) is the root-mean-square distance of Cα atoms from their centroid — a single number for overall size and compactness. A globular domain of N residues has Rg ≈ 2.2·N^0.38 Å; an extended or disordered chain has a much larger Rg. The Cα contact count is the number of residue pairs whose Cα atoms are within 8 Å and are more than four positions apart in sequence — a standard proxy for tertiary packing density. The bounding box is the smallest axis-aligned box enclosing all Cα atoms.

Q: Where is each backbone atom in 3D?
A: Structure coordinates are given as an mmCIF _atom_site loop: one row per atom with element, residue name, chain id, sequence number, and x/y/z position in Å. Only the four main-chain atoms per residue are included here; side chains are omitted to keep the record compact.

Q: What is the amino-acid chain?
A: Primary structure: the covalent order of the twenty standard amino acids along the backbone. Two proteins with the same sequence will (almost always) fold to the same structure; two with 30% identity often share a fold but not the details.

Q: What if only a Cα trace is available?
A: Three-state secondary structure (P-SEA) collapses the eight DSSP classes into helix (a), strand (b), and coil (c). P-SEA assigns these from Cα geometry alone — distances and angles — without requiring backbone oxygens, so it works on any Cα trace.

Q: What family and function is it annotated with?
A: Database cross-references. InterPro integrates a dozen domain/family signature databases into unified entries with residue-range hits. GO terms attach function/process/location labels with evidence codes. CATH codes position the fold in a four-level structural taxonomy. Organism is the NCBI-taxonomy species name.

Q: How confident is the AlphaFold model at each residue?
A: pLDDT is the predicted lDDT-Cα score: AlphaFold's confidence that the local environment of each residue (all inter-atomic distances within 15 Å) is correctly placed. It is a per-residue number between 0 and 100, with higher meaning more reliable.

Q: How mobile is each atom in the crystal?
A: B-factor (Debye–Waller factor) reflects atomic displacement in the crystal lattice. It is an experimental observable (units Å²), not a prediction; low values mean the atom is pinned down, high values mean it moves or is heterogeneous across the crystal.

Q: Which residues are buried vs exposed?
A: SASA measures how much of the protein is reachable by solvent. It is computed by rolling a water-sized probe over the atomic surface and summing the exposed area (Å²). Per-residue SASA distinguishes core (buried, low SASA) from surface (exposed, high SASA) residues; total SASA is a whole-molecule size measure.

Q: What do the diagnostic plots show?
A: Plot images: a contact map (which residues are close in 3D, as an N×N binary image), a Ramachandran scatter (backbone torsion angles, revealing secondary-structure composition at a glance), and — for AlphaFold structures — a PAE heatmap (pairwise prediction confidence).

Q: What known structures does this most resemble?
A: The Foldseek neighbor list gives the closest experimentally determined structures in the PDB, ranked by structural alignment. TM-score near 1 means near-identical fold; near 0.3 means only rough topology match. This is how one finds what a novel AlphaFold prediction most resembles in the solved-structure universe.

Q: Are the domains correctly placed relative to each other?
A: Predicted aligned error is AlphaFold's pairwise confidence. Unlike pLDDT (per-residue), PAE is per-residue-pair and captures whether two parts of the structure are correctly placed relative to each other. Units are ångströms of expected positional error.

Q: What do the rendered images show?
A: Structure images are PyMOL renders from six orthogonal camera directions. Cartoon representation draws helices as coils and strands as arrows; sticks shows the backbone as bonds; surface shows the solvent-excluded envelope. Rainbow coloring maps sequence position to hue (blue→red, N→C); chain coloring assigns a distinct color per polypeptide.

Q: What are the backbone torsion angles?
A: φ (phi) and ψ (psi) are the two rotatable backbone dihedrals per residue: φ is the C(i-1)–N–Cα–C torsion, ψ is the N–Cα–C–N(i+1) torsion, both in degrees on (−180°, 180°]. α-helical residues cluster near (−60°, −45°); β-strand residues near (−120°, +130°). A Ramachandran plot is simply a scatter of (φ, ψ) for every residue.